Protein 2Y9Q (pdb70)

CATH classification: 3.30.200.20 (+1 more: 1.10.510.10)

Sequence (367 aa):
AGPEMVRGQVFDVGPRYTNLSYIGEGAYGMVCCSAYDNVNKVRVAIKKISPFEHQTYCQRTLREIKILLRFRRHENIIGINDIIRAPTIEQMKDVYIVQDLMETDLYKKLLLKTQHLSNDHICYFLYQILRGLKYIHSANVLHRRDLKPSNLLLNNTTTCDLKKICDFGLARVADPDHDHTGFLTEYVATRWYRAPEIMMLNSKGYTKSIDIWSVGCILAEMLSNRPIFPGKHYLDQLNHILGILGSPSQEDLNCIINLKARNYLLSLPHKNKVPWNRLFPNADSSKALDLLDKMMLTFNPHHKRIEVEQALAHPYLEEQQYYDPSDEPIAEAPFKFDMELDDLPKEKLKELIFEETARRFQPGYMKLSPPSKSRLARRRAL

InterPro domains:
  IPR000719 Protein kinase domain [PF00069] (25-313)
  IPR000719 Protein kinase domain [PS50011] (25-313)
  IPR000719 Protein kinase domain [SM00220] (25-313)
  IPR003527 Mitogen-activated protein (MAP) kinase, conserved site [PS01351] (59-161)
  IPR008271 Serine/threonine-protein kinase, active site [PS00108] (145-157)
  IPR008349 Mitogen-activated protein (MAP) kinase, ERK1/2 [PR01770] (13-30)
  IPR008349 Mitogen-activated protein (MAP) kinase, ERK1/2 [PR01770] (118-127)
  IPR008349 Mitogen-activated protein (MAP) kinase, ERK1/2 [PR01770] (173-183)
  IPR008349 Mitogen-activated protein (MAP) kinase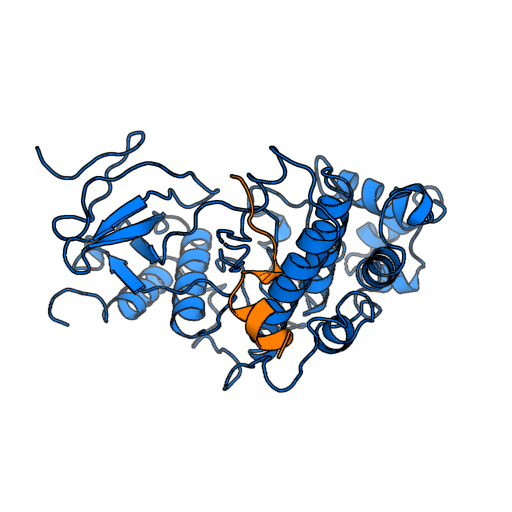, ERK1/2 [PR01770] (231-242)
  IPR008349 Mitogen-activated protein (MAP) kinase, ERK1/2 [PR01770] (252-262)
  IPR008349 Mitogen-activated protein (MAP) kinase, ERK1/2 [PR01770] (313-323)
  IPR011009 Protein kinase-like domain superfamily [SSF56112] (19-322)
  IPR017441 Protein kinase, ATP binding site [PS00107] (31-55)
  IPR050117 Mitogen-activated protein (MAP) kinase [PTHR24055] (24-315)

Foldseek 3Di:
DDFDADPHHGDRDDDQWADWDWDQDFPFWTKIWTAGPVVGDIWIKIKGFQLVDLLSLLLLLQQLQVQDQDDDQQAWHFDFKDADPDLVRGRMIMTITHDFDAWQLVVLVPDADDLVLLLLLLLSLLLVLQQCVLLQKAQQDDDRRQWGAHPVSRTHGHRSSPMDRDDQVDFDDPVLPPDGPADLLFALQSVAGRGGDHNLRVLSSSLQVSLCSLPVDGQQHAPGSVRSVVSLCQAQWQDDLVLLVSHDPVVVSVVSVPDDTHDHDQPCVVRVPDDPQSSVLSVQSSDNRSVRHDHSVVSCVRPSNVVPDDPVPSDYRPHHDDDPDDSSPDDSSVSSVSSCVSNVVRPPPD/DDDDPCCPPPVNVVVVD

GO terms:
  GO:0004674 protein serine/threonine kinase activity (F, IDA)
  GO:0004707 MAP kinase activity (F, IDA)
  GO:0005829 cytosol (C, IDA)
  GO:0045542 positive regulation of cholesterol biosynthetic process (P, IDA)
  GO:0070371 ERK1 and ERK2 cascade (P, IDA)
  GO:0007173 epidermal growth factor receptor signaling pathway (P, IDA)
  GO:0000165 MAPK cascade (P, IDA)
  GO:0010759 positive regulation of macrophage chemotaxis (P, IGI)
  GO:0120041 positive regulation of macrophage proliferation (P, IGI)
  GO:0061514 interleukin-34-mediated signaling pathway (P, IGI)
  GO:0005634 nucleus (C, IDA)
  GO:0005737 cytoplasm (C, IDA)
  GO:0045880 positive regulation of smoothened signaling pathway (P, IDA)
  GO:0070849 response to epidermal growth factor (P, IDA)
  GO:0005634 nucleus (C, TAS)
  GO:0005739 mitochondrion (C, TAS)
  GO:0005769 early endosome (C, TAS)
  GO:0005770 late endosome (C, TAS)
  GO:0005794 Golgi apparatus (C, TAS)
  GO:0005829 cytosol (C, TAS)

Structure (mmCIF, N/CA/C/O backbone):
data_2Y9Q
#
_entry.id   2Y9Q
#
_cell.length_a   65.360
_cell.length_b   65.880
_cell.length_c   95.050
_cell.angle_alpha   90.00
_cell.angle_beta   90.00
_cell.angle_gamma   90.00
#
_symmetry.space_group_name_H-M   'P 21 21 21'
#
loop_
_entity.id
_entity.type
_entity.pdbx_description
1 polymer 'MITOGEN-ACTIVATED PROTEIN KINASE 1'
2 polymer 'MAP KINASE-INTERACTING SERINE/THREONINE-PROTEIN KINASE 1'
3 non-polymer 'PHOSPHOAMINOPHOSPHONIC ACID-ADENYLATE ESTER'
4 water water
#
loop_
_atom_site.group_PDB
_atom_site.id
_atom_site.type_symbol
_atom_site.label_atom_id
_atom_site.label_alt_id
_atom_site.label_comp_id
_atom_site.label_asym_id
_atom_site.label_entity_id
_atom_site.label_seq_id
_atom_site.pdbx_PDB_ins_code
_atom_site.Cartn_x
_atom_site.Cartn_y
_atom_site.Cartn_z
_atom_site.occupancy
_atom_site.B_iso_or_equiv
_atom_site.auth_seq_id
_atom_site.auth_comp_id
_atom_site.auth_asym_id
_atom_site.auth_atom_id
_atom_site.pdbx_PDB_model_num
ATOM 1 N N . ALA A 1 11 ? 32.477 47.924 22.538 1.00 52.48 9 ALA A N 1
ATOM 2 C CA . ALA A 1 11 ? 33.455 47.812 23.616 1.00 48.99 9 ALA A CA 1
ATOM 3 C C . ALA A 1 11 ? 33.677 46.343 23.994 1.00 45.88 9 ALA A C 1
ATOM 4 O O . ALA A 1 11 ? 32.728 45.548 24.034 1.00 41.51 9 ALA A O 1
ATOM 6 N N . GLY A 1 12 ? 34.936 45.984 24.243 1.00 44.71 10 GLY A N 1
ATOM 7 C CA . GLY A 1 12 ? 35.271 44.658 24.728 1.00 43.79 10 GLY A CA 1
ATOM 8 C C . GLY A 1 12 ? 36.312 43.952 23.883 1.00 43.58 10 GLY A C 1
ATOM 9 O O . GLY A 1 12 ? 36.905 44.555 22.984 1.00 41.04 10 GLY A O 1
ATOM 10 N N . PRO A 1 13 ? 36.536 42.658 24.168 1.00 40.49 11 PRO A N 1
ATOM 11 C CA . PRO A 1 13 ? 37.478 41.867 23.371 1.00 35.15 11 PRO A CA 1
ATOM 12 C C . PRO A 1 13 ? 37.222 42.088 21.879 1.00 27.96 11 PRO A C 1
ATOM 13 O O . PRO A 1 13 ? 36.079 42.066 21.426 1.00 36.30 11 PRO A O 1
ATOM 17 N N . GLU A 1 14 ? 38.286 42.338 21.134 1.00 26.30 12 GLU A N 1
ATOM 18 C CA . GLU A 1 14 ? 38.184 42.637 19.718 1.00 28.13 12 GLU A CA 1
ATOM 19 C C . GLU A 1 14 ? 37.952 41.368 18.929 1.00 30.62 12 GLU A C 1
ATOM 20 O O . GLU A 1 14 ? 38.483 40.308 19.247 1.00 27.79 12 GLU A O 1
ATOM 26 N N . MET A 1 15 ? 37.137 41.477 17.895 1.00 31.33 13 MET A N 1
ATOM 27 C CA . MET A 1 15 ? 36.929 40.364 16.992 1.00 38.23 13 MET A CA 1
ATOM 28 C C . MET A 1 15 ? 37.494 40.711 15.626 1.00 37.21 13 MET A C 1
ATOM 29 O O . MET A 1 15 ? 37.354 41.841 15.147 1.00 41.27 13 MET A O 1
ATOM 34 N N . VAL A 1 16 ? 38.161 39.736 15.021 1.00 33.67 14 VAL A N 1
ATOM 35 C CA . VAL A 1 16 ? 38.716 39.887 13.688 1.00 44.82 14 VAL A CA 1
ATOM 36 C C . VAL A 1 16 ? 38.199 38.796 12.764 1.00 44.60 14 VAL A C 1
ATOM 37 O O . VAL A 1 16 ? 38.273 37.613 13.097 1.00 35.72 14 VAL A O 1
ATOM 41 N N . ARG A 1 17 ? 37.711 39.201 11.594 1.00 47.19 15 ARG A N 1
ATOM 42 C CA . ARG A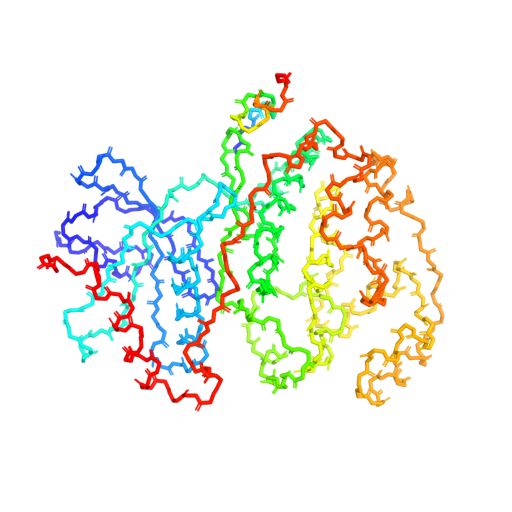 1 17 ? 37.188 38.262 10.608 1.00 43.33 15 ARG A CA 1
ATOM 43 C C . ARG A 1 17 ? 36.332 37.225 11.311 1.00 41.09 15 ARG A C 1
ATOM 44 O O . ARG A 1 17 ? 36.481 36.023 11.086 1.00 42.04 15 ARG A O 1
ATOM 52 N N . GLY A 1 18 ? 35.462 37.696 12.194 1.00 42.70 16 GLY A N 1
ATOM 53 C CA . GLY A 1 18 ? 34.475 36.832 12.803 1.00 50.10 16 GLY A CA 1
ATOM 54 C C . GLY A 1 18 ? 34.845 36.252 14.149 1.00 52.42 16 GLY A C 1
ATOM 55 O O . GLY A 1 18 ? 33.954 35.945 14.945 1.00 53.05 16 GLY A O 1
ATOM 56 N N . GLN A 1 19 ? 36.136 36.090 14.420 1.00 48.91 17 GLN A N 1
ATOM 57 C CA . GLN A 1 19 ? 36.523 35.458 15.673 1.00 50.16 17 GLN A CA 1
ATOM 58 C C . GLN A 1 19 ? 37.311 36.308 16.666 1.00 39.56 17 GLN A C 1
ATOM 59 O O . GLN A 1 19 ? 38.199 37.102 16.316 1.00 36.42 17 GLN A O 1
ATOM 65 N N . VAL A 1 20 ? 36.961 36.081 17.924 1.00 29.38 18 VAL A N 1
ATOM 66 C CA . VAL A 1 20 ? 37.530 36.803 19.048 1.00 26.67 18 VAL A CA 1
ATOM 67 C C . VAL A 1 20 ? 39.007 36.531 19.182 1.00 22.13 18 VAL A C 1
ATOM 68 O O . VAL A 1 20 ? 39.486 35.404 19.003 1.00 24.39 18 VAL A O 1
ATOM 72 N N . PHE A 1 21 ? 39.742 37.594 19.463 1.00 20.23 19 PHE A N 1
ATOM 73 C CA . PHE A 1 21 ? 41.142 37.511 19.768 1.00 17.82 19 PHE A CA 1
ATOM 74 C C . PHE A 1 21 ? 41.276 38.045 21.154 1.00 17.71 19 PHE A C 1
ATOM 75 O O . PHE A 1 21 ? 41.373 39.252 21.348 1.00 24.96 19 PHE A O 1
ATOM 83 N N . ASP A 1 22 ? 41.261 37.141 22.121 1.00 16.84 20 ASP A N 1
ATOM 84 C CA . ASP A 1 22 ? 41.217 37.525 23.521 1.00 16.46 20 ASP A CA 1
ATOM 85 C C . ASP A 1 22 ? 42.620 37.799 24.045 1.00 15.73 20 ASP A C 1
ATOM 86 O O . ASP A 1 22 ? 43.173 37.032 24.837 1.00 18.77 20 ASP A O 1
ATOM 91 N N . VAL A 1 23 ? 43.174 38.925 23.628 1.00 15.03 21 VAL A N 1
ATOM 92 C CA . VAL A 1 23 ? 44.566 39.237 23.907 1.00 13.68 21 VAL A CA 1
ATOM 93 C C . VAL A 1 23 ? 44.737 40.573 24.646 1.00 14.22 21 VAL A C 1
ATOM 94 O O . VAL A 1 23 ? 45.872 41.014 24.893 1.00 15.85 21 VAL A O 1
ATOM 98 N N . GLY A 1 24 ? 43.626 41.222 24.997 1.00 16.89 22 GLY A N 1
ATOM 99 C CA . GLY A 1 24 ? 43.687 42.474 25.720 1.00 17.88 22 GLY A CA 1
ATOM 100 C C . GLY A 1 24 ? 43.717 42.219 27.208 1.00 18.32 22 GLY A C 1
ATOM 101 O O . GLY A 1 24 ? 43.471 41.100 27.656 1.00 21.78 22 GLY A O 1
ATOM 102 N N . PRO A 1 25 ? 44.005 43.263 27.988 1.00 17.00 23 PRO A N 1
ATOM 103 C CA . PRO A 1 25 ? 44.250 44.652 27.570 1.00 16.78 23 PRO A CA 1
ATOM 104 C C . PRO A 1 25 ? 45.664 44.937 27.048 1.00 15.93 23 PRO A C 1
ATOM 105 O O . PRO A 1 25 ? 45.905 46.028 26.534 1.00 16.59 23 PRO A O 1
ATOM 109 N N . ARG A 1 26 ? 46.591 43.993 27.146 1.00 15.35 24 ARG A N 1
ATOM 110 C CA . ARG A 1 26 ? 47.947 44.301 26.730 1.00 14.87 24 ARG A CA 1
ATOM 111 C C . ARG A 1 26 ? 48.043 44.595 25.232 1.00 14.95 24 ARG A C 1
ATOM 112 O O . ARG A 1 26 ? 48.697 45.551 24.819 1.00 14.61 24 ARG A O 1
ATOM 120 N N . TYR A 1 27 ? 47.402 43.756 24.426 1.00 13.72 25 TYR A N 1
ATOM 121 C CA . TYR A 1 27 ? 47.467 43.885 22.977 1.00 13.35 25 TYR A CA 1
ATOM 122 C C . TYR A 1 27 ? 46.116 44.335 22.441 1.00 13.94 25 TYR A C 1
ATOM 123 O O . TYR A 1 27 ? 45.096 43.699 22.701 1.00 15.31 25 TYR A O 1
ATOM 132 N N . THR A 1 28 ? 46.115 45.439 21.699 1.00 14.22 26 THR A N 1
ATOM 133 C CA . THR A 1 28 ? 44.894 46.069 21.230 1.00 15.00 26 THR A CA 1
ATOM 134 C C . THR A 1 28 ? 45.025 46.544 19.788 1.00 15.09 26 THR A C 1
ATOM 135 O O . THR A 1 28 ? 46.078 46.440 19.187 1.00 14.89 26 THR A O 1
ATOM 139 N N . ASN A 1 29 ? 43.938 47.067 19.238 1.00 16.26 27 ASN A N 1
ATOM 140 C CA . ASN A 1 29 ? 43.935 47.594 17.869 1.00 18.62 27 ASN A CA 1
ATOM 141 C C . ASN A 1 29 ? 44.430 46.571 16.865 1.00 17.61 27 ASN A C 1
ATOM 142 O O . ASN A 1 29 ? 45.412 46.778 16.157 1.00 17.65 27 ASN A O 1
ATOM 147 N N . LEU A 1 30 ? 43.710 45.460 16.799 1.00 16.41 28 LEU A N 1
ATOM 148 C CA . LEU A 1 30 ? 44.072 44.352 15.952 1.00 16.09 28 LEU A CA 1
ATOM 149 C C . LEU A 1 30 ? 43.724 44.596 14.491 1.00 16.72 28 LEU A C 1
ATOM 150 O O . LEU A 1 30 ? 42.713 45.243 14.166 1.00 19.00 28 LEU A O 1
ATOM 155 N N . SER A 1 31 ? 44.562 44.044 13.618 1.00 16.07 29 SER A N 1
ATOM 156 C CA . SER A 1 31 ? 44.335 44.099 12.178 1.00 17.04 29 SER A CA 1
ATOM 157 C C . SER A 1 31 ? 44.694 42.765 11.558 1.00 16.83 29 SER A C 1
ATOM 158 O O . SER A 1 31 ? 45.735 42.200 11.840 1.00 15.94 29 SER A O 1
ATOM 161 N N . TYR A 1 32 ? 43.818 42.244 10.709 1.00 17.86 30 TYR A N 1
ATOM 162 C CA . TYR A 1 32 ? 44.065 40.964 10.059 1.00 17.89 30 TYR A CA 1
ATOM 163 C C . TYR A 1 32 ? 45.267 41.015 9.141 1.00 18.06 30 TYR A C 1
ATOM 164 O O . TYR A 1 32 ? 45.421 41.957 8.361 1.00 18.70 30 TYR A O 1
ATOM 173 N N . ILE A 1 33 ? 46.119 40.003 9.246 1.00 19.61 31 ILE A N 1
ATOM 174 C CA . ILE A 1 33 ? 47.178 39.786 8.266 1.00 20.17 31 ILE A CA 1
ATOM 175 C C . ILE A 1 33 ? 46.799 38.650 7.311 1.00 22.10 31 ILE A C 1
ATOM 176 O O . ILE A 1 33 ? 46.770 38.801 6.085 1.00 23.47 31 ILE A O 1
ATOM 181 N N . GLY A 1 34 ? 46.496 37.494 7.869 1.00 18.15 32 GLY A N 1
ATOM 182 C CA . GLY A 1 34 ? 46.217 36.347 7.036 1.00 23.02 32 GLY A CA 1
ATOM 183 C C . GLY A 1 34 ? 45.985 35.119 7.871 1.00 18.58 32 GLY A C 1
ATOM 184 O O . GLY A 1 34 ? 45.950 35.204 9.098 1.00 17.20 32 GLY A O 1
ATOM 185 N N . GLU A 1 35 ? 45.804 33.989 7.196 1.00 27.34 33 GLU A N 1
ATOM 186 C CA . GLU A 1 35 ? 45.552 32.714 7.840 1.00 21.32 33 GLU A CA 1
ATOM 187 C C . GLU A 1 35 ? 46.362 31.613 7.171 1.00 24.18 33 GLU A C 1
ATOM 188 O O . GLU A 1 35 ? 46.527 31.611 5.942 1.00 28.16 33 GLU A O 1
ATOM 194 N N . GLY A 1 36 ? 46.844 30.672 7.969 1.00 17.72 34 GLY A N 1
ATOM 195 C CA . GLY A 1 36 ? 47.310 29.410 7.441 1.00 18.22 34 GLY A CA 1
ATOM 196 C C . GLY A 1 36 ? 46.201 28.382 7.531 1.00 19.18 34 GLY A C 1
ATOM 197 O O . GLY A 1 36 ? 45.030 28.744 7.667 1.00 20.08 34 GLY A O 1
ATOM 198 N N . ALA A 1 37 ? 46.571 27.114 7.462 1.00 18.95 35 ALA A N 1
ATOM 199 C CA . ALA A 1 37 ? 45.616 26.021 7.596 1.00 19.56 35 ALA A CA 1
ATOM 200 C C . ALA A 1 37 ? 45.191 25.828 9.042 1.00 18.45 35 ALA A C 1
ATOM 201 O O . ALA A 1 37 ? 44.197 25.157 9.305 1.00 18.99 35 ALA A O 1
ATOM 203 N N . TYR A 1 38 ? 45.950 26.385 9.979 1.00 17.09 36 TYR A N 1
ATOM 204 C CA . TYR A 1 38 ? 45.673 26.195 11.417 1.00 16.14 36 TYR A CA 1
ATOM 205 C C . TYR A 1 38 ? 45.504 27.494 12.186 1.00 16.27 36 TYR A C 1
ATOM 206 O O . TYR A 1 38 ? 44.711 27.586 13.134 1.00 22.46 36 TYR A O 1
ATOM 215 N N . GLY A 1 39 ? 46.250 28.510 11.808 1.00 15.12 37 GLY A N 1
ATOM 216 C CA . GLY A 1 39 ? 46.268 29.723 12.581 1.00 14.43 37 GLY A CA 1
ATOM 217 C C . GLY A 1 39 ? 45.772 30.941 11.843 1.00 15.63 37 GLY A C 1
ATOM 218 O O . GLY A 1 39 ? 45.937 31.074 10.649 1.00 17.48 37 GLY A O 1
ATOM 219 N N . MET A 1 40 ? 45.138 31.841 12.587 1.00 14.78 38 MET A N 1
ATOM 220 C CA . MET A 1 40 ? 44.805 33.155 12.093 1.00 15.23 38 MET A CA 1
ATOM 221 C C . MET A 1 40 ? 45.761 34.148 12.711 1.00 14.31 38 MET A C 1
ATOM 222 O O . MET A 1 40 ? 45.937 34.181 13.913 1.00 13.56 38 MET A O 1
ATOM 227 N N . VAL A 1 41 ? 46.331 34.989 11.866 1.00 14.59 39 VAL A N 1
ATOM 228 C CA . VAL A 1 41 ? 47.376 35.892 12.260 1.00 13.95 39 VAL A CA 1
ATOM 229 C C . VAL A 1 41 ? 46.929 37.327 12.069 1.00 14.35 39 VAL A C 1
ATOM 230 O O . VAL A 1 41 ? 46.383 37.696 11.030 1.00 15.33 39 VAL A O 1
ATOM 234 N N . CYS A 1 42 ? 47.133 38.115 13.118 1.00 13.74 40 CYS A N 1
ATOM 235 C CA A CYS A 1 42 ? 46.820 39.537 13.124 0.71 14.08 40 CYS A CA 1
ATOM 236 C CA B CYS A 1 42 ? 46.843 39.536 13.076 0.29 14.09 40 CYS A CA 1
ATOM 237 C C . CYS A 1 42 ? 48.043 40.309 13.590 1.00 14.19 40 CYS A C 1
ATOM 238 O O . CYS A 1 42 ? 48.942 39.736 14.231 1.00 14.97 40 CYS A O 1
ATOM 243 N N . SER A 1 43 ? 48.070 41.604 13.290 1.00 13.96 41 SER A N 1
ATOM 244 C CA . SER A 1 43 ? 48.992 42.504 13.963 1.00 13.62 41 SER A CA 1
ATOM 245 C C . SER A 1 43 ? 48.220 43.137 15.116 1.00 13.51 41 SER A C 1
ATOM 246 O O . SER A 1 43 ? 46.974 43.180 15.107 1.00 13.94 41 SER A O 1
ATOM 249 N N . ALA A 1 44 ? 48.950 43.603 16.124 1.00 13.14 42 ALA A N 1
ATOM 250 C CA . ALA A 1 44 ? 48.353 44.186 17.322 1.00 15.03 42 ALA A CA 1
ATOM 251 C C . ALA A 1 44 ? 49.322 45.189 17.887 1.00 13.21 42 ALA A C 1
ATOM 252 O O . ALA A 1 44 ? 50.531 45.036 17.717 1.00 13.72 42 ALA A O 1
ATOM 254 N N . TYR A 1 45 ? 48.806 46.200 18.576 1.00 13.60 43 TYR A N 1
ATOM 255 C CA . TYR A 1 45 ? 49.646 47.123 19.304 1.00 13.79 43 TYR A CA 1
ATOM 256 C C . TYR A 1 45 ? 49.886 46.589 20.697 1.00 13.58 43 TYR A C 1
ATOM 257 O O . TYR A 1 45 ? 48.946 46.324 21.446 1.00 13.66 43 TYR A O 1
ATOM 266 N N . ASP A 1 46 ? 51.164 46.457 21.042 1.00 13.50 44 ASP A N 1
ATOM 267 C CA . ASP A 1 46 ? 51.577 46.094 22.399 1.00 13.59 44 ASP A CA 1
ATOM 268 C C . ASP A 1 46 ? 51.665 47.354 23.257 1.00 15.50 44 ASP A C 1
ATOM 269 O O . ASP A 1 46 ? 52.530 48.203 23.038 1.00 14.77 44 ASP A O 1
ATOM 274 N N . ASN A 1 47 ? 50.779 47.456 24.239 1.00 14.66 45 ASN A N 1
ATOM 275 C CA . ASN A 1 47 ? 50.722 48.641 25.095 1.00 15.54 45 ASN A CA 1
ATOM 276 C C . ASN A 1 47 ? 51.847 48.698 26.102 1.00 18.62 45 ASN A C 1
ATOM 277 O O . ASN A 1 47 ? 52.046 49.715 26.745 1.00 20.57 45 ASN A O 1
ATOM 282 N N . VAL A 1 48 ? 52.570 47.601 26.260 1.00 15.77 46 VAL A N 1
ATOM 283 C CA . VAL A 1 48 ? 53.761 47.619 27.113 1.00 16.53 46 VAL A CA 1
ATOM 284 C C . VAL A 1 48 ? 54.952 48.175 26.334 1.00 16.75 46 VAL A C 1
ATOM 285 O O . VAL A 1 48 ? 55.521 49.190 26.712 1.00 17.70 46 VAL A O 1
ATOM 289 N N . ASN A 1 49 ? 55.318 47.533 25.229 1.00 16.93 47 ASN A N 1
ATOM 290 C CA . ASN A 1 49 ? 56.523 47.945 24.516 1.00 17.68 47 ASN A CA 1
ATOM 291 C C . ASN A 1 49 ? 56.304 48.994 23.425 1.00 18.18 47 ASN A C 1
ATOM 292 O O . ASN A 1 49 ? 57.274 49.474 22.836 1.00 18.68 47 ASN A O 1
ATOM 297 N N . LYS A 1 50 ? 55.038 49.340 23.176 1.00 16.43 48 LYS A N 1
ATOM 298 C CA . LYS A 1 50 ? 54.651 50.469 22.322 1.00 16.65 48 LYS A CA 1
ATOM 299 C C . LYS A 1 50 ? 55.089 50.245 20.886 1.00 18.87 48 LYS A C 1
ATOM 300 O O . LYS A 1 50 ? 55.615 51.144 20.222 1.00 22.41 48 LYS A O 1
ATOM 306 N N . VAL A 1 51 ? 54.868 49.026 20.411 1.00 16.74 49 VAL A N 1
ATOM 307 C CA . VAL A 1 51 ? 55.185 48.667 19.046 1.00 15.50 49 VAL A CA 1
ATOM 308 C C . VAL A 1 51 ? 54.142 47.658 18.586 1.00 16.61 49 VAL A C 1
ATOM 309 O O . VAL A 1 51 ? 53.495 47.018 19.414 1.00 15.83 49 VAL A O 1
ATOM 313 N N . ARG A 1 52 ? 53.975 47.519 17.272 1.00 15.50 50 ARG A N 1
ATOM 314 C CA . ARG A 1 52 ? 53.066 46.521 16.741 1.00 15.08 50 ARG A CA 1
ATOM 315 C C . ARG A 1 52 ? 53.780 45.190 16.606 1.00 13.56 50 ARG A C 1
ATOM 316 O O . ARG A 1 52 ? 54.956 45.130 16.227 1.00 13.95 50 ARG A O 1
ATOM 324 N N . VAL A 1 53 ? 53.043 44.132 16.937 1.00 13.01 51 VAL A N 1
ATOM 325 C CA . VAL A 1 53 ? 53.533 42.765 16.963 1.00 12.69 51 VAL A CA 1
ATOM 326 C C . VAL A 1 53 ? 52.608 41.869 16.136 1.00 12.50 51 VAL A C 1
ATOM 327 O O . VAL A 1 53 ? 51.529 42.296 15.730 1.00 12.83 51 VAL A O 1
ATOM 331 N N . ALA A 1 54 ? 53.052 40.648 15.854 1.00 12.36 52 ALA A N 1
ATOM 332 C CA . ALA A 1 54 ? 52.212 39.632 15.227 1.00 12.26 52 ALA A CA 1
ATOM 333 C C . ALA A 1 54 ? 51.663 38.664 16.265 1.00 11.78 52 ALA A C 1
ATOM 334 O O . ALA A 1 54 ? 52.369 38.294 17.203 1.00 11.83 52 ALA A O 1
ATOM 336 N N . ILE A 1 55 ? 50.404 38.259 16.112 1.00 11.75 53 ILE A N 1
ATOM 337 C CA . ILE A 1 55 ? 49.789 37.283 17.001 1.00 11.45 53 ILE A CA 1
ATOM 338 C C . ILE A 1 55 ? 49.075 36.211 16.188 1.00 12.06 53 ILE A C 1
ATOM 339 O O . ILE A 1 55 ? 48.225 36.518 15.352 1.00 12.19 53 ILE A O 1
ATOM 344 N N . LYS A 1 56 ? 49.466 34.954 16.402 1.00 11.48 54 LYS A N 1
ATOM 345 C CA . LYS A 1 56 ? 48.809 33.831 15.748 1.00 11.78 54 LYS A CA 1
ATOM 346 C C . LYS A 1 56 ? 47.916 33.093 16.729 1.00 11.69 54 LYS A C 1
ATOM 347 O O . LYS A 1 56 ? 48.394 32.605 17.741 1.00 11.90 54 LYS A O 1
ATOM 353 N N . LYS A 1 57 ? 46.624 33.033 16.420 1.00 12.21 55 LYS A N 1
ATOM 354 C CA . LYS A 1 57 ? 45.679 32.272 17.212 1.00 12.40 55 LYS A CA 1
ATOM 355 C C . LYS A 1 57 ? 45.520 30.889 16.621 1.00 12.73 55 LYS A C 1
ATOM 356 O O . LYS A 1 57 ? 45.234 30.751 15.438 1.00 13.33 55 LYS A O 1
ATOM 362 N N . ILE A 1 58 ? 45.731 29.874 17.454 1.00 12.48 56 ILE A N 1
ATOM 363 C CA . ILE A 1 58 ? 45.375 28.512 17.101 1.00 12.92 56 ILE A CA 1
ATOM 364 C C . ILE A 1 58 ? 44.406 27.933 18.133 1.00 13.25 56 ILE A C 1
ATOM 365 O O . ILE A 1 58 ? 44.381 28.343 19.300 1.00 13.29 56 ILE A O 1
ATOM 370 N N . SER A 1 59 ? 43.604 26.991 17.670 1.00 14.02 57 SER A N 1
ATOM 371 C CA . SER A 1 59 ? 42.576 26.353 18.486 1.00 14.65 57 SER A CA 1
ATOM 372 C C . SER A 1 59 ? 42.672 24.846 18.282 1.00 14.97 57 SER A C 1
ATOM 373 O O . SER A 1 59 ? 41.871 24.255 17.554 1.00 15.93 57 SER A O 1
ATOM 376 N N . PRO A 1 60 ? 43.666 24.216 18.929 1.00 14.33 58 PRO A N 1
ATOM 377 C CA . PRO A 1 60 ? 44.071 22.874 18.523 1.00 14.55 58 PRO A CA 1
ATOM 378 C C . PRO A 1 60 ? 43.470 21.700 19.283 1.00 15.16 58 PRO A C 1
ATOM 379 O O . PRO A 1 60 ? 43.674 20.575 18.894 1.00 15.51 58 PRO A O 1
ATOM 383 N N . PHE A 1 61 ? 42.784 21.946 20.379 1.00 15.39 59 PHE A N 1
ATOM 384 C CA . PHE A 1 61 ? 42.665 20.898 21.387 1.00 15.77 59 PHE A CA 1
ATOM 385 C C . PHE A 1 61 ? 41.704 19.755 21.071 1.00 16.92 59 PHE A C 1
ATOM 386 O O . PHE A 1 61 ? 41.712 18.734 21.755 1.00 18.72 59 PHE A O 1
ATOM 394 N N . GLU A 1 62 ? 40.907 19.884 20.016 1.00 17.62 60 GLU A N 1
ATOM 395 C CA . GLU A 1 62 ? 40.002 18.809 19.632 1.00 18.93 60 GLU A CA 1
ATOM 396 C C . GLU A 1 62 ? 40.654 17.842 18.641 1.00 18.99 60 GLU A C 1
ATOM 397 O O . GLU A 1 62 ? 40.043 16.864 18.219 1.00 20.12 60 GLU A O 1
ATOM 403 N N . HIS A 1 63 ? 41.902 18.109 18.280 1.00 17.92 61 HIS A N 1
ATOM 404 C CA . HIS A 1 63 ? 42.585 17.279 17.284 1.00 18.11 61 HIS A CA 1
ATOM 405 C C . HIS A 1 63 ? 43.995 16.929 17.739 1.00 17.21 61 HIS A C 1
ATOM 406 O O . HIS A 1 63 ? 44.800 17.808 17.959 1.00 16.31 61 HIS A O 1
ATOM 413 N N . GLN A 1 64 ? 44.297 15.638 17.856 1.00 20.12 62 GLN A N 1
ATOM 414 C CA . GLN A 1 64 ? 45.617 15.222 18.310 1.00 19.84 62 GLN A CA 1
ATOM 415 C C . GLN A 1 64 ? 46.733 15.801 17.438 1.00 19.55 62 GLN A C 1
ATOM 416 O O . GLN A 1 64 ? 47.748 16.256 17.946 1.00 18.14 62 GLN A O 1
ATOM 422 N N . THR A 1 65 ? 46.550 15.797 16.126 1.00 19.70 63 THR A N 1
ATOM 423 C CA . THR A 1 65 ? 47.598 16.315 15.256 1.00 19.13 63 THR A CA 1
ATOM 424 C C . THR A 1 65 ? 47.796 17.823 15.390 1.00 17.53 63 THR A C 1
ATOM 425 O O . THR A 1 65 ? 48.921 18.316 15.246 1.00 16.74 63 THR A O 1
ATOM 429 N N . TYR A 1 66 ? 46.729 18.572 15.647 1.00 17.20 64 TYR A N 1
ATOM 430 C CA . TYR A 1 66 ? 46.883 20.006 15.819 1.00 15.93 64 TYR A CA 1
ATOM 431 C C . TYR A 1 66 ? 47.589 20.284 17.141 1.00 14.94 64 TYR A C 1
ATOM 432 O O . TYR A 1 66 ? 48.352 21.232 17.256 1.00 14.01 64 TYR A O 1
ATOM 441 N N . CYS A 1 67 ? 47.306 19.464 18.146 1.00 15.35 65 CYS A N 1
ATOM 442 C CA . CYS A 1 67 ? 48.029 19.577 19.409 1.00 14.77 65 CYS A CA 1
ATOM 443 C C . CYS A 1 67 ? 49.525 19.341 19.202 1.00 14.65 65 CYS A C 1
ATOM 444 O O . CYS A 1 67 ? 50.346 20.077 19.751 1.00 13.90 65 CYS A O 1
ATOM 447 N N . GLN A 1 68 ? 49.872 18.305 18.441 1.00 15.57 66 GLN A N 1
ATOM 448 C CA . GLN A 1 68 ? 51.272 18.064 18.087 1.00 15.62 66 GLN A CA 1
ATOM 449 C C . GLN A 1 68 ? 51.898 19.286 17.438 1.00 14.58 66 GLN A C 1
ATOM 450 O O . GLN A 1 68 ? 53.016 19.680 17.793 1.00 14.11 66 GLN A O 1
ATOM 456 N N . ARG A 1 69 ? 51.213 19.878 16.449 1.00 14.43 67 ARG A N 1
ATOM 457 C CA . ARG A 1 69 ? 51.766 21.050 15.772 1.00 13.65 67 ARG A CA 1
ATOM 458 C C . ARG A 1 69 ? 52.048 22.172 16.752 1.00 12.65 67 ARG A C 1
ATOM 459 O O . ARG A 1 69 ? 53.091 22.815 16.701 1.00 12.14 67 ARG A O 1
ATOM 467 N N . THR A 1 70 ? 51.098 22.425 17.646 1.00 12.51 68 THR A N 1
ATOM 468 C CA . THR A 1 70 ? 51.198 23.543 18.564 1.00 11.78 68 THR A CA 1
ATOM 469 C C . THR A 1 70 ? 52.341 23.320 19.540 1.00 11.71 68 THR A C 1
ATOM 470 O O . THR A 1 70 ? 53.166 24.211 19.774 1.00 11.26 68 THR A O 1
ATOM 474 N N . LEU A 1 71 ? 52.416 22.119 20.087 1.00 12.37 69 LEU A N 1
ATOM 475 C CA . LEU A 1 71 ? 53.477 21.808 21.038 1.00 12.64 69 LEU A CA 1
ATOM 476 C C . LEU A 1 71 ? 54.847 21.902 20.383 1.00 12.59 69 LEU A C 1
ATOM 477 O O . LEU A 1 71 ? 55.767 22.503 20.948 1.00 12.44 69 LEU A O 1
ATOM 482 N N . ARG A 1 72 ? 54.993 21.298 19.208 1.00 12.89 70 ARG A N 1
ATOM 483 C CA . ARG A 1 72 ? 56.286 21.291 18.520 1.00 12.96 70 ARG A CA 1
ATOM 484 C C . ARG A 1 72 ? 56.745 22.707 18.208 1.00 12.10 70 ARG A C 1
ATOM 485 O O . ARG A 1 72 ? 57.904 23.075 18.428 1.00 12.07 70 ARG A O 1
ATOM 493 N N . GLU A 1 73 ? 55.843 23.517 17.664 1.00 11.58 71 GLU A N 1
ATOM 494 C CA . GLU A 1 73 ? 56.233 24.858 17.272 1.00 10.98 71 GLU A CA 1
ATOM 495 C C . GLU A 1 73 ? 56.637 25.685 18.487 1.00 11.01 71 GLU A C 1
ATOM 496 O O . GLU A 1 73 ? 57.628 26.398 18.466 1.00 10.63 71 GLU A O 1
ATOM 502 N N . ILE A 1 74 ? 55.869 25.580 19.563 1.00 11.95 72 ILE A N 1
ATOM 503 C CA . ILE A 1 74 ? 56.173 26.357 20.759 1.00 11.38 72 ILE A CA 1
ATOM 504 C C . ILE A 1 74 ? 57.490 25.901 21.390 1.00 11.71 72 ILE A C 1
ATOM 505 O O . ILE A 1 74 ? 58.354 26.705 21.703 1.00 12.53 72 ILE A O 1
ATOM 510 N N . LYS A 1 75 ? 57.656 24.598 21.571 1.00 11.99 73 LYS A N 1
ATOM 511 C CA . LYS A 1 75 ? 58.840 24.105 22.259 1.00 12.74 73 LYS A CA 1
ATOM 512 C C . LYS A 1 75 ? 60.093 24.421 21.454 1.00 12.73 73 LYS A C 1
ATOM 513 O O . LYS A 1 75 ? 61.120 24.834 22.010 1.00 13.19 73 LYS A O 1
ATOM 519 N N . ILE A 1 76 ? 60.013 24.255 20.145 1.00 12.33 74 ILE A N 1
ATOM 520 C CA . ILE A 1 76 ? 61.194 24.467 19.310 1.00 12.38 74 ILE A CA 1
ATOM 521 C C . ILE A 1 76 ? 61.542 25.960 19.214 1.00 11.86 74 ILE A C 1
ATOM 522 O O . ILE A 1 76 ? 62.702 26.360 19.407 1.00 12.23 74 ILE A O 1
ATOM 527 N N . LEU A 1 77 ? 60.554 26.792 18.929 1.00 11.20 75 LEU A N 1
ATOM 528 C CA . LEU A 1 77 ? 60.822 28.216 18.764 1.00 11.00 75 LEU A CA 1
ATOM 529 C C . LEU A 1 77 ? 61.237 28.896 20.064 1.00 11.33 75 LEU A C 1
ATOM 530 O O . LEU A 1 77 ? 62.021 29.836 20.044 1.00 11.69 75 LEU A O 1
ATOM 535 N N . LEU A 1 78 ? 60.779 28.399 21.205 1.00 12.01 76 LEU A N 1
ATOM 536 C CA . LEU A 1 78 ? 61.234 28.954 22.479 1.00 12.35 76 LEU A CA 1
ATOM 537 C C . LEU A 1 78 ? 62.697 28.613 22.765 1.00 13.23 76 LEU A C 1
ATOM 538 O O . LEU A 1 78 ? 63.386 29.336 23.482 1.00 15.10 76 LEU A O 1
ATOM 543 N N . ARG A 1 79 ? 63.154 27.482 22.248 1.00 13.39 77 ARG A N 1
ATOM 544 C CA . ARG A 1 79 ? 64.518 27.041 22.478 1.00 14.41 77 ARG A CA 1
ATOM 545 C C . ARG A 1 79 ? 65.483 27.670 21.472 1.00 14.24 77 ARG A C 1
ATOM 546 O O . ARG A 1 79 ? 66.614 28.026 21.829 1.00 18.81 77 ARG A O 1
ATOM 554 N N . PHE A 1 80 ? 65.036 27.812 20.233 1.00 13.29 78 PHE A N 1
ATOM 555 C CA . PHE A 1 80 ? 65.908 28.303 19.186 1.00 13.18 78 PHE A CA 1
ATOM 556 C C . PHE A 1 80 ? 66.147 29.805 19.324 1.00 13.15 78 PHE A C 1
ATOM 557 O O . PHE A 1 80 ? 65.257 30.554 19.750 1.00 12.83 78 PHE A O 1
ATOM 565 N N . ARG A 1 81 ? 67.349 30.238 18.964 1.00 13.65 79 ARG A N 1
ATOM 566 C CA A ARG A 1 81 ? 67.699 31.657 18.944 0.47 13.84 79 ARG A CA 1
ATOM 567 C CA B ARG A 1 81 ? 67.652 31.661 18.907 0.53 13.79 79 ARG A CA 1
ATOM 568 C C . ARG A 1 81 ? 68.597 31.905 17.738 1.00 13.83 79 ARG A C 1
ATOM 569 O O . ARG A 1 81 ? 69.766 31.540 17.764 1.00 14.58 79 ARG A O 1
ATOM 574 N N . HIS A 1 82 ? 68.041 32.499 16.683 1.00 13.14 80 HIS A N 1
ATOM 575 C CA . HIS A 1 82 ? 68.796 32.743 15.477 1.00 13.17 80 HIS A CA 1
ATOM 576 C C . HIS A 1 82 ? 68.139 33.877 14.675 1.00 12.81 80 HIS A C 1
ATOM 577 O O . HIS A 1 82 ? 66.908 33.987 14.616 1.00 12.28 80 HIS A O 1
ATOM 584 N N . GLU A 1 83 ? 69.005 34.696 14.077 1.00 13.28 81 GLU A N 1
ATOM 585 C CA . GLU A 1 83 ? 68.640 35.909 13.336 1.00 13.35 81 GLU A CA 1
ATOM 586 C C . GLU A 1 83 ? 67.671 35.640 12.200 1.00 12.74 81 GLU A C 1
ATOM 587 O O . GLU A 1 83 ? 66.857 36.489 11.859 1.00 12.79 81 GLU A O 1
ATOM 593 N N . ASN A 1 84 ? 67.787 34.468 11.603 1.00 12.41 82 ASN A N 1
ATOM 594 C CA . ASN A 1 84 ? 66.912 34.092 10.477 1.00 12.09 82 ASN A CA 1
ATOM 595 C C . ASN A 1 84 ? 65.812 33.082 10.830 1.00 11.59 82 ASN A C 1
ATOM 596 O O . ASN A 1 84 ? 65.311 32.373 9.946 1.00 11.52 82 ASN A O 1
ATOM 601 N N . ILE A 1 85 ? 65.455 33.018 12.114 1.00 11.41 83 ILE A N 1
ATOM 602 C CA . ILE A 1 85 ? 64.356 32.188 12.591 1.00 11.03 83 ILE A CA 1
ATOM 603 C C . ILE A 1 85 ? 63.462 33.052 13.494 1.00 10.93 83 ILE A C 1
ATOM 604 O O . ILE A 1 85 ? 63.956 33.751 14.390 1.00 11.22 83 ILE A O 1
ATOM 609 N N . ILE A 1 86 ? 62.152 33.023 13.263 1.00 10.71 84 ILE A N 1
ATOM 610 C CA . ILE A 1 86 ? 61.228 33.835 14.064 1.00 10.74 84 ILE A CA 1
ATOM 611 C C . ILE A 1 86 ? 61.271 33.367 15.527 1.00 10.65 84 ILE A C 1
ATOM 612 O O . ILE A 1 86 ? 61.405 32.182 15.815 1.00 11.25 84 ILE A O 1
ATOM 617 N N . GLY A 1 87 ? 61.200 34.325 16.441 1.00 10.97 85 GLY A N 1
ATOM 618 C CA . GLY A 1 87 ? 61.160 34.002 17.862 1.00 11.95 85 GLY A CA 1
ATOM 619 C C . GLY A 1 87 ? 59.735 34.055 18.380 1.00 14.12 85 GLY A C 1
ATOM 620 O O . GLY A 1 87 ? 58.816 34.494 17.693 1.00 13.67 85 GLY A O 1
ATOM 621 N N . ILE A 1 88 ? 59.548 33.584 19.603 1.00 11.05 86 ILE A N 1
ATOM 622 C CA . ILE A 1 88 ? 58.302 33.796 20.317 1.00 11.06 86 ILE A CA 1
ATOM 623 C C . ILE A 1 88 ? 58.596 34.707 21.507 1.00 11.81 86 ILE A C 1
ATOM 624 O O . ILE A 1 88 ? 59.454 34.418 22.342 1.00 13.44 86 ILE A O 1
ATOM 629 N N . ASN A 1 89 ? 57.887 35.832 21.576 1.00 12.15 87 ASN A N 1
ATOM 630 C CA . ASN A 1 89 ? 58.085 36.807 22.641 1.00 13.10 87 ASN A CA 1
ATOM 631 C C . ASN A 1 89 ? 57.100 36.730 23.799 1.00 13.37 87 ASN A C 1
ATOM 632 O O . ASN A 1 89 ? 57.401 37.185 24.900 1.00 14.94 87 ASN A O 1
ATOM 637 N N . ASP A 1 90 ? 55.913 36.194 23.538 1.00 12.76 88 ASP A N 1
ATOM 638 C CA . ASP A 1 90 ? 54.860 36.084 24.531 1.00 12.99 88 ASP A CA 1
ATOM 639 C C . ASP A 1 90 ? 53.905 34.985 24.076 1.00 12.18 88 ASP A C 1
ATOM 640 O O . ASP A 1 90 ? 53.839 34.668 22.888 1.00 11.64 88 ASP A O 1
ATOM 645 N N . ILE A 1 91 ? 53.185 34.391 25.021 1.00 12.27 89 ILE A N 1
ATOM 646 C CA . ILE A 1 91 ? 52.123 33.443 24.724 1.00 11.76 89 ILE A CA 1
ATOM 647 C C . ILE A 1 91 ? 50.972 33.711 25.668 1.00 12.20 89 ILE A C 1
ATOM 648 O O . ILE A 1 91 ? 51.166 33.824 26.869 1.00 12.76 89 ILE A O 1
ATOM 653 N N . ILE A 1 92 ? 49.778 33.833 25.095 1.00 12.81 90 ILE A N 1
ATOM 654 C CA . ILE A 1 92 ? 48.563 34.051 25.856 1.00 12.55 90 ILE A CA 1
ATOM 655 C C . ILE A 1 92 ? 47.681 32.811 25.777 1.00 12.21 90 ILE A C 1
ATOM 656 O O . ILE A 1 92 ? 47.479 32.254 24.710 1.00 11.83 90 ILE A O 1
ATOM 661 N N . ARG A 1 93 ? 47.235 32.347 26.935 1.00 12.50 91 ARG A N 1
ATOM 662 C CA . ARG A 1 93 ? 46.203 31.308 27.029 1.00 12.45 91 ARG A CA 1
ATOM 663 C C . ARG A 1 93 ? 45.502 31.397 28.389 1.00 13.05 91 ARG A C 1
ATOM 664 O O . ARG A 1 93 ? 45.900 32.174 29.247 1.00 13.55 91 ARG A O 1
ATOM 672 N N . ALA A 1 94 ? 44.439 30.625 28.552 1.00 13.16 92 ALA A N 1
ATOM 673 C CA . ALA A 1 94 ? 43.587 30.721 29.746 1.00 13.81 92 ALA A CA 1
ATOM 674 C C . ALA A 1 94 ? 44.330 30.335 31.021 1.00 14.20 92 ALA A C 1
ATOM 675 O O . ALA A 1 94 ? 45.324 29.630 30.996 1.00 14.00 92 ALA A O 1
ATOM 677 N N . PRO A 1 95 ? 43.833 30.805 32.162 1.00 14.96 93 PRO A N 1
ATOM 678 C CA . PRO A 1 95 ? 44.522 30.567 33.433 1.00 15.65 93 PRO A CA 1
ATOM 679 C C . PRO A 1 95 ? 44.464 29.128 33.931 1.00 15.83 93 PRO A C 1
ATOM 680 O O . PRO A 1 95 ? 45.279 28.782 34.799 1.00 18.39 93 PRO A O 1
ATOM 684 N N . THR A 1 96 ? 43.512 28.331 33.450 1.00 15.52 94 THR A N 1
ATOM 685 C CA . THR A 1 96 ? 43.431 26.917 33.825 1.00 16.15 94 THR A CA 1
ATOM 686 C C . THR A 1 96 ? 43.321 26.044 32.586 1.00 15.21 94 THR A C 1
ATOM 687 O O . THR A 1 96 ? 42.873 26.476 31.529 1.00 15.16 94 THR A O 1
ATOM 691 N N . ILE A 1 97 ? 43.749 24.800 32.723 1.00 15.54 95 ILE A N 1
ATOM 692 C CA . ILE A 1 97 ? 43.704 23.874 31.607 1.00 15.23 95 ILE A CA 1
ATOM 693 C C . ILE A 1 97 ? 42.260 23.664 31.120 1.00 16.20 95 ILE A C 1
ATOM 694 O O . ILE A 1 97 ? 42.023 23.636 29.912 1.00 15.87 95 ILE A O 1
ATOM 699 N N . GLU A 1 98 ? 41.297 23.560 32.037 1.00 15.89 96 GLU A N 1
ATOM 700 C CA . GLU A 1 98 ? 39.884 23.418 31.659 1.00 16.12 96 GLU A CA 1
ATOM 701 C C . GLU A 1 98 ? 39.392 24.559 30.780 1.00 15.60 96 GLU A C 1
ATOM 702 O O . GLU A 1 98 ? 38.621 24.347 29.835 1.00 16.79 96 GLU A O 1
ATOM 708 N N . GLN A 1 99 ? 39.815 25.777 31.091 1.00 15.29 97 GLN A N 1
ATOM 709 C CA . GLN A 1 99 ? 39.349 26.942 30.360 1.00 15.07 97 GLN A CA 1
ATOM 710 C C . GLN A 1 99 ? 40.079 27.142 29.022 1.00 14.60 97 GLN A C 1
ATOM 711 O O . GLN A 1 99 ? 39.622 27.917 28.165 1.00 16.63 97 GLN A O 1
ATOM 717 N N . MET A 1 100 ? 41.239 26.506 28.867 1.00 14.36 98 MET A N 1
ATOM 718 C CA . MET A 1 100 ? 42.085 26.760 27.695 1.00 13.47 98 MET A CA 1
ATOM 719 C C . MET A 1 100 ? 41.563 26.074 26.438 1.00 13.57 98 MET A C 1
ATOM 720 O O . MET A 1 100 ? 41.581 24.851 26.353 1.00 14.84 98 MET A O 1
ATOM 725 N N . LYS A 1 101 ? 41.081 26.873 25.490 1.00 13.60 99 LYS A N 1
ATOM 726 C CA . LYS A 1 101 ? 40.638 26.389 24.170 1.00 13.91 99 LYS A CA 1
ATOM 727 C C . LYS A 1 101 ? 41.494 26.960 23.052 1.00 13.85 99 LYS A C 1
ATOM 728 O O . LYS A 1 101 ? 41.553 26.382 21.981 1.00 14.68 99 LYS A O 1
ATOM 734 N N . ASP A 1 102 ? 42.124 28.106 23.296 1.00 13.08 100 ASP A N 1
ATOM 735 C CA . ASP A 1 102 ? 42.923 28.795 22.290 1.00 12.79 100 ASP A CA 1
ATOM 736 C C . ASP A 1 102 ? 44.324 29.072 22.813 1.00 12.38 100 ASP A C 1
ATOM 737 O O . ASP A 1 102 ? 44.555 29.179 24.031 1.00 14.36 100 ASP A O 1
ATOM 742 N N . VAL A 1 103 ? 45.255 29.214 21.891 1.00 15.70 101 VAL A N 1
ATOM 743 C CA . VAL A 1 103 ? 46.585 29.666 22.234 1.00 15.18 101 VAL A CA 1
ATOM 744 C C . VAL A 1 103 ? 46.957 30.796 21.283 1.00 14.55 101 VAL A C 1
ATOM 745 O O . VAL A 1 103 ? 46.688 30.724 20.093 1.00 14.21 101 VAL A O 1
ATOM 749 N N . TYR A 1 104 ? 47.572 31.842 21.816 1.00 14.50 102 TYR A N 1
ATOM 750 C CA . TYR A 1 104 ? 47.989 32.991 21.022 1.00 14.06 102 TYR A CA 1
ATOM 751 C C . TYR A 1 104 ? 49.504 33.157 21.127 1.00 13.55 102 TYR A C 1
ATOM 752 O O . TYR A 1 104 ? 50.033 33.411 22.201 1.00 13.86 102 TYR A O 1
ATOM 761 N N . ILE A 1 105 ? 50.187 32.976 20.008 1.00 12.87 103 ILE A N 1
ATOM 762 C CA . ILE A 1 105 ? 51.633 33.066 19.936 1.00 12.42 103 ILE A CA 1
ATOM 763 C C . ILE A 1 105 ? 52.012 34.448 19.420 1.00 12.29 103 ILE A C 1
ATOM 764 O O . ILE A 1 105 ? 51.632 34.845 18.313 1.00 12.08 103 ILE A O 1
ATOM 769 N N . VAL A 1 106 ? 52.739 35.194 20.241 1.00 12.55 104 VAL A N 1
ATOM 770 C CA . VAL A 1 106 ? 53.120 36.560 19.913 1.00 12.64 104 VAL A CA 1
ATOM 771 C C . VAL A 1 106 ? 54.573 36.599 19.432 1.00 12.19 104 VAL A C 1
ATOM 772 O O . VAL A 1 106 ? 55.469 36.028 20.061 1.00 12.16 104 VAL A O 1
ATOM 776 N N . GLN A 1 107 ? 54.788 37.258 18.298 1.00 11.93 105 GLN A N 1
ATOM 777 C CA . GLN A 1 107 ? 56.082 37.257 17.607 1.00 11.51 105 GLN A CA 1
ATOM 778 C C . GLN A 1 107 ? 56.377 38.642 17.056 1.00 11.77 105 GLN A C 1
ATOM 779 O O . GLN A 1 107 ? 55.482 39.470 16.925 1.00 12.16 105 GLN A O 1
ATOM 785 N N . ASP A 1 108 ? 57.628 38.876 16.670 1.00 11.62 106 ASP A N 1
ATOM 786 C CA . ASP A 1 108 ? 57.959 40.092 15.936 1.00 13.21 106 ASP A CA 1
ATOM 787 C C . ASP A 1 108 ? 57.108 40.147 14.685 1.00 11.68 106 ASP A C 1
ATOM 788 O O . ASP A 1 108 ? 56.913 39.138 14.020 1.00 11.52 106 ASP A O 1
ATOM 793 N N . LEU A 1 109 ? 56.619 41.335 14.377 1.00 12.50 107 LEU A N 1
ATOM 794 C CA . LEU A 1 109 ? 55.821 41.561 13.174 1.00 12.52 107 LEU A CA 1
ATOM 795 C C . LEU A 1 109 ? 56.692 41.751 11.939 1.00 13.78 107 LEU A C 1
ATOM 796 O O . LEU A 1 109 ? 57.439 42.721 11.824 1.00 13.55 107 LEU A O 1
ATOM 801 N N . MET A 1 110 ? 56.599 40.807 11.022 1.00 11.47 108 MET A N 1
ATOM 802 C CA . MET A 1 110 ? 57.287 40.917 9.738 1.00 11.33 108 MET A CA 1
ATOM 803 C C . MET A 1 110 ? 56.267 41.463 8.751 1.00 12.10 108 MET A C 1
ATOM 804 O O . MET A 1 110 ? 55.071 41.370 8.978 1.00 15.37 108 MET A O 1
ATOM 809 N N . GLU A 1 111 ? 56.741 42.071 7.675 1.00 11.99 109 GLU A N 1
ATOM 810 C CA . GLU A 1 111 ? 55.875 42.839 6.802 1.00 12.63 109 GLU A CA 1
ATOM 811 C C . GLU A 1 111 ? 55.165 42.002 5.761 1.00 12.37 109 GLU A C 1
ATOM 812 O O . GLU A 1 111 ? 54.059 42.350 5.356 1.00 12.90 109 GLU A O 1
ATOM 818 N N . THR A 1 112 ? 55.786 40.909 5.343 1.00 11.67 110 THR A N 1
ATOM 819 C CA . THR A 1 112 ? 55.182 40.038 4.324 1.00 11.49 110 THR A CA 1
ATOM 820 C C . THR A 1 112 ? 55.806 38.653 4.351 1.00 10.80 110 THR A C 1
ATOM 821 O O . THR A 1 112 ? 56.592 38.347 5.239 1.00 10.63 110 THR A O 1
ATOM 825 N N . ASP A 1 113 ? 55.405 37.792 3.424 1.00 11.25 111 ASP A N 1
ATOM 826 C CA . ASP A 1 113 ? 56.052 36.499 3.245 1.00 10.01 111 ASP A CA 1
ATOM 827 C C . ASP A 1 113 ? 56.365 36.310 1.761 1.00 10.13 111 ASP A C 1
ATOM 828 O O . ASP A 1 113 ? 55.880 37.071 0.933 1.00 10.68 111 ASP A O 1
ATOM 833 N N . LEU A 1 114 ? 57.237 35.360 1.464 1.00 9.73 112 LEU A N 1
ATOM 834 C CA . LEU A 1 114 ? 57.697 35.186 0.093 1.00 9.89 112 LEU A CA 1
ATOM 835 C C . LEU A 1 114 ? 56.569 34.783 -0.868 1.00 10.26 112 LEU A C 1
ATOM 836 O O . LEU A 1 114 ? 56.579 35.162 -2.047 1.00 10.87 112 LEU A O 1
ATOM 841 N N . TYR A 1 115 ? 55.617 33.988 -0.402 1.00 10.19 113 TYR A N 1
ATOM 842 C CA . TYR A 1 115 ? 54.451 33.644 -1.215 1.00 10.68 113 TYR A CA 1
ATOM 843 C C . TYR A 1 1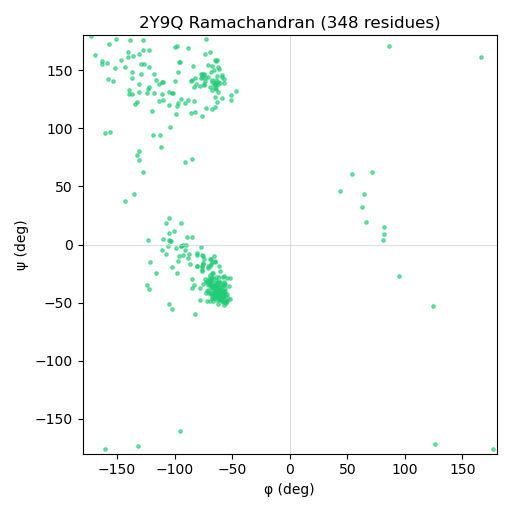15 ? 53.729 34.911 -1.699 1.00 12.53 113 TYR A C 1
ATOM 844 O O . TYR A 1 115 ? 53.432 35.069 -2.892 1.00 14.49 113 TYR A O 1
ATOM 853 N N . LYS A 1 116 ? 53.437 35.816 -0.764 1.00 12.48 114 LYS A N 1
ATOM 854 C CA A LYS A 1 116 ? 52.740 37.053 -1.102 0.55 12.19 114 LYS A CA 1
ATOM 855 C CA B LYS A 1 116 ? 52.736 37.046 -1.116 0.45 12.19 114 LYS A CA 1
ATOM 856 C C . LYS A 1 116 ? 53.587 37.934 -2.021 1.00 13.04 114 LYS A C 1
ATOM 857 O O . LYS A 1 116 ? 53.089 38.525 -2.988 1.00 15.47 114 LYS A O 1
ATOM 868 N N . LEU A 1 117 ? 54.871 38.021 -1.734 1.00 13.44 115 LEU A N 1
ATOM 869 C CA A LEU A 1 117 ? 55.725 38.890 -2.512 0.64 13.28 115 LEU A CA 1
ATOM 870 C CA B LEU A 1 117 ? 55.789 38.862 -2.501 0.36 13.99 115 LEU A CA 1
ATOM 871 C C . LEU A 1 117 ? 55.893 38.388 -3.948 1.00 12.74 115 LEU A C 1
ATOM 872 O O . LEU A 1 117 ? 55.886 39.187 -4.881 1.00 14.28 115 LEU A O 1
ATOM 881 N N . LEU A 1 118 ? 55.989 37.079 -4.138 1.00 12.21 116 LEU A N 1
ATOM 882 C CA . LEU A 1 118 ? 56.191 36.553 -5.493 1.00 12.69 116 LEU A CA 1
ATOM 883 C C . LEU A 1 118 ? 54.962 36.749 -6.361 1.00 13.60 116 LEU A C 1
ATOM 884 O O . LEU A 1 118 ? 55.062 36.664 -7.598 1.00 15.36 116 LEU A O 1
ATOM 889 N N . LYS A 1 119 ? 53.798 36.993 -5.768 1.00 13.58 117 LYS A N 1
ATOM 890 C CA . LYS A 1 119 ? 52.619 37.301 -6.570 1.00 15.68 117 LYS A CA 1
ATOM 891 C C . LYS A 1 119 ? 52.784 38.651 -7.271 1.00 23.98 117 LYS A C 1
ATOM 892 O O . LYS A 1 119 ? 52.242 38.865 -8.356 1.00 31.72 117 LYS A O 1
ATOM 898 N N . THR A 1 120 ? 53.524 39.544 -6.622 1.00 22.78 118 THR A N 1
ATOM 899 C CA . THR A 1 120 ? 53.514 40.970 -6.947 1.00 28.60 118 THR A CA 1
ATOM 900 C C . THR A 1 120 ? 54.728 41.370 -7.756 1.00 19.19 118 THR A C 1
ATOM 901 O O . THR A 1 120 ? 54.707 42.433 -8.394 1.00 25.65 118 THR A O 1
ATOM 905 N N . GLN A 1 121 ? 55.784 40.557 -7.732 1.00 18.47 119 GLN A N 1
ATOM 906 C CA . GLN A 1 121 ? 57.023 40.958 -8.368 1.00 19.01 119 GLN A CA 1
ATOM 907 C C . GLN A 1 121 ? 58.039 39.852 -8.639 1.00 15.77 119 GLN A C 1
ATOM 908 O O . GLN A 1 121 ? 58.089 38.827 -7.967 1.00 16.86 119 GLN A O 1
ATOM 914 N N . HIS A 1 122 ? 58.872 40.121 -9.640 1.00 15.54 120 HIS A N 1
ATOM 915 C CA . HIS A 1 122 ? 59.971 39.249 -10.025 1.00 15.09 120 HIS A CA 1
ATOM 916 C C . HIS A 1 122 ? 61.252 39.770 -9.382 1.00 15.43 120 HIS A C 1
ATOM 917 O O . HIS A 1 122 ? 61.646 40.911 -9.607 1.00 17.58 120 HIS A O 1
ATOM 924 N N . LEU A 1 123 ? 61.891 38.928 -8.582 1.00 13.90 121 LEU A N 1
ATOM 925 C CA . LEU A 1 123 ? 63.094 39.315 -7.869 1.00 13.66 121 LEU A CA 1
ATOM 926 C C . LEU A 1 123 ? 64.344 39.400 -8.728 1.00 14.09 121 LEU A C 1
ATOM 927 O O . LEU A 1 123 ? 64.608 38.532 -9.569 1.00 14.09 121 LEU A O 1
ATOM 932 N N . SER A 1 124 ? 65.128 40.454 -8.507 1.00 14.56 122 SER A N 1
ATOM 933 C CA . SER A 1 124 ? 66.454 40.559 -9.085 1.00 14.97 122 SER A CA 1
ATOM 934 C C . SER A 1 124 ? 67.361 39.439 -8.569 1.00 14.19 122 SER A C 1
ATOM 935 O O . SER A 1 124 ? 67.127 38.870 -7.511 1.00 13.41 122 SER A O 1
ATOM 938 N N . ASN A 1 125 ? 68.421 39.161 -9.317 1.00 15.20 123 ASN A N 1
ATOM 939 C CA . ASN A 1 125 ? 69.370 38.149 -8.902 1.00 14.01 123 ASN A CA 1
ATOM 940 C C . ASN A 1 125 ? 69.966 38.512 -7.547 1.00 13.70 123 ASN A C 1
ATOM 941 O O . ASN A 1 125 ? 70.173 37.635 -6.715 1.00 14.22 123 ASN A O 1
ATOM 946 N N . ASP A 1 126 ? 70.242 39.802 -7.325 1.00 14.67 124 ASP A N 1
ATOM 947 C CA . ASP A 1 126 ? 70.773 40.245 -6.028 1.00 14.54 124 ASP A CA 1
ATOM 948 C C . ASP A 1 126 ? 69.846 39.889 -4.867 1.00 13.36 124 ASP A C 1
ATOM 949 O O . ASP A 1 126 ? 70.292 39.466 -3.802 1.00 12.92 124 ASP A O 1
ATOM 954 N N . HIS A 1 127 ? 68.540 40.053 -5.062 1.00 13.26 125 HIS A N 1
ATOM 955 C CA . HIS A 1 127 ? 67.594 39.715 -4.008 1.00 12.58 125 HIS A CA 1
ATOM 956 C C . HIS A 1 127 ? 67.514 38.201 -3.802 1.00 11.79 125 HIS A C 1
ATOM 957 O O . HIS A 1 127 ? 67.460 37.734 -2.658 1.00 11.26 125 HIS A O 1
ATOM 964 N N . ILE A 1 128 ? 67.493 37.443 -4.900 1.00 11.82 126 ILE A N 1
ATOM 965 C CA . ILE A 1 128 ? 67.431 35.984 -4.831 1.00 11.25 126 ILE A CA 1
ATOM 966 C C . ILE A 1 128 ? 68.608 35.446 -4.034 1.00 11.40 126 ILE A C 1
ATOM 967 O O . ILE A 1 128 ? 68.455 34.612 -3.140 1.00 10.51 126 ILE A O 1
ATOM 972 N N . CYS A 1 129 ? 69.791 35.958 -4.350 1.00 12.13 127 CYS A N 1
ATOM 973 C CA . CYS A 1 129 ? 71.018 35.486 -3.741 1.00 11.50 127 CYS A CA 1
ATOM 974 C C . CYS A 1 129 ? 71.004 35.704 -2.241 1.00 11.20 127 CYS A C 1
ATOM 975 O O . CYS A 1 129 ? 71.311 34.785 -1.479 1.00 10.90 127 CYS A O 1
ATOM 978 N N . TYR A 1 130 ? 70.608 36.901 -1.810 1.00 11.40 128 TYR A N 1
ATOM 979 C CA . TYR A 1 130 ? 70.597 37.227 -0.384 1.00 11.25 128 TYR A CA 1
ATOM 980 C C . TYR A 1 130 ? 69.483 36.488 0.371 1.00 10.57 128 TYR A C 1
ATOM 981 O O . TYR A 1 130 ? 69.673 36.037 1.501 1.00 10.33 128 TYR A O 1
ATOM 990 N N . PHE A 1 131 ? 68.311 36.362 -0.227 1.00 10.46 129 PHE A N 1
ATOM 991 C CA . PHE A 1 131 ? 67.269 35.568 0.405 1.00 10.99 129 PHE A CA 1
ATOM 992 C C . PHE A 1 131 ? 67.722 34.101 0.542 1.00 10.50 129 PHE A C 1
ATOM 993 O O . PHE A 1 131 ? 67.525 33.481 1.592 1.00 9.81 129 PHE A O 1
ATOM 1001 N N . LEU A 1 132 ? 68.312 33.531 -0.505 1.00 9.67 130 LEU A N 1
ATOM 1002 C CA . LEU A 1 132 ? 68.779 32.146 -0.448 1.00 9.52 130 LEU A CA 1
ATOM 1003 C C . LEU A 1 132 ? 69.840 31.968 0.633 1.00 9.60 130 LEU A C 1
ATOM 1004 O O . LEU A 1 132 ? 69.811 30.999 1.381 1.00 9.43 130 LEU A O 1
ATOM 1009 N N . TYR A 1 133 ? 70.760 32.916 0.727 1.00 9.98 131 TYR A N 1
ATOM 1010 C CA . TYR A 1 133 ? 71.764 32.875 1.784 1.00 10.20 131 TYR A CA 1
ATOM 1011 C C . TYR A 1 133 ? 71.104 32.785 3.165 1.00 9.90 131 TYR A C 1
ATOM 1012 O O . TYR A 1 133 ? 71.477 31.962 3.991 1.00 10.44 131 TYR A O 1
ATOM 1021 N N . GLN A 1 134 ? 70.122 33.649 3.416 1.00 9.73 132 GLN A N 1
ATOM 1022 C CA . GLN A 1 134 ? 69.469 33.681 4.715 1.00 9.63 132 GLN A CA 1
ATOM 1023 C C . GLN A 1 134 ? 68.684 32.413 5.003 1.00 9.15 132 GLN A C 1
ATOM 1024 O O . GLN A 1 134 ? 68.698 31.933 6.116 1.00 9.14 132 GLN A O 1
ATOM 1030 N N . ILE A 1 135 ? 68.000 31.873 4.002 1.00 8.93 133 ILE A N 1
ATOM 1031 C CA . ILE A 1 135 ? 67.295 30.603 4.152 1.00 8.70 133 ILE A CA 1
ATOM 1032 C C . ILE A 1 135 ? 68.264 29.507 4.600 1.00 11.29 133 ILE A C 1
ATOM 1033 O O . ILE A 1 135 ? 68.006 28.770 5.562 1.00 10.81 133 ILE A O 1
ATOM 1038 N N . LEU A 1 136 ? 69.386 29.399 3.903 1.00 9.51 134 LEU A N 1
ATOM 1039 C CA . LEU A 1 136 ? 70.372 28.369 4.222 1.00 9.50 134 LEU A CA 1
ATOM 1040 C C . LEU A 1 136 ? 71.074 28.622 5.551 1.00 10.26 134 LEU A C 1
ATOM 1041 O O . LEU A 1 136 ? 71.421 27.682 6.265 1.00 10.02 134 LEU A O 1
ATOM 1046 N N . ARG A 1 137 ? 71.298 29.880 5.896 1.00 9.82 135 ARG A N 1
ATOM 1047 C CA . ARG A 1 137 ? 71.941 30.202 7.168 1.00 10.18 135 ARG A CA 1
ATOM 1048 C C . ARG A 1 137 ? 71.017 29.781 8.308 1.00 10.02 135 ARG A C 1
ATOM 1049 O O . ARG A 1 137 ? 71.450 29.158 9.300 1.00 10.35 135 ARG A O 1
ATOM 1057 N N . GLY A 1 138 ? 69.737 30.103 8.176 1.00 9.55 136 GLY A N 1
ATOM 1058 C CA . GLY A 1 138 ? 68.789 29.647 9.173 1.00 9.43 136 GLY A CA 1
ATOM 1059 C C . GLY A 1 138 ? 68.686 28.126 9.193 1.00 9.51 136 GLY A C 1
ATOM 1060 O O . GLY A 1 138 ? 68.626 27.508 10.261 1.00 9.77 136 GLY A O 1
ATOM 1061 N N . LEU A 1 139 ? 68.660 27.499 8.024 1.00 9.40 137 LEU A N 1
ATOM 1062 C CA . LEU A 1 139 ? 68.539 26.031 7.967 1.00 9.59 137 LEU A CA 1
ATOM 1063 C C . LEU A 1 139 ? 69.761 25.344 8.605 1.00 10.51 137 LEU A C 1
ATOM 1064 O O . LEU A 1 139 ? 69.646 24.274 9.218 1.00 10.55 137 LEU A O 1
ATOM 1069 N N . LYS A 1 140 ? 70.952 25.928 8.428 1.00 10.42 138 LYS A N 1
ATOM 1070 C CA . LYS A 1 140 ? 72.155 25.404 9.063 1.00 11.18 138 LYS A CA 1
ATOM 1071 C C . LYS A 1 140 ? 71.943 25.278 10.576 1.00 11.40 138 LYS A C 1
ATOM 1072 O O . LYS A 1 140 ? 72.321 24.274 11.183 1.00 11.99 138 LYS A O 1
ATOM 1078 N N . TYR A 1 141 ? 71.325 26.290 11.177 1.00 11.09 139 TYR A N 1
ATOM 1079 C CA . TYR A 1 141 ? 71.094 26.295 12.615 1.00 11.41 139 TYR A CA 1
ATOM 1080 C C . TYR A 1 141 ? 70.085 25.212 12.969 1.00 11.40 139 TYR A C 1
ATOM 1081 O O . TYR A 1 141 ? 70.293 24.438 13.877 1.00 12.00 139 TYR A O 1
ATOM 1090 N N . ILE A 1 142 ? 69.004 25.138 12.215 1.00 10.84 140 ILE A N 1
ATOM 1091 C CA . ILE A 1 142 ? 67.991 24.121 12.464 1.00 10.91 140 ILE A CA 1
ATOM 1092 C C . ILE A 1 142 ? 68.615 22.718 12.405 1.00 11.54 140 ILE A C 1
ATOM 1093 O O . ILE A 1 142 ? 68.449 21.882 13.313 1.00 12.12 140 ILE A O 1
ATOM 1098 N N . HIS A 1 143 ? 69.328 22.438 11.315 1.00 11.56 141 HIS A N 1
ATOM 1099 C CA . HIS A 1 143 ? 69.946 21.130 11.118 1.00 12.25 141 HIS A CA 1
ATOM 1100 C C . HIS A 1 143 ? 71.005 20.823 12.162 1.00 13.07 141 HIS A C 1
ATOM 1101 O O . HIS A 1 143 ? 71.177 19.666 12.531 1.00 13.83 141 HIS A O 1
ATOM 1108 N N . SER A 1 144 ? 71.670 21.870 12.669 1.00 13.03 142 SER A N 1
ATOM 1109 C CA . SER A 1 144 ? 72.692 21.682 13.701 1.00 13.91 142 SER A CA 1
ATOM 1110 C C . SER A 1 144 ? 72.082 21.206 15.020 1.00 14.38 142 SER A C 1
ATOM 1111 O O . SER A 1 144 ? 72.761 20.581 15.846 1.00 15.34 142 SER A O 1
ATOM 1114 N N . ALA A 1 145 ? 70.800 21.508 15.209 1.00 13.79 143 ALA A N 1
ATOM 1115 C CA . ALA A 1 145 ? 70.041 21.023 16.351 1.00 14.21 143 ALA A CA 1
ATOM 1116 C C . ALA A 1 145 ? 69.455 19.625 16.101 1.00 16.44 143 ALA A C 1
ATOM 1117 O O . ALA A 1 145 ? 68.670 19.115 16.905 1.00 14.98 143 ALA A O 1
ATOM 1119 N N . ASN A 1 146 ? 69.821 19.023 14.971 1.00 14.58 144 ASN A N 1
ATOM 1120 C CA . ASN A 1 146 ? 69.314 17.720 14.567 1.00 15.02 144 ASN A CA 1
ATOM 1121 C C . ASN A 1 146 ? 67.802 17.744 14.346 1.00 14.46 144 ASN A C 1
ATOM 1122 O O . ASN A 1 146 ? 67.126 16.755 14.566 1.00 15.01 144 ASN A O 1
ATOM 1127 N N . VAL A 1 147 ? 67.293 18.887 13.890 1.00 13.48 145 VAL A N 1
ATOM 1128 C CA . VAL A 1 147 ? 65.869 19.069 13.596 1.00 12.95 145 VAL A CA 1
ATOM 1129 C C . VAL A 1 147 ? 65.677 19.213 12.081 1.00 12.37 145 VAL A C 1
ATOM 1130 O O . VAL A 1 147 ? 66.501 19.813 11.402 1.00 12.03 145 VAL A O 1
ATOM 1134 N N . LEU A 1 148 ? 64.611 18.593 11.579 1.00 12.41 146 LEU A N 1
ATOM 1135 C CA . LEU A 1 148 ? 64.128 18.783 10.205 1.00 11.91 146 LEU A CA 1
ATOM 1136 C C . LEU A 1 148 ? 62.916 19.701 10.279 1.00 11.33 146 LEU A C 1
ATOM 1137 O O . LEU A 1 148 ? 62.007 19.445 11.061 1.00 11.58 146 LEU A O 1
ATOM 1142 N N . HIS A 1 149 ? 62.871 20.747 9.463 1.00 10.66 147 HIS A N 1
ATOM 1143 C CA . HIS A 1 149 ? 61.693 21.620 9.427 1.00 10.22 147 HIS A CA 1
ATOM 1144 C C . HIS A 1 149 ? 60.506 20.869 8.807 1.00 10.47 147 HIS A C 1
ATOM 1145 O O . HIS A 1 149 ? 59.390 20.898 9.334 1.00 10.58 147 HIS A O 1
ATOM 1152 N N . ARG A 1 150 ? 60.779 20.236 7.669 1.00 10.62 148 ARG A N 1
ATOM 1153 C CA A ARG A 1 150 ? 59.850 19.342 6.969 0.57 11.05 148 ARG A CA 1
ATOM 1154 C CA B ARG A 1 150 ? 59.854 19.342 6.971 0.43 11.05 148 ARG A CA 1
ATOM 1155 C C . ARG A 1 150 ? 58.729 20.043 6.204 1.00 10.75 148 ARG A C 1
ATOM 1156 O O . ARG A 1 150 ? 57.973 19.371 5.501 1.00 11.17 148 ARG A O 1
ATOM 1171 N N . ASP A 1 151 ? 58.618 21.360 6.325 1.00 10.18 149 ASP A N 1
ATOM 1172 C CA . ASP A 1 151 ? 57.554 22.064 5.609 1.00 10.03 149 ASP A CA 1
ATOM 1173 C C . ASP A 1 151 ? 57.957 23.438 5.080 1.00 9.49 149 ASP A C 1
ATOM 1174 O O . ASP A 1 151 ? 57.165 24.369 5.066 1.00 9.34 149 ASP A O 1
ATOM 1179 N N . LEU A 1 152 ? 59.195 23.572 4.618 1.00 9.30 150 LEU A N 1
ATOM 1180 C CA . LEU A 1 152 ? 59.626 24.842 4.087 1.00 8.93 150 LEU A CA 1
ATOM 1181 C C . LEU A 1 152 ? 58.869 25.157 2.795 1.00 9.02 150 LEU A C 1
ATOM 1182 O O . LEU A 1 152 ? 58.638 24.273 1.979 1.00 9.36 150 LEU A O 1
ATOM 1187 N N . LYS A 1 153 ? 58.494 26.417 2.640 1.00 8.85 151 LYS A N 1
ATOM 1188 C CA . LYS A 1 153 ? 57.709 26.866 1.483 1.00 9.06 151 LYS A CA 1
ATOM 1189 C C . LYS A 1 153 ? 57.695 28.383 1.497 1.00 9.20 151 LYS A C 1
ATOM 1190 O O . LYS A 1 153 ? 57.996 29.012 2.525 1.00 8.68 151 LYS A O 1
ATOM 1196 N N . PRO A 1 154 ? 57.340 28.997 0.368 1.00 9.15 152 PRO A N 1
ATOM 1197 C CA . PRO A 1 154 ? 57.411 30.461 0.342 1.00 9.15 152 PRO A CA 1
ATOM 1198 C C . PRO A 1 154 ? 56.547 31.141 1.432 1.00 9.16 152 PRO A C 1
ATOM 1199 O O . PRO A 1 154 ? 56.971 32.146 1.963 1.00 9.07 152 PRO A O 1
ATOM 1203 N N . SER A 1 155 ? 55.393 30.586 1.776 1.00 9.35 153 SER A N 1
ATOM 1204 C CA . SER A 1 155 ? 54.532 31.249 2.744 1.00 9.46 153 SER A CA 1
ATOM 1205 C C . SER A 1 155 ? 55.099 31.268 4.157 1.00 10.42 153 SER A C 1
ATOM 1206 O O . SER A 1 155 ? 54.588 32.016 4.981 1.00 10.88 153 SER A O 1
ATOM 1209 N N . ASN A 1 156 ? 56.092 30.431 4.466 1.00 8.97 154 ASN A N 1
ATOM 1210 C CA . ASN A 1 156 ? 56.700 30.519 5.796 1.00 8.64 154 ASN A CA 1
ATOM 1211 C C . ASN A 1 156 ? 58.107 31.126 5.844 1.00 10.03 154 ASN A C 1
ATOM 1212 O O . ASN A 1 156 ? 58.843 31.000 6.836 1.00 9.23 154 ASN A O 1
ATOM 1217 N N . LEU A 1 157 ? 58.453 31.839 4.781 1.00 8.48 155 LEU A N 1
ATOM 1218 C CA . LEU A 1 157 ? 59.618 32.694 4.764 1.00 8.45 155 LEU A CA 1
ATOM 1219 C C . LEU A 1 157 ? 59.145 34.148 4.887 1.00 9.81 155 LEU A C 1
ATOM 1220 O O . LEU A 1 157 ? 58.636 34.767 3.934 1.00 10.10 155 LEU A O 1
ATOM 1225 N N . LEU A 1 158 ? 59.277 34.670 6.098 1.00 8.78 156 LEU A N 1
ATOM 1226 C CA . LEU A 1 158 ? 58.836 36.016 6.403 1.00 9.16 156 LEU A CA 1
ATOM 1227 C C . LEU A 1 158 ? 59.898 37.024 5.985 1.00 10.32 156 LEU A C 1
ATOM 1228 O O . LEU A 1 158 ? 61.089 36.772 6.147 1.00 10.28 156 LEU A O 1
ATOM 1233 N N . LEU A 1 159 ? 59.460 38.179 5.483 1.00 9.86 157 LEU A N 1
ATOM 1234 C CA . LEU A 1 159 ? 60.348 39.176 4.884 1.00 10.71 157 LEU A CA 1
ATOM 1235 C C . LEU A 1 159 ? 59.976 40.583 5.330 1.00 12.40 157 LEU A C 1
ATOM 1236 O O . LEU A 1 159 ? 58.804 40.879 5.554 1.00 12.84 157 LEU A O 1
ATOM 1241 N N . ASN A 1 160 ? 60.970 41.463 5.423 1.00 12.97 158 ASN A N 1
ATOM 1242 C CA A ASN A 1 160 ? 60.761 42.895 5.618 0.62 13.61 158 ASN A CA 1
ATOM 1243 C CA B ASN A 1 160 ? 60.648 42.880 5.545 0.38 12.52 158 ASN A CA 1
ATOM 1244 C C . ASN A 1 160 ? 61.331 43.690 4.453 1.00 12.75 158 ASN A C 1
ATOM 1245 O O . ASN A 1 160 ? 62.066 43.157 3.646 1.00 12.94 158 ASN A O 1
ATOM 1254 N N . THR A 1 161 ? 61.040 44.989 4.416 1.00 14.13 159 THR A N 1
ATOM 1255 C CA B THR A 1 161 ? 61.488 45.823 3.307 0.39 16.18 159 THR A CA 1
ATOM 1256 C CA C THR A 1 161 ? 61.482 45.877 3.337 0.61 16.02 159 THR A CA 1
ATOM 1257 C C . THR A 1 161 ? 63.010 45.985 3.318 1.00 16.66 159 THR A C 1
ATOM 1258 O O . THR A 1 161 ? 63.620 46.289 2.287 1.00 19.61 159 THR A O 1
ATOM 1265 N N . THR A 1 162 ? 63.623 45.739 4.468 1.00 14.25 160 THR A N 1
ATOM 1266 C CA . THR A 1 162 ? 65.083 45.721 4.594 1.00 14.36 160 THR A CA 1
ATOM 1267 C C . THR A 1 162 ? 65.736 44.454 4.054 1.00 15.32 160 THR A C 1
ATOM 1268 O O . THR A 1 162 ? 66.956 44.327 4.099 1.00 17.48 160 THR A O 1
ATOM 1272 N N . CYS A 1 163 ? 64.923 43.517 3.580 1.00 13.76 161 CYS A N 1
ATOM 1273 C CA . CYS A 1 163 ? 65.382 42.248 2.995 1.00 12.77 161 CYS A CA 1
ATOM 1274 C C . CYS A 1 163 ? 65.719 41.208 4.066 1.00 11.63 161 CYS A C 1
ATOM 1275 O O . CYS A 1 163 ? 66.182 40.111 3.737 1.00 11.99 161 CYS A O 1
ATOM 1278 N N . ASP A 1 164 ? 65.484 41.533 5.330 1.00 12.54 162 ASP A N 1
ATOM 1279 C CA . ASP A 1 164 ? 65.648 40.539 6.388 1.00 14.15 162 ASP A CA 1
ATOM 1280 C C . ASP A 1 164 ? 64.627 39.412 6.204 1.00 15.54 162 ASP A C 1
ATOM 1281 O O . ASP A 1 164 ? 63.454 39.674 5.965 1.00 13.64 162 ASP A O 1
ATOM 1286 N N . LEU A 1 165 ? 65.092 38.172 6.338 1.00 10.62 163 LEU A N 1
ATOM 1287 C CA . LEU A 1 165 ? 64.276 36.971 6.150 1.00 9.81 163 LEU A CA 1
ATOM 1288 C C . LEU A 1 165 ? 64.317 36.104 7.407 1.00 11.62 163 LEU A C 1
ATOM 1289 O O . LEU A 1 165 ? 65.383 35.890 7.994 1.00 10.12 163 LEU A O 1
ATOM 1294 N N . LYS A 1 166 ? 63.140 35.637 7.837 1.00 10.33 164 LYS A N 1
ATOM 1295 C CA A LYS A 1 166 ? 63.013 34.743 8.993 0.47 10.30 164 LYS A CA 1
ATOM 1296 C CA B LYS A 1 166 ? 63.032 34.734 8.985 0.53 10.23 164 LYS A CA 1
ATOM 1297 C C . LYS A 1 166 ? 62.126 33.546 8.661 1.00 10.70 164 LYS A C 1
ATOM 1298 O O . LYS A 1 166 ? 61.027 33.707 8.155 1.00 11.44 164 LYS A O 1
ATOM 1309 N N . ILE A 1 167 ? 62.613 32.341 8.948 1.00 8.47 165 ILE A N 1
ATOM 1310 C CA . ILE A 1 167 ? 61.838 31.114 8.772 1.00 8.39 165 ILE A CA 1
ATOM 1311 C C . ILE A 1 167 ? 60.848 30.994 9.938 1.00 8.82 165 ILE A C 1
ATOM 1312 O O . ILE A 1 167 ? 61.214 31.237 11.087 1.00 9.72 165 ILE A O 1
ATOM 1317 N N . CYS A 1 168 ? 59.609 30.624 9.650 1.00 8.45 166 CYS A N 1
ATOM 1318 C CA . CYS A 1 168 ? 58.599 30.430 10.682 1.00 8.84 166 CYS A CA 1
ATOM 1319 C C . CYS A 1 168 ? 57.891 29.089 10.463 1.00 9.24 166 CYS A C 1
ATOM 1320 O O . CYS A 1 168 ? 58.314 28.289 9.654 1.00 8.66 166 CYS A O 1
ATOM 1323 N N . ASP A 1 169 ? 56.847 28.817 11.245 1.00 9.00 167 ASP A N 1
ATOM 1324 C CA . ASP A 1 169 ? 55.910 27.726 10.959 1.00 9.22 167 ASP A CA 1
ATOM 1325 C C . ASP A 1 169 ? 56.533 26.349 11.192 1.00 9.44 167 ASP A C 1
ATOM 1326 O O . ASP A 1 169 ? 56.680 25.535 10.278 1.00 9.42 167 ASP A O 1
ATOM 1331 N N . PHE A 1 170 ? 56.904 26.102 12.442 1.00 10.04 168 PHE A N 1
ATOM 1332 C CA . PHE A 1 170 ? 57.593 24.868 12.849 1.00 9.93 168 PHE A CA 1
ATOM 1333 C C . PHE A 1 170 ? 56.706 23.740 13.370 1.00 10.51 168 PHE A C 1
ATOM 1334 O O . PHE A 1 170 ? 57.186 22.802 13.997 1.00 11.14 168 PHE A O 1
ATOM 1342 N N . GLY A 1 171 ? 55.404 23.791 13.076 1.00 10.63 169 GLY A N 1
ATOM 1343 C CA . GLY A 1 171 ? 54.485 22.757 13.514 1.00 11.29 169 GLY A CA 1
ATOM 1344 C C . GLY A 1 171 ? 54.752 21.358 13.024 1.00 11.70 169 GLY A C 1
ATOM 1345 O O . GLY A 1 171 ? 54.284 20.408 13.643 1.00 12.55 169 GLY A O 1
ATOM 1346 N N . LEU A 1 172 ? 55.469 21.212 11.908 1.00 11.38 170 LEU A N 1
ATOM 1347 C CA . LEU A 1 172 ? 55.798 19.879 11.411 1.00 11.86 170 LEU A CA 1
ATOM 1348 C C . LEU A 1 172 ? 57.245 19.459 11.689 1.00 13.04 170 LEU A C 1
ATOM 1349 O O . LEU A 1 172 ? 57.657 18.362 11.285 1.00 14.07 170 LEU A O 1
ATOM 1354 N N . ALA A 1 173 ? 57.997 20.302 12.388 1.00 11.55 171 ALA A N 1
ATOM 1355 C CA . ALA A 1 173 ? 59.411 20.038 12.652 1.00 13.04 171 ALA A CA 1
ATOM 1356 C C . ALA A 1 173 ? 59.572 18.843 13.586 1.00 19.12 171 ALA A C 1
ATOM 1357 O O . ALA A 1 173 ? 58.783 18.648 14.512 1.00 19.55 171 ALA A O 1
ATOM 1359 N N . ARG A 1 174 ? 60.592 18.036 13.320 1.00 15.18 172 ARG A N 1
ATOM 1360 C CA . ARG A 1 174 ? 60.825 16.794 14.048 1.00 16.72 172 ARG A CA 1
ATOM 1361 C C . ARG A 1 174 ? 62.316 16.627 14.208 1.00 14.27 172 ARG A C 1
ATOM 1362 O O . ARG A 1 174 ? 63.090 17.101 13.377 1.00 14.09 172 ARG A O 1
ATOM 1370 N N . VAL A 1 175 ? 62.709 15.921 15.260 1.00 15.34 173 VAL A N 1
ATOM 1371 C CA . VAL A 1 175 ? 64.094 15.499 15.391 1.00 16.82 173 VAL A CA 1
ATOM 1372 C C . VAL A 1 175 ? 64.396 14.444 14.339 1.00 19.70 173 VAL A C 1
ATOM 1373 O O . VAL A 1 175 ? 63.591 13.550 14.089 1.00 21.01 173 VAL A O 1
ATOM 1377 N N . ALA A 1 176 ? 65.544 14.579 13.688 1.00 18.55 174 ALA A N 1
ATOM 1378 C CA . ALA A 1 176 ? 65.930 13.627 12.674 1.00 21.16 174 ALA A CA 1
ATOM 1379 C C . ALA A 1 176 ? 65.999 12.244 13.302 1.00 25.87 174 ALA A C 1
ATOM 1380 O O . ALA A 1 176 ? 66.630 12.032 14.352 1.00 28.22 174 ALA A O 1
ATOM 1382 N N . ASP A 1 177 ? 65.282 11.313 12.691 1.00 31.13 175 ASP A N 1
ATOM 1383 C CA . ASP A 1 177 ? 65.299 9.921 13.125 1.00 37.00 175 ASP A CA 1
ATOM 1384 C C . ASP A 1 177 ? 64.901 9.055 11.943 1.00 41.86 175 ASP A C 1
ATOM 1385 O O . ASP A 1 177 ? 63.714 8.880 11.676 1.00 46.55 175 ASP A O 1
ATOM 1390 N N . PRO A 1 178 ? 65.897 8.513 11.232 1.00 47.47 176 PRO A N 1
ATOM 1391 C CA . PRO A 1 178 ? 65.664 7.709 10.025 1.00 53.64 176 PRO A CA 1
ATOM 1392 C C . PRO A 1 178 ? 64.907 6.395 10.270 1.00 50.10 176 PRO A C 1
ATOM 1393 O O . PRO A 1 178 ? 64.421 5.797 9.311 1.00 56.58 176 PRO A O 1
ATOM 1397 N N . ASP A 1 179 ? 64.807 5.946 11.518 1.00 36.30 177 ASP A N 1
ATOM 1398 C CA . ASP A 1 179 ? 64.072 4.716 11.807 1.00 37.11 177 ASP A CA 1
ATOM 1399 C C . ASP A 1 179 ? 62.645 5.006 12.269 1.00 44.46 177 ASP A C 1
ATOM 1400 O O . ASP A 1 179 ? 61.794 4.115 12.308 1.00 45.58 177 ASP A O 1
ATOM 1405 N N . HIS A 1 180 ? 62.382 6.257 12.616 1.00 48.92 178 HIS A N 1
ATOM 1406 C CA . HIS A 1 180 ? 61.058 6.628 13.073 1.00 57.16 178 HIS A CA 1
ATOM 1407 C C . HIS A 1 180 ? 60.050 6.452 11.952 1.00 54.44 178 HIS A C 1
ATOM 1408 O O . HIS A 1 180 ? 60.228 6.985 10.860 1.00 44.63 178 HIS A O 1
ATOM 1415 N N . ASP A 1 181 ? 58.989 5.706 12.235 1.00 60.38 179 ASP A N 1
ATOM 1416 C CA . ASP A 1 181 ? 57.972 5.421 11.233 1.00 62.73 179 ASP A CA 1
ATOM 1417 C C . ASP A 1 181 ? 56.664 6.104 11.600 1.00 57.87 179 ASP A C 1
ATOM 1418 O O . ASP A 1 181 ? 55.865 5.565 12.363 1.00 56.50 179 ASP A O 1
ATOM 1423 N N . HIS A 1 182 ? 56.453 7.295 11.050 1.00 54.42 180 HIS A N 1
ATOM 1424 C CA . HIS A 1 182 ? 55.246 8.058 11.328 1.00 58.84 180 HIS A CA 1
ATOM 1425 C C . HIS A 1 182 ? 54.337 8.172 10.104 1.00 54.42 180 HIS A C 1
ATOM 1426 O O . HIS A 1 182 ? 54.385 9.168 9.378 1.00 54.33 180 HIS A O 1
ATOM 1428 N N . THR A 1 183 ? 53.502 7.164 9.867 1.00 57.91 181 THR A N 1
ATOM 1429 C CA . THR A 1 183 ? 52.427 7.349 8.908 1.00 56.17 181 THR A CA 1
ATOM 1430 C C . THR A 1 183 ? 51.554 8.405 9.548 1.00 57.04 181 THR A C 1
ATOM 1431 O O . THR A 1 183 ? 51.593 8.610 10.768 1.00 60.39 181 THR A O 1
ATOM 1435 N N . GLY A 1 184 ? 50.767 9.075 8.729 1.00 49.93 182 GLY A N 1
ATOM 1436 C CA . GLY A 1 184 ? 49.932 10.148 9.217 1.00 32.49 182 GLY A CA 1
ATOM 1437 C C . GLY A 1 184 ? 50.279 11.347 8.392 1.00 29.35 182 GLY A C 1
ATOM 1438 O O . GLY A 1 184 ? 49.412 11.968 7.783 1.00 25.38 182 GLY A O 1
ATOM 1439 N N . PHE A 1 185 ? 51.574 11.643 8.339 1.00 23.06 183 PHE A N 1
ATOM 1440 C CA . PHE A 1 185 ? 52.082 12.750 7.574 1.00 23.61 183 PHE A CA 1
ATOM 1441 C C . PHE A 1 185 ? 51.605 12.694 6.118 1.00 23.75 183 PHE A C 1
ATOM 1442 O O . PHE A 1 185 ? 51.378 13.722 5.493 1.00 31.40 183 PHE A O 1
ATOM 1450 N N . LEU A 1 186 ? 51.477 11.505 5.551 1.00 19.45 184 LEU A N 1
ATOM 1451 C CA . LEU A 1 186 ? 51.214 11.442 4.106 1.00 17.54 184 LEU A CA 1
ATOM 1452 C C . LEU A 1 186 ? 49.777 11.853 3.801 1.00 18.34 184 LEU A C 1
ATOM 1453 O O . LEU A 1 186 ? 49.498 12.414 2.734 1.00 19.78 184 LEU A O 1
ATOM 1458 N N . THR A 1 187 ? 48.885 11.609 4.745 1.00 18.66 185 THR A N 1
ATOM 1459 C CA . THR A 1 187 ? 47.453 11.777 4.488 1.00 19.01 185 THR A CA 1
ATOM 1460 C C . THR A 1 187 ? 46.846 12.950 5.258 1.00 18.96 185 THR A C 1
ATOM 1461 O O . THR A 1 187 ? 45.676 13.261 5.094 1.00 19.81 185 THR A O 1
ATOM 1465 N N . GLU A 1 188 ? 47.632 13.598 6.111 1.00 20.33 186 GLU A N 1
ATOM 1466 C CA . GLU A 1 188 ? 47.160 14.760 6.857 1.00 18.81 186 GLU A CA 1
ATOM 1467 C C . GLU A 1 188 ? 47.045 16.005 5.954 1.00 17.53 186 GLU A C 1
ATOM 1468 O O . GLU A 1 188 ? 47.906 16.249 5.123 1.00 16.40 186 GLU A O 1
ATOM 1474 N N . TYR A 1 189 ? 46.008 16.817 6.142 1.00 18.11 187 TYR A N 1
ATOM 1475 C CA . TYR A 1 189 ? 45.857 18.007 5.296 1.00 16.97 187 TYR A CA 1
ATOM 1476 C C . TYR A 1 189 ? 46.946 19.049 5.546 1.00 16.14 187 TYR A C 1
ATOM 1477 O O . TYR A 1 189 ? 47.231 19.401 6.687 1.00 16.66 187 TYR A O 1
ATOM 1486 N N . VAL A 1 190 ? 47.524 19.561 4.462 1.00 15.03 188 VAL A N 1
ATOM 1487 C CA . VAL A 1 190 ? 48.333 20.781 4.492 1.00 14.34 188 VAL A CA 1
ATOM 1488 C C . VAL A 1 190 ? 47.938 21.638 3.287 1.00 13.85 188 VAL A C 1
ATOM 1489 O O . VAL A 1 190 ? 47.348 21.132 2.313 1.00 13.86 188 VAL A O 1
ATOM 1493 N N . ALA A 1 191 ? 48.279 22.916 3.330 1.00 13.60 189 ALA A N 1
ATOM 1494 C CA . ALA A 1 191 ? 47.869 23.846 2.286 1.00 13.46 189 ALA A CA 1
ATOM 1495 C C . ALA A 1 191 ? 48.563 23.600 0.958 1.00 12.63 189 ALA A C 1
ATOM 1496 O O . ALA A 1 191 ? 47.983 23.878 -0.099 1.00 12.90 189 ALA A O 1
ATOM 1498 N N . THR A 1 192 ? 49.787 23.091 1.014 1.00 11.95 190 THR A N 1
ATOM 1499 C CA . THR A 1 192 ? 50.518 22.761 -0.196 1.00 11.31 190 THR A CA 1
ATOM 1500 C C . THR A 1 192 ? 51.526 21.667 0.047 1.00 10.96 190 THR A C 1
ATOM 1501 O O . THR A 1 192 ? 52.210 21.640 1.067 1.00 10.94 190 THR A O 1
ATOM 1505 N N . ARG A 1 193 ? 51.625 20.775 -0.930 1.00 10.86 191 ARG A N 1
ATOM 1506 C CA . ARG A 1 193 ? 52.589 19.686 -0.935 1.00 10.69 191 ARG A CA 1
ATOM 1507 C C . ARG A 1 193 ? 53.676 19.884 -1.996 1.00 10.14 191 ARG A C 1
ATOM 1508 O O . ARG A 1 193 ? 54.540 19.026 -2.151 1.00 10.10 191 ARG A O 1
ATOM 1516 N N . TRP A 1 194 ? 53.657 21.025 -2.679 1.00 9.90 192 TRP A N 1
ATOM 1517 C CA . TRP A 1 194 ? 54.506 21.230 -3.849 1.00 10.34 192 TRP A CA 1
ATOM 1518 C C . TRP A 1 194 ? 56.001 21.338 -3.549 1.00 9.37 192 TRP A C 1
ATOM 1519 O O . TRP A 1 194 ? 56.814 21.307 -4.480 1.00 9.11 192 TRP A O 1
ATOM 1530 N N . TYR A 1 195 ? 56.356 21.492 -2.274 1.00 9.10 193 TYR A N 1
ATOM 1531 C CA . TYR A 1 195 ? 57.751 21.673 -1.847 1.00 8.85 193 TYR A CA 1
ATOM 1532 C C . TYR A 1 195 ? 58.315 20.394 -1.211 1.00 9.85 193 TYR A C 1
ATOM 1533 O O . TYR A 1 195 ? 59.440 20.371 -0.750 1.00 9.47 193 TYR A O 1
ATOM 1542 N N . ARG A 1 196 ? 57.522 19.325 -1.204 1.00 9.52 194 ARG A N 1
ATOM 1543 C CA . ARG A 1 196 ? 57.929 18.069 -0.589 1.00 10.06 194 ARG A CA 1
ATOM 1544 C C . ARG A 1 196 ? 58.835 17.216 -1.480 1.00 10.19 194 ARG A C 1
ATOM 1545 O O . ARG A 1 196 ? 58.571 17.027 -2.656 1.00 10.14 194 ARG A O 1
ATOM 1553 N N . ALA A 1 197 ? 59.852 16.637 -0.868 1.00 10.59 195 ALA A N 1
ATOM 1554 C CA . ALA A 1 197 ? 60.771 15.730 -1.549 1.00 10.98 195 ALA A CA 1
ATOM 1555 C C . ALA A 1 197 ? 60.017 14.471 -1.975 1.00 11.66 195 ALA A C 1
ATOM 1556 O O . ALA A 1 197 ? 59.073 14.053 -1.335 1.00 12.05 195 ALA A O 1
ATOM 1558 N N . PRO A 1 198 ? 60.458 13.849 -3.060 1.00 11.97 196 PRO A N 1
ATOM 1559 C CA . PRO A 1 198 ? 59.729 12.686 -3.555 1.00 12.75 196 PRO A CA 1
ATOM 1560 C C . PRO A 1 198 ? 59.624 11.570 -2.524 1.00 13.76 196 PRO A C 1
ATOM 1561 O O . PRO A 1 198 ? 58.576 10.939 -2.415 1.00 15.54 196 PRO A O 1
ATOM 1565 N N . GLU A 1 199 ? 60.686 11.334 -1.763 1.00 14.19 197 GLU A N 1
ATOM 1566 C CA . GLU A 1 199 ? 60.669 10.234 -0.798 1.00 15.47 197 GLU A CA 1
ATOM 1567 C C . GLU A 1 199 ? 59.612 10.487 0.280 1.00 17.00 197 GLU A C 1
ATOM 1568 O O . GLU A 1 199 ? 59.047 9.537 0.809 1.00 19.97 197 GLU A O 1
ATOM 1574 N N . ILE A 1 200 ? 59.285 11.739 0.576 1.00 14.44 198 ILE A N 1
ATOM 1575 C CA . ILE A 1 200 ? 58.318 11.970 1.644 1.00 14.68 198 ILE A CA 1
ATOM 1576 C C . ILE A 1 200 ? 56.890 12.084 1.148 1.00 17.28 198 ILE A C 1
ATOM 1577 O O . ILE A 1 200 ? 55.979 12.308 1.952 1.00 22.22 198 ILE A O 1
ATOM 1582 N N . MET A 1 201 ? 56.704 11.962 -0.166 1.00 15.50 199 MET A N 1
ATOM 1583 C CA A MET A 1 201 ? 55.362 11.816 -0.713 0.46 15.64 199 MET A CA 1
ATOM 1584 C CA B MET A 1 201 ? 55.387 11.789 -0.783 0.54 15.18 199 MET A CA 1
ATOM 1585 C C . MET A 1 201 ? 54.972 10.336 -0.800 1.00 15.61 199 MET A C 1
ATOM 1586 O O . MET A 1 201 ? 53.792 10.004 -1.018 1.00 17.29 199 MET A O 1
ATOM 1595 N N . LEU A 1 202 ? 55.947 9.454 -0.589 1.00 17.10 200 LEU A N 1
ATOM 1596 C CA . LEU A 1 202 ? 55.740 8.010 -0.674 1.00 20.71 200 LEU A CA 1
ATOM 1597 C C . LEU A 1 202 ? 56.093 7.219 0.597 1.00 22.67 200 LEU A C 1
ATOM 1598 O O . LEU A 1 202 ? 55.420 6.224 0.943 1.00 25.30 200 LEU A O 1
ATOM 1603 N N . ASN A 1 203 ? 57.170 7.611 1.280 1.00 23.36 201 ASN A N 1
ATOM 1604 C CA . ASN A 1 203 ? 57.647 6.844 2.438 1.00 22.96 201 ASN A CA 1
ATOM 1605 C C . ASN A 1 203 ? 57.138 7.454 3.733 1.00 28.05 201 ASN A C 1
ATOM 1606 O O . ASN A 1 203 ? 56.998 8.678 3.827 1.00 30.30 201 ASN A O 1
ATOM 1611 N N . SER A 1 204 ? 56.912 6.602 4.733 1.00 27.78 202 SER A N 1
ATOM 1612 C CA . SER A 1 204 ? 56.518 7.052 6.061 1.00 36.80 202 SER A CA 1
ATOM 1613 C C . SER A 1 204 ? 57.692 6.985 7.046 1.00 39.87 202 SER A C 1
ATOM 1614 O O . SER A 1 204 ? 57.520 7.266 8.231 1.00 42.91 202 SER A O 1
ATOM 1617 N N . LYS A 1 205 ? 58.881 6.608 6.571 1.00 30.08 203 LYS A N 1
ATOM 1618 C CA . LYS A 1 205 ? 60.059 6.650 7.435 1.00 36.49 203 LYS A CA 1
ATOM 1619 C C . LYS A 1 205 ? 61.332 6.879 6.636 1.00 36.10 203 LYS A C 1
ATOM 1620 O O . LYS A 1 205 ? 61.295 6.969 5.404 1.00 34.36 203 LYS A O 1
ATOM 1626 N N . GLY A 1 206 ? 62.450 7.005 7.346 1.00 33.98 204 GLY A N 1
ATOM 1627 C CA . GLY A 1 206 ? 63.739 7.210 6.713 1.00 33.53 204 GLY A CA 1
ATOM 1628 C C . GLY A 1 206 ? 64.029 8.655 6.322 1.00 30.86 204 GLY A C 1
ATOM 1629 O O . GLY A 1 206 ? 65.012 8.905 5.626 1.00 37.12 204 GLY A O 1
ATOM 1630 N N . TYR A 1 207 ? 63.190 9.607 6.744 1.00 34.38 205 TYR A N 1
ATOM 1631 C CA . TYR A 1 207 ? 63.392 11.014 6.352 1.00 37.37 205 TYR A CA 1
ATOM 1632 C C . TYR A 1 207 ? 64.729 11.517 6.887 1.00 29.21 205 TYR A C 1
ATOM 1633 O O . TYR A 1 207 ? 65.087 11.222 8.021 1.00 28.92 205 TYR A O 1
ATOM 1642 N N . THR A 1 208 ? 65.451 12.293 6.084 1.00 20.78 206 THR A N 1
ATOM 1643 C CA . THR A 1 208 ? 66.689 12.903 6.550 1.00 18.84 206 THR A CA 1
ATOM 1644 C C . THR A 1 208 ? 66.655 14.407 6.293 1.00 17.29 206 THR A C 1
ATOM 1645 O O . THR A 1 208 ? 65.715 14.934 5.712 1.00 16.05 206 THR A O 1
ATOM 1649 N N . LYS A 1 209 ? 67.700 15.088 6.746 1.00 17.55 207 LYS A N 1
ATOM 1650 C CA . LYS A 1 209 ? 67.861 16.518 6.506 1.00 16.35 207 LYS A CA 1
ATOM 1651 C C . LYS A 1 209 ? 67.728 16.893 5.041 1.00 14.89 207 LYS A C 1
ATOM 1652 O O . LYS A 1 209 ? 67.351 18.013 4.724 1.00 13.83 207 LYS A O 1
ATOM 1658 N N . SER A 1 210 ? 68.065 15.977 4.140 1.00 15.03 208 SER A N 1
ATOM 1659 C CA . SER A 1 210 ? 67.996 16.287 2.730 1.00 13.92 208 SER A CA 1
ATOM 1660 C C . SER A 1 210 ? 66.591 16.629 2.256 1.00 12.92 208 SER A C 1
ATOM 1661 O O . SER A 1 210 ? 66.425 17.218 1.192 1.00 12.01 208 SER A O 1
ATOM 1664 N N . ILE A 1 211 ? 65.557 16.261 3.002 1.00 13.23 209 ILE A N 1
ATOM 1665 C CA . ILE A 1 211 ? 64.229 16.671 2.571 1.00 12.39 209 ILE A CA 1
ATOM 1666 C C . ILE A 1 211 ? 64.107 18.200 2.587 1.00 11.51 209 ILE A C 1
ATOM 1667 O O . ILE A 1 211 ? 63.419 18.771 1.761 1.00 10.73 209 ILE A O 1
ATOM 1672 N N . ASP A 1 212 ? 64.772 18.860 3.532 1.00 11.85 210 ASP A N 1
ATOM 1673 C CA . ASP A 1 212 ? 64.698 20.310 3.599 1.00 11.26 210 ASP A CA 1
ATOM 1674 C C . ASP A 1 212 ? 65.497 20.969 2.473 1.00 10.61 210 ASP A C 1
ATOM 1675 O O . ASP A 1 212 ? 65.131 22.044 2.002 1.00 10.01 210 ASP A O 1
ATOM 1680 N N . ILE A 1 213 ? 66.587 20.345 2.061 1.00 10.93 211 ILE A N 1
ATOM 1681 C CA . ILE A 1 213 ? 67.367 20.867 0.947 1.00 10.52 211 ILE A CA 1
ATOM 1682 C C . ILE A 1 213 ? 66.538 20.802 -0.332 1.00 9.88 211 ILE A C 1
ATOM 1683 O O . ILE A 1 213 ? 66.544 21.735 -1.135 1.00 9.42 211 ILE A O 1
ATOM 1688 N N . TRP A 1 214 ? 65.785 19.719 -0.515 1.00 10.02 212 TRP A N 1
ATOM 1689 C CA . TRP A 1 214 ? 64.866 19.649 -1.650 1.00 9.59 212 TRP A CA 1
ATOM 1690 C C . TRP A 1 214 ? 63.908 20.826 -1.629 1.00 9.04 212 TRP A C 1
ATOM 1691 O O . TRP A 1 214 ? 63.699 21.492 -2.630 1.00 8.73 212 TRP A O 1
ATOM 1702 N N . SER A 1 215 ? 63.300 21.093 -0.482 1.00 9.12 213 SER A N 1
ATOM 1703 C CA . SER A 1 215 ? 62.344 22.182 -0.422 1.00 8.79 213 SER A CA 1
ATOM 1704 C C . SER A 1 215 ? 62.974 23.518 -0.784 1.00 8.62 213 SER A C 1
ATOM 1705 O O . SER A 1 215 ? 62.390 24.320 -1.502 1.00 8.71 213 SER A O 1
ATOM 1708 N N . VAL A 1 216 ? 64.170 23.747 -0.281 1.00 9.45 214 VAL A N 1
ATOM 1709 C CA . VAL A 1 216 ? 64.877 24.997 -0.594 1.00 9.88 214 VAL A CA 1
ATOM 1710 C C . VAL A 1 216 ? 65.142 25.090 -2.095 1.00 8.58 214 VAL A C 1
ATOM 1711 O O . VAL A 1 216 ? 64.978 26.162 -2.693 1.00 10.23 214 VAL A O 1
ATOM 1715 N N . GLY A 1 217 ? 65.514 23.971 -2.713 1.00 8.61 215 GLY A N 1
ATOM 1716 C CA . GLY A 1 217 ? 65.655 23.946 -4.168 1.00 8.64 215 GLY A CA 1
ATOM 1717 C C . GLY A 1 217 ? 64.389 24.365 -4.877 1.00 9.56 215 GLY A C 1
ATOM 1718 O O . GLY A 1 217 ? 64.437 25.113 -5.848 1.00 9.64 215 GLY A O 1
ATOM 1719 N N . CYS A 1 218 ? 63.251 23.866 -4.418 1.00 8.37 216 CYS A N 1
ATOM 1720 C CA . CYS A 1 218 ? 61.976 24.232 -5.016 1.00 8.39 216 CYS A CA 1
ATOM 1721 C C . CYS A 1 218 ? 61.722 25.722 -4.870 1.00 9.91 216 CYS A C 1
ATOM 1722 O O . CYS A 1 218 ? 61.188 26.370 -5.765 1.00 8.86 216 CYS A O 1
ATOM 1725 N N . ILE A 1 219 ? 62.086 26.263 -3.716 1.00 8.38 217 ILE A N 1
ATOM 1726 C CA . ILE A 1 219 ? 61.902 27.683 -3.443 1.00 8.61 217 ILE A CA 1
ATOM 1727 C C . ILE A 1 219 ? 62.836 28.517 -4.331 1.00 9.51 217 ILE A C 1
ATOM 1728 O O . ILE A 1 219 ? 62.403 29.543 -4.859 1.00 9.28 217 ILE A O 1
ATOM 1733 N N . LEU A 1 220 ? 64.084 28.090 -4.490 1.00 10.30 218 LEU A N 1
ATOM 1734 C CA . LEU A 1 220 ? 65.028 28.774 -5.369 1.00 10.07 218 LEU A CA 1
ATOM 1735 C C . LEU A 1 220 ? 64.483 28.817 -6.796 1.00 10.21 218 LEU A C 1
ATOM 1736 O O . LEU A 1 220 ? 64.479 29.871 -7.442 1.00 10.32 218 LEU A O 1
ATOM 1741 N N . ALA A 1 221 ? 64.019 27.668 -7.292 1.00 9.37 219 ALA A N 1
ATOM 1742 C CA . ALA A 1 221 ? 63.477 27.594 -8.650 1.00 9.87 219 ALA A CA 1
ATOM 1743 C C . ALA A 1 221 ? 62.333 28.586 -8.814 1.00 10.25 219 ALA A C 1
ATOM 1744 O O . ALA A 1 221 ? 62.241 29.311 -9.818 1.00 11.03 219 ALA A O 1
ATOM 1746 N N . GLU A 1 222 ? 61.475 28.653 -7.813 1.00 9.90 220 GLU A N 1
ATOM 1747 C CA . GLU A 1 222 ? 60.329 29.541 -7.868 1.00 10.38 220 GLU A CA 1
ATOM 1748 C C . GLU A 1 222 ? 60.720 31.028 -7.773 1.00 10.95 220 GLU A C 1
ATOM 1749 O O . GLU A 1 222 ? 60.066 31.876 -8.366 1.00 12.45 220 GLU A O 1
ATOM 1755 N N . MET A 1 223 ? 61.802 31.344 -7.064 1.00 10.69 221 MET A N 1
ATOM 1756 C CA . MET A 1 223 ? 62.332 32.714 -7.090 1.00 11.39 221 MET A CA 1
ATOM 1757 C C . MET A 1 223 ? 62.888 33.069 -8.476 1.00 12.36 221 MET A C 1
ATOM 1758 O O . MET A 1 223 ? 62.809 34.198 -8.907 1.00 13.36 221 MET A O 1
ATOM 1763 N N . LEU A 1 224 ? 63.445 32.086 -9.167 1.00 11.91 222 LEU A N 1
ATOM 1764 C CA . LEU A 1 224 ? 63.999 32.327 -10.497 1.00 12.80 222 LEU A CA 1
ATOM 1765 C C . LEU A 1 224 ? 62.914 32.591 -11.532 1.00 13.71 222 LEU A C 1
ATOM 1766 O O . LEU A 1 224 ? 63.124 33.379 -12.449 1.00 14.89 222 LEU A O 1
ATOM 1771 N N . SER A 1 225 ? 61.756 31.939 -11.391 1.00 13.34 223 SER A N 1
ATOM 1772 C CA . SER A 1 225 ? 60.757 31.959 -12.467 1.00 14.32 223 SER A CA 1
ATOM 1773 C C . SER A 1 225 ? 59.388 32.514 -12.079 1.00 14.66 223 SER A C 1
ATOM 1774 O O . SER A 1 225 ? 58.577 32.788 -12.948 1.00 15.77 223 SER A O 1
ATOM 1777 N N . ASN A 1 226 ? 59.124 32.629 -10.786 1.00 13.86 224 ASN A N 1
ATOM 1778 C CA . ASN A 1 226 ? 57.807 33.034 -10.270 1.00 14.17 224 ASN A CA 1
ATOM 1779 C C . ASN A 1 226 ? 56.697 32.021 -10.558 1.00 15.39 224 ASN A C 1
ATOM 1780 O O . ASN A 1 226 ? 55.514 32.379 -10.521 1.00 15.39 224 ASN A O 1
ATOM 1785 N N . ARG A 1 227 ? 57.082 30.775 -10.850 1.00 14.24 225 ARG A N 1
ATOM 1786 C CA . ARG A 1 227 ? 56.133 29.665 -10.960 1.00 15.51 225 ARG A CA 1
ATOM 1787 C C . ARG A 1 227 ? 56.639 28.526 -10.094 1.00 12.38 225 ARG A C 1
ATOM 1788 O O . ARG A 1 227 ? 57.848 28.318 -9.976 1.00 12.56 225 ARG A O 1
ATOM 1796 N N . PRO A 1 228 ? 55.730 27.754 -9.496 1.00 11.66 226 PRO A N 1
ATOM 1797 C CA . PRO A 1 228 ? 56.164 26.560 -8.775 1.00 10.79 226 PRO A CA 1
ATOM 1798 C C . PRO A 1 228 ? 56.785 25.582 -9.763 1.00 10.89 226 PRO A C 1
ATOM 1799 O O . PRO A 1 228 ? 56.283 25.434 -10.885 1.00 13.43 226 PRO A O 1
ATOM 1803 N N . ILE A 1 229 ? 57.882 24.935 -9.366 1.00 11.38 227 ILE A N 1
ATOM 1804 C CA . ILE A 1 229 ? 58.586 24.055 -10.297 1.00 10.57 227 ILE A CA 1
ATOM 1805 C C . ILE A 1 229 ? 57.892 22.699 -10.462 1.00 10.98 227 ILE A C 1
ATOM 1806 O O . ILE A 1 229 ? 57.838 22.139 -11.557 1.00 13.23 227 ILE A O 1
ATOM 1811 N N . PHE A 1 230 ? 57.347 22.183 -9.365 1.00 10.56 228 PHE A N 1
ATOM 1812 C CA . PHE A 1 230 ? 56.726 20.870 -9.356 1.00 11.05 228 PHE A CA 1
ATOM 1813 C C . PHE A 1 230 ? 55.304 20.930 -8.775 1.00 12.76 228 PHE A C 1
ATOM 1814 O O . PHE A 1 230 ? 55.003 20.338 -7.740 1.00 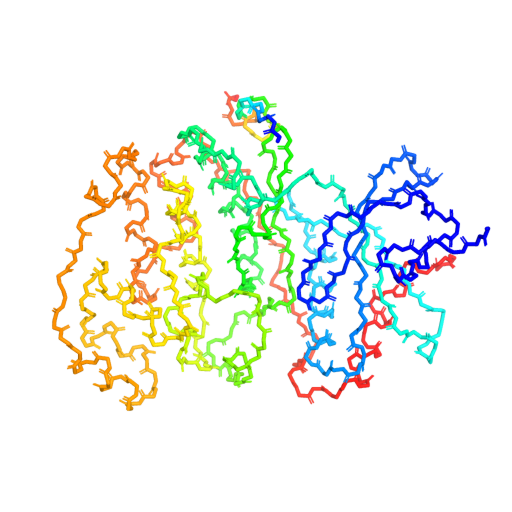11.91 228 PHE A O 1
ATOM 1822 N N . PRO A 1 231 ? 54.412 21.662 -9.421 1.00 11.18 229 PRO A N 1
ATOM 1823 C CA . PRO A 1 231 ? 53.037 21.619 -8.930 1.00 11.46 229 PRO A CA 1
ATOM 1824 C C . PRO A 1 231 ? 52.379 20.272 -9.264 1.00 12.23 229 PRO A C 1
ATOM 1825 O O . PRO A 1 231 ? 52.973 19.408 -9.923 1.00 16.29 229 PRO A O 1
ATOM 1829 N N . GLY A 1 232 ? 51.147 20.094 -8.819 1.00 16.32 230 GLY A N 1
ATOM 1830 C CA . GLY A 1 232 ? 50.383 18.914 -9.162 1.00 14.16 230 GLY A CA 1
ATOM 1831 C C . GLY A 1 232 ? 49.177 18.793 -8.275 1.00 13.92 230 GLY A C 1
ATOM 1832 O O . GLY A 1 232 ? 49.154 19.390 -7.181 1.00 15.62 230 GLY A O 1
ATOM 1833 N N . LYS A 1 233 ? 48.197 18.008 -8.708 1.00 17.03 231 LYS A N 1
ATOM 1834 C CA . LYS A 1 233 ? 46.913 17.881 -8.001 1.00 14.86 231 LYS A CA 1
ATOM 1835 C C . LYS A 1 233 ? 47.016 16.923 -6.811 1.00 17.28 231 LYS A C 1
ATOM 1836 O O . LYS A 1 233 ? 46.168 16.916 -5.903 1.00 18.62 231 LYS A O 1
ATOM 1842 N N . HIS A 1 234 ? 48.055 16.101 -6.836 1.00 14.80 232 HIS A N 1
ATOM 1843 C CA . HIS A 1 234 ? 48.271 15.075 -5.837 1.00 14.33 232 HIS A CA 1
ATOM 1844 C C . HIS A 1 234 ? 49.621 14.487 -6.107 1.00 19.36 232 HIS A C 1
ATOM 1845 O O . HIS A 1 234 ? 50.282 14.872 -7.063 1.00 13.72 232 HIS A O 1
ATOM 1852 N N . TYR A 1 235 ? 50.024 13.526 -5.284 1.00 14.20 233 TYR A N 1
ATOM 1853 C CA . TYR A 1 235 ? 51.394 13.052 -5.316 1.00 13.94 233 TYR A CA 1
ATOM 1854 C C . TYR A 1 235 ? 51.792 12.396 -6.639 1.00 14.45 233 TYR A C 1
ATOM 1855 O O . TYR A 1 235 ? 52.937 12.505 -7.043 1.00 14.09 233 TYR A O 1
ATOM 1864 N N . LEU A 1 236 ? 50.861 11.730 -7.320 1.00 15.41 234 LEU A N 1
ATOM 1865 C CA . LEU A 1 236 ? 51.227 11.096 -8.581 1.00 17.34 234 LEU A CA 1
ATOM 1866 C C . LEU A 1 236 ? 51.446 12.167 -9.638 1.00 15.71 234 LEU A C 1
ATOM 1867 O O . LEU A 1 236 ? 52.355 12.053 -10.459 1.00 15.85 234 LEU A O 1
ATOM 1872 N N . ASP A 1 237 ? 50.605 13.197 -9.633 1.00 15.41 235 ASP A N 1
ATOM 1873 C CA . ASP A 1 237 ? 50.727 14.275 -10.610 1.00 15.27 235 ASP A CA 1
ATOM 1874 C C . ASP A 1 237 ? 52.036 15.012 -10.355 1.00 14.24 235 ASP A C 1
ATOM 1875 O O . ASP A 1 237 ? 52.797 15.317 -11.271 1.00 15.00 235 ASP A O 1
ATOM 1880 N N . GLN A 1 238 ? 52.317 15.279 -9.083 1.00 13.41 236 GLN A N 1
ATOM 1881 C CA . GLN A 1 238 ? 53.562 15.950 -8.704 1.00 12.52 236 GLN A CA 1
ATOM 1882 C C . GLN A 1 238 ? 54.787 15.155 -9.128 1.00 12.71 236 GLN A C 1
ATOM 1883 O O . GLN A 1 238 ? 55.737 15.707 -9.693 1.00 13.81 236 GLN A O 1
ATOM 1889 N N . LEU A 1 239 ? 54.762 13.852 -8.880 1.00 13.33 237 LEU A N 1
ATOM 1890 C CA . LEU A 1 239 ? 55.878 13.006 -9.319 1.00 13.79 237 LEU A CA 1
ATOM 1891 C C . LEU A 1 239 ? 56.058 13.033 -10.836 1.00 14.44 237 LEU A C 1
ATOM 1892 O O . LEU A 1 239 ? 57.186 13.006 -11.318 1.00 14.54 237 LEU A O 1
ATOM 1897 N N . ASN A 1 240 ? 54.970 13.088 -11.592 1.00 15.05 238 ASN A N 1
ATOM 1898 C CA . ASN A 1 240 ? 55.110 13.219 -13.043 1.00 15.99 238 ASN A CA 1
ATOM 1899 C C . ASN A 1 240 ? 55.781 14.542 -13.422 1.00 15.25 238 ASN A C 1
ATOM 1900 O O . ASN A 1 240 ? 56.573 14.602 -14.365 1.00 15.78 238 ASN A O 1
ATOM 1905 N N . HIS A 1 241 ? 55.467 15.602 -12.693 1.00 14.86 239 HIS A N 1
ATOM 1906 C CA . HIS A 1 241 ? 56.133 16.888 -12.923 1.00 13.79 239 HIS A CA 1
ATOM 1907 C C . HIS A 1 241 ? 57.628 16.814 -12.629 1.00 13.38 239 HIS A C 1
ATOM 1908 O O . HIS A 1 241 ? 58.438 17.386 -13.343 1.00 15.01 239 HIS A O 1
ATOM 1915 N N . ILE A 1 242 ? 57.985 16.147 -11.542 1.00 12.85 240 ILE A N 1
ATOM 1916 C CA . ILE A 1 242 ? 59.386 15.948 -11.179 1.00 12.60 240 ILE A CA 1
ATOM 1917 C C . ILE A 1 242 ? 60.118 15.144 -12.251 1.00 13.91 240 ILE A C 1
ATOM 1918 O O . ILE A 1 242 ? 61.164 15.566 -12.725 1.00 14.26 240 ILE A O 1
ATOM 1923 N N . LEU A 1 243 ? 59.559 14.004 -12.639 1.00 14.51 241 LEU A N 1
ATOM 1924 C CA . LEU A 1 243 ? 60.164 13.151 -13.666 1.00 15.78 241 LEU A CA 1
ATOM 1925 C C . LEU A 1 243 ? 60.301 13.870 -14.994 1.00 16.31 241 LEU A C 1
ATOM 1926 O O . LEU A 1 243 ? 61.255 13.645 -15.730 1.00 18.50 241 LEU A O 1
ATOM 1931 N N . GLY A 1 244 ? 59.359 14.763 -15.271 1.00 18.27 242 GLY A N 1
ATOM 1932 C CA . GLY A 1 244 ? 59.349 15.495 -16.527 1.00 18.05 242 GLY A CA 1
ATOM 1933 C C . GLY A 1 244 ? 60.451 16.538 -16.651 1.00 17.34 242 GLY A C 1
ATOM 1934 O O . GLY A 1 244 ? 60.778 16.976 -17.762 1.00 19.55 242 GLY A O 1
ATOM 1935 N N . ILE A 1 245 ? 61.027 16.923 -15.525 1.00 15.26 243 ILE A N 1
ATOM 1936 C CA . ILE A 1 245 ? 62.130 17.867 -15.505 1.00 14.99 243 ILE A CA 1
ATOM 1937 C C . ILE A 1 245 ? 63.458 17.154 -15.223 1.00 16.14 243 ILE A C 1
ATOM 1938 O O . ILE A 1 245 ? 64.423 17.337 -15.944 1.00 15.67 243 ILE A O 1
ATOM 1943 N N . LEU A 1 246 ? 63.511 16.347 -14.164 1.00 14.49 244 LEU A N 1
ATOM 1944 C CA . LEU A 1 246 ? 64.763 15.685 -13.787 1.00 17.41 244 LEU A CA 1
ATOM 1945 C C . LEU A 1 246 ? 65.106 14.497 -14.670 1.00 19.64 244 LEU A C 1
ATOM 1946 O O . LEU A 1 246 ? 66.262 14.038 -14.717 1.00 16.73 244 LEU A O 1
ATOM 1951 N N . GLY A 1 247 ? 64.099 13.994 -15.383 1.00 17.05 245 GLY A N 1
ATOM 1952 C CA . GLY A 1 247 ? 64.238 12.762 -16.133 1.00 17.56 245 GLY A CA 1
ATOM 1953 C C . GLY A 1 247 ? 63.941 11.560 -15.262 1.00 17.90 245 GLY A C 1
ATOM 1954 O O . GLY A 1 247 ? 63.806 11.679 -14.044 1.00 17.70 245 GLY A O 1
ATOM 1955 N N . SER A 1 248 ? 63.852 10.395 -15.890 1.00 19.45 246 SER A N 1
ATOM 1956 C CA . SER A 1 248 ? 63.572 9.148 -15.186 1.00 21.36 246 SER A CA 1
ATOM 1957 C C . SER A 1 248 ? 64.649 8.803 -14.184 1.00 20.33 246 SER A C 1
ATOM 1958 O O . SER A 1 248 ? 65.830 8.801 -14.514 1.00 23.31 246 SER A O 1
ATOM 1961 N N . PRO A 1 249 ? 64.237 8.474 -12.954 1.00 20.79 247 PRO A N 1
ATOM 1962 C CA . PRO A 1 249 ? 65.213 8.044 -11.958 1.00 25.62 247 PRO A CA 1
ATOM 1963 C C . PRO A 1 249 ? 65.803 6.692 -12.334 1.00 28.42 247 PRO A C 1
ATOM 1964 O O . PRO A 1 249 ? 65.141 5.865 -12.968 1.00 28.30 247 PRO A O 1
ATOM 1968 N N . SER A 1 250 ? 67.056 6.476 -11.966 1.00 28.93 248 SER A N 1
ATOM 1969 C CA . SER A 1 250 ? 67.640 5.153 -12.040 1.00 29.92 248 SER A CA 1
ATOM 1970 C C . SER A 1 250 ? 67.009 4.256 -11.000 1.00 25.65 248 SER A C 1
ATOM 1971 O O . SER A 1 250 ? 66.343 4.720 -10.067 1.00 24.87 248 SER A O 1
ATOM 1974 N N . GLN A 1 251 ? 67.226 2.954 -11.138 1.00 34.69 249 GLN A N 1
ATOM 1975 C CA . GLN A 1 251 ? 66.737 2.018 -10.145 1.00 37.82 249 GLN A CA 1
ATOM 1976 C C . GLN A 1 251 ? 67.326 2.320 -8.769 1.00 39.95 249 GLN A C 1
ATOM 1977 O O . GLN A 1 251 ? 66.635 2.222 -7.764 1.00 34.22 249 GLN A O 1
ATOM 1983 N N . GLU A 1 252 ? 68.604 2.685 -8.718 1.00 40.03 250 GLU A N 1
ATOM 1984 C CA . GLU A 1 252 ? 69.235 3.023 -7.440 1.00 38.37 250 GLU A CA 1
ATOM 1985 C C . GLU A 1 252 ? 68.637 4.302 -6.846 1.00 34.78 250 GLU A C 1
ATOM 1986 O O . GLU A 1 252 ? 68.509 4.426 -5.626 1.00 38.50 250 GLU A O 1
ATOM 1992 N N . ASP A 1 253 ? 68.263 5.248 -7.702 1.00 26.66 251 ASP A N 1
ATOM 1993 C CA . ASP A 1 253 ? 67.596 6.458 -7.241 1.00 27.95 251 ASP A CA 1
ATOM 1994 C C . ASP A 1 253 ? 66.279 6.097 -6.564 1.00 40.44 251 ASP A C 1
ATOM 1995 O O . ASP A 1 253 ? 65.881 6.741 -5.587 1.00 38.13 251 ASP A O 1
ATOM 2000 N N . LEU A 1 254 ? 65.622 5.073 -7.116 1.00 40.85 252 LEU A N 1
ATOM 2001 C CA . LEU A 1 254 ? 64.264 4.680 -6.734 1.00 51.42 252 LEU A CA 1
ATOM 2002 C C . LEU A 1 254 ? 64.260 3.620 -5.653 1.00 55.55 252 LEU A C 1
ATOM 2003 O O . LEU A 1 254 ? 63.210 3.278 -5.115 1.00 50.46 252 LEU A O 1
ATOM 2008 N N . ASN A 1 255 ? 65.436 3.079 -5.356 1.00 60.91 253 ASN A N 1
ATOM 2009 C CA . ASN A 1 255 ? 65.569 2.111 -4.282 1.00 59.96 253 ASN A CA 1
ATOM 2010 C C . ASN A 1 255 ? 65.347 2.776 -2.919 1.00 58.30 253 ASN A C 1
ATOM 2011 O O . ASN A 1 255 ? 65.175 2.094 -1.909 1.00 60.10 253 ASN A O 1
ATOM 2016 N N . CYS A 1 256 ? 65.330 4.106 -2.897 1.00 57.75 254 CYS A N 1
ATOM 2017 C CA . CYS A 1 256 ? 65.016 4.840 -1.667 1.00 54.26 254 CYS A CA 1
ATOM 2018 C C . CYS A 1 256 ? 63.503 4.797 -1.370 1.00 46.92 254 CYS A C 1
ATOM 2019 O O . CYS A 1 256 ? 63.075 5.072 -0.255 1.00 43.51 254 CYS A O 1
ATOM 2022 N N . ILE A 1 257 ? 62.706 4.429 -2.371 1.00 40.83 255 ILE A N 1
ATOM 2023 C CA . ILE A 1 257 ? 61.261 4.251 -2.191 1.00 38.29 255 ILE A CA 1
ATOM 2024 C C . ILE A 1 257 ? 60.980 2.853 -1.622 1.00 35.10 255 ILE A C 1
ATOM 2025 O O . ILE A 1 257 ? 61.358 1.844 -2.209 1.00 30.76 255 ILE A O 1
ATOM 2030 N N . ILE A 1 258 ? 60.305 2.810 -0.480 1.00 27.65 256 ILE A N 1
ATOM 2031 C CA . ILE A 1 258 ? 60.111 1.582 0.284 1.00 29.22 256 ILE A CA 1
ATOM 2032 C C . ILE A 1 258 ? 59.027 0.651 -0.269 1.00 28.61 256 ILE A C 1
ATOM 2033 O O . ILE A 1 258 ? 59.235 -0.555 -0.389 1.00 30.49 256 ILE A O 1
ATOM 2038 N N . ASN A 1 259 ? 57.861 1.204 -0.571 1.00 27.05 257 ASN A N 1
ATOM 2039 C CA . ASN A 1 259 ? 56.747 0.408 -1.082 1.00 26.58 257 ASN A CA 1
ATOM 2040 C C . ASN A 1 259 ? 57.090 -0.106 -2.482 1.00 26.31 257 ASN A C 1
ATOM 2041 O O . ASN A 1 259 ? 57.304 0.672 -3.407 1.00 25.22 257 ASN A O 1
ATOM 2046 N N . LEU A 1 260 ? 57.172 -1.425 -2.622 1.00 27.56 258 LEU A N 1
ATOM 2047 C CA . LEU A 1 260 ? 57.640 -2.033 -3.862 1.00 27.93 258 LEU A CA 1
ATOM 2048 C C . LEU A 1 260 ? 56.682 -1.767 -5.013 1.00 26.64 258 LEU A C 1
ATOM 2049 O O . LEU A 1 260 ? 57.113 -1.598 -6.148 1.00 28.16 258 LEU A O 1
ATOM 2054 N N . LYS A 1 261 ? 55.387 -1.734 -4.745 1.00 26.11 259 LYS A N 1
ATOM 2055 C CA . LYS A 1 261 ? 54.455 -1.463 -5.835 1.00 25.51 259 LYS A CA 1
ATOM 2056 C C . LYS A 1 261 ? 54.519 -0.006 -6.288 1.00 23.84 259 LYS A C 1
ATOM 2057 O O . LYS A 1 261 ? 54.364 0.278 -7.471 1.00 26.37 259 LYS A O 1
ATOM 2063 N N . ALA A 1 262 ? 54.812 0.907 -5.368 1.00 23.23 260 ALA A N 1
ATOM 2064 C CA . ALA A 1 262 ? 55.036 2.292 -5.752 1.00 22.18 260 ALA A CA 1
ATOM 2065 C C . ALA A 1 262 ? 56.318 2.406 -6.599 1.00 22.24 260 ALA A C 1
ATOM 2066 O O . ALA A 1 262 ? 56.344 3.086 -7.630 1.00 21.59 260 ALA A O 1
ATOM 2068 N N . ARG A 1 263 ? 57.373 1.730 -6.155 1.00 23.25 261 ARG A N 1
ATOM 2069 C CA . ARG A 1 263 ? 58.631 1.722 -6.880 1.00 23.61 261 ARG A CA 1
ATOM 2070 C C . ARG A 1 263 ? 58.450 1.136 -8.289 1.00 23.85 261 ARG A C 1
ATOM 2071 O O . ARG A 1 263 ? 58.908 1.713 -9.269 1.00 23.78 261 ARG A O 1
ATOM 2079 N N . ASN A 1 264 ? 57.769 -0.004 -8.383 1.00 24.73 262 ASN A N 1
ATOM 2080 C CA . ASN A 1 264 ? 57.520 -0.632 -9.679 1.00 25.39 262 ASN A CA 1
ATOM 2081 C C . ASN A 1 264 ? 56.649 0.258 -10.571 1.00 24.29 262 ASN A C 1
ATOM 2082 O O . ASN A 1 264 ? 56.862 0.332 -11.779 1.00 24.61 262 ASN A O 1
ATOM 2087 N N . TYR A 1 265 ? 55.678 0.939 -9.981 1.00 23.78 263 TYR A N 1
ATOM 2088 C CA . TYR A 1 265 ? 54.869 1.883 -10.745 1.00 23.03 263 TYR A CA 1
ATOM 2089 C C . TYR A 1 265 ? 55.771 2.972 -11.356 1.00 22.37 263 TYR A C 1
ATOM 2090 O O . TYR A 1 265 ? 55.690 3.257 -12.548 1.00 22.54 263 TYR A O 1
ATOM 2099 N N . LEU A 1 266 ? 56.643 3.564 -10.549 1.00 21.33 264 LEU A N 1
ATOM 2100 C CA . LEU A 1 266 ? 57.519 4.616 -11.044 1.00 20.73 264 LEU A CA 1
ATOM 2101 C C . LEU A 1 266 ? 58.428 4.082 -12.137 1.00 21.45 264 LEU A C 1
ATOM 2102 O O . LEU A 1 266 ? 58.640 4.745 -13.142 1.00 21.21 264 LEU A O 1
ATOM 2107 N N . LEU A 1 267 ? 58.971 2.894 -11.921 1.00 22.55 265 LEU A N 1
ATOM 2108 C CA . LEU A 1 267 ? 59.937 2.318 -12.856 1.00 23.62 265 LEU A CA 1
ATOM 2109 C C . LEU A 1 267 ? 59.292 1.993 -14.195 1.00 25.97 265 LEU A C 1
ATOM 2110 O O . LEU A 1 267 ? 59.985 1.929 -15.206 1.00 33.18 265 LEU A O 1
ATOM 2115 N N . SER A 1 268 ? 57.979 1.778 -14.199 1.00 25.00 266 SER A N 1
ATOM 2116 C CA . SER A 1 268 ? 57.258 1.395 -15.421 1.00 30.88 266 SER A CA 1
ATOM 2117 C C . SER A 1 268 ? 56.786 2.584 -16.276 1.00 29.85 266 SER A C 1
ATOM 2118 O O . SER A 1 268 ? 56.299 2.388 -17.398 1.00 29.67 266 SER A O 1
ATOM 2121 N N . LEU A 1 269 ? 56.915 3.803 -15.751 1.00 25.68 267 LEU A N 1
ATOM 2122 C CA . LEU A 1 269 ? 56.475 5.004 -16.468 1.00 23.67 267 LEU A CA 1
ATOM 2123 C C . LEU A 1 269 ? 57.327 5.259 -17.689 1.00 25.73 267 LEU A C 1
ATOM 2124 O O . LEU A 1 269 ? 58.481 4.844 -17.729 1.00 24.73 267 LEU A O 1
ATOM 2129 N N . PRO A 1 270 ? 56.761 5.936 -18.700 1.00 29.06 268 PRO A N 1
ATOM 2130 C CA . PRO A 1 270 ? 57.510 6.204 -19.936 1.00 30.87 268 PRO A CA 1
ATOM 2131 C C . PRO A 1 270 ? 58.796 6.967 -19.648 1.00 24.39 268 PRO A C 1
ATOM 2132 O O . PRO A 1 270 ? 58.807 7.836 -18.773 1.00 25.61 268 PRO A O 1
ATOM 2136 N N . HIS A 1 271 ? 59.866 6.642 -20.369 1.00 26.34 269 HIS A N 1
ATOM 2137 C CA . HIS A 1 271 ? 61.140 7.279 -20.123 1.00 24.23 269 HIS A CA 1
ATOM 2138 C C . HIS A 1 271 ? 61.076 8.770 -20.391 1.00 26.77 269 HIS A C 1
ATOM 2139 O O . HIS A 1 271 ? 60.497 9.196 -21.390 1.00 26.15 269 HIS A O 1
ATOM 2146 N N . LYS A 1 272 ? 61.692 9.549 -19.499 1.00 20.94 270 LYS A N 1
ATOM 2147 C CA . LYS A 1 272 ? 61.827 10.995 -19.651 1.00 20.18 270 LYS A CA 1
ATOM 2148 C C . LYS A 1 272 ? 63.294 11.399 -19.624 1.00 22.12 270 LYS A C 1
ATOM 2149 O O . LYS A 1 272 ? 64.075 10.919 -18.798 1.00 19.45 270 LYS A O 1
ATOM 2155 N N . ASN A 1 273 ? 63.689 12.279 -20.540 1.00 23.33 271 ASN A N 1
ATOM 2156 C CA . ASN A 1 273 ? 65.027 12.836 -20.488 1.00 20.45 271 ASN A CA 1
ATOM 2157 C C . ASN A 1 273 ? 65.071 14.016 -19.528 1.00 19.39 271 ASN A C 1
ATOM 2158 O O . ASN A 1 273 ? 64.048 14.638 -19.274 1.00 20.57 271 ASN A O 1
ATOM 2163 N N . LYS A 1 274 ? 66.247 14.279 -18.963 1.00 18.22 272 LYS A N 1
ATOM 2164 C CA . LYS A 1 274 ? 66.464 15.453 -18.144 1.00 17.54 272 LYS A CA 1
ATOM 2165 C C . LYS A 1 274 ? 66.336 16.692 -19.020 1.00 17.52 272 LYS A C 1
ATOM 2166 O O . LYS A 1 274 ? 66.840 16.716 -20.161 1.00 19.91 272 LYS A O 1
ATOM 2172 N N . VAL A 1 275 ? 65.654 17.706 -18.499 1.00 16.90 273 VAL A N 1
ATOM 2173 C CA . VAL A 1 275 ? 65.637 19.024 -19.117 1.00 17.08 273 VAL A CA 1
ATOM 2174 C C . VAL A 1 275 ? 66.761 19.876 -18.540 1.00 16.70 273 VAL A C 1
ATOM 2175 O O . VAL A 1 275 ? 66.808 20.090 -17.339 1.00 16.56 273 VAL A O 1
ATOM 2179 N N . PRO A 1 276 ? 67.670 20.369 -19.387 1.00 16.80 274 PRO A N 1
ATOM 2180 C CA . PRO A 1 276 ? 68.760 21.181 -18.844 1.00 16.57 274 PRO A CA 1
ATOM 2181 C C . PRO A 1 276 ? 68.212 22.405 -18.145 1.00 16.85 274 PRO A C 1
ATOM 2182 O O . PRO A 1 276 ? 67.254 23.016 -18.599 1.00 17.33 274 PRO A O 1
ATOM 2186 N N . TRP A 1 277 ? 68.793 22.757 -17.009 1.00 16.15 275 TRP A N 1
ATOM 2187 C CA . TRP A 1 277 ? 68.285 23.876 -16.253 1.00 14.10 275 TRP A CA 1
ATOM 2188 C C . TRP A 1 277 ? 68.250 25.196 -17.031 1.00 18.12 275 TRP A C 1
ATOM 2189 O O . TRP A 1 277 ? 67.339 25.992 -16.836 1.00 17.54 275 TRP A O 1
ATOM 2200 N N . ASN A 1 278 ? 69.219 25.433 -17.909 1.00 16.69 276 ASN A N 1
ATOM 2201 C CA . ASN A 1 278 ? 69.261 26.708 -18.593 1.00 19.66 276 ASN A CA 1
ATOM 2202 C C . ASN A 1 278 ? 68.219 26.788 -19.704 1.00 19.34 276 ASN A C 1
ATOM 2203 O O . ASN A 1 278 ? 67.980 27.862 -20.247 1.00 20.34 276 ASN A O 1
ATOM 2208 N N . ARG A 1 279 ? 67.564 25.673 -20.027 1.00 18.74 277 ARG A N 1
ATOM 2209 C CA . ARG A 1 279 ? 66.422 25.708 -20.937 1.00 20.62 277 ARG A CA 1
ATOM 2210 C C . ARG A 1 279 ? 65.142 26.074 -20.194 1.00 19.52 277 ARG A C 1
ATOM 2211 O O . ARG A 1 279 ? 64.267 26.720 -20.747 1.00 20.69 277 ARG A O 1
ATOM 2219 N N . LEU A 1 280 ? 65.025 25.623 -18.956 1.00 17.77 278 LEU A N 1
ATOM 2220 C CA . LEU A 1 280 ? 63.895 26.001 -18.111 1.00 17.05 278 LEU A CA 1
ATOM 2221 C C . LEU A 1 280 ? 64.022 27.411 -17.589 1.00 17.76 278 LEU A C 1
ATOM 2222 O O . LEU A 1 280 ? 63.017 28.109 -17.467 1.00 21.89 278 LEU A O 1
ATOM 2227 N N . PHE A 1 281 ? 65.256 27.839 -17.328 1.00 16.75 279 PHE A N 1
ATOM 2228 C CA . PHE A 1 281 ? 65.519 29.153 -16.749 1.00 14.36 279 PHE A CA 1
ATOM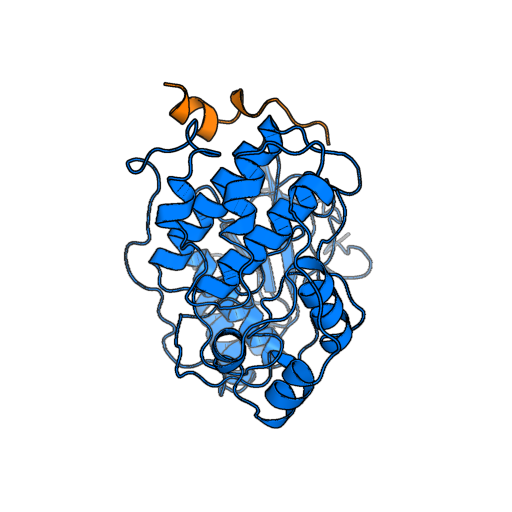 2229 C C . PHE A 1 281 ? 66.595 29.853 -17.567 1.00 14.64 279 PHE A C 1
ATOM 2230 O O . PHE A 1 281 ? 67.745 29.976 -17.116 1.00 14.09 279 PHE A O 1
ATOM 2238 N N . PRO A 1 282 ? 66.230 30.303 -18.785 1.00 16.47 280 PRO A N 1
ATOM 2239 C CA . PRO A 1 282 ? 67.244 30.883 -19.664 1.00 17.75 280 PRO A CA 1
ATOM 2240 C C . PRO A 1 282 ? 67.839 32.215 -19.209 1.00 17.83 280 PRO A C 1
ATOM 2241 O O . PRO A 1 282 ? 68.897 32.601 -19.723 1.00 20.27 280 PRO A O 1
ATOM 2245 N N . ASN A 1 283 ? 67.207 32.894 -18.259 1.00 17.24 281 ASN A N 1
ATOM 2246 C CA . ASN A 1 283 ? 67.714 34.184 -17.824 1.00 17.99 281 ASN A CA 1
ATOM 2247 C C . ASN A 1 283 ? 68.379 34.105 -16.459 1.00 20.58 281 ASN A C 1
ATOM 2248 O O . ASN A 1 283 ? 68.893 35.108 -15.966 1.00 22.44 281 ASN A O 1
ATOM 2253 N N . ALA A 1 284 ? 68.378 32.921 -15.860 1.00 16.10 282 ALA A N 1
ATOM 2254 C CA . ALA A 1 284 ? 68.936 32.760 -14.522 1.00 16.00 282 ALA A CA 1
ATOM 2255 C C . ALA A 1 284 ? 70.463 32.750 -14.510 1.00 15.33 282 ALA A C 1
ATOM 2256 O O . ALA A 1 284 ? 71.105 32.296 -15.459 1.00 16.58 282 ALA A O 1
ATOM 2258 N N . ASP A 1 285 ? 71.037 33.287 -13.436 1.00 14.25 283 ASP A N 1
ATOM 2259 C CA . ASP A 1 285 ? 72.468 33.180 -13.136 1.00 14.95 283 ASP A CA 1
ATOM 2260 C C . ASP A 1 285 ? 72.924 31.719 -13.203 1.00 13.61 283 ASP A C 1
ATOM 2261 O O . ASP A 1 285 ? 72.320 30.843 -12.590 1.00 12.35 283 ASP A O 1
ATOM 2266 N N . SER A 1 286 ? 73.994 31.462 -13.952 1.00 14.77 284 SER A N 1
ATOM 2267 C CA A SER A 1 286 ? 74.481 30.100 -14.150 0.56 14.43 284 SER A CA 1
ATOM 2268 C CA B SER A 1 286 ? 74.461 30.098 -14.145 0.44 14.41 284 SER A CA 1
ATOM 2269 C C . SER A 1 286 ? 74.943 29.466 -12.849 1.00 13.66 284 SER A C 1
ATOM 2270 O O . SER A 1 286 ? 74.829 28.261 -12.671 1.00 14.14 284 SER A O 1
ATOM 2275 N N . LYS A 1 287 ? 75.489 30.281 -11.948 1.00 14.32 285 LYS A N 1
ATOM 2276 C CA . LYS A 1 287 ? 75.905 29.769 -10.646 1.00 13.99 285 LYS A CA 1
ATOM 2277 C C . LYS A 1 287 ? 74.687 29.362 -9.820 1.00 13.13 285 LYS A C 1
ATOM 2278 O O . LYS A 1 287 ? 74.701 28.322 -9.159 1.00 11.59 285 LYS A O 1
ATOM 2284 N N . ALA A 1 288 ? 73.623 30.160 -9.872 1.00 11.81 286 ALA A N 1
ATOM 2285 C CA . ALA A 1 288 ? 72.386 29.777 -9.209 1.00 11.21 286 ALA A CA 1
ATOM 2286 C C . ALA A 1 288 ? 71.893 28.430 -9.728 1.00 12.84 286 ALA A C 1
ATOM 2287 O O . ALA A 1 288 ? 71.443 27.581 -8.951 1.00 11.13 286 ALA A O 1
ATOM 2289 N N . LEU A 1 289 ? 71.949 28.228 -11.049 1.00 10.83 287 LEU A N 1
ATOM 2290 C CA . LEU A 1 289 ? 71.454 26.974 -11.623 1.00 9.68 287 LEU A CA 1
ATOM 2291 C C . LEU A 1 289 ? 72.320 25.801 -11.235 1.00 11.00 287 LEU A C 1
ATOM 2292 O O . LEU A 1 289 ? 71.822 24.693 -11.078 1.00 12.97 287 LEU A O 1
ATOM 2297 N N . ASP A 1 290 ? 73.620 26.030 -11.116 1.00 10.97 288 ASP A N 1
ATOM 2298 C CA . ASP A 1 290 ? 74.531 24.974 -10.675 1.00 11.50 288 ASP A CA 1
ATOM 2299 C C . ASP A 1 290 ? 74.167 24.471 -9.281 1.00 12.12 288 ASP A C 1
ATOM 2300 O O . ASP A 1 290 ? 74.107 23.266 -9.043 1.00 13.21 288 ASP A O 1
ATOM 2305 N N . LEU A 1 291 ? 73.900 25.398 -8.374 1.00 12.16 289 LEU A N 1
ATOM 2306 C CA . LEU A 1 291 ? 73.498 25.041 -7.030 1.00 10.44 289 LEU A CA 1
ATOM 2307 C C . LEU A 1 291 ? 72.120 24.375 -7.037 1.00 11.35 289 LEU A C 1
ATOM 2308 O O . LEU A 1 291 ? 71.901 23.359 -6.374 1.00 11.22 289 LEU A O 1
ATOM 2313 N N . LEU A 1 292 ? 71.191 24.934 -7.802 1.00 10.15 290 LEU A N 1
ATOM 2314 C CA . LEU A 1 292 ? 69.869 24.322 -7.946 1.00 8.76 290 LEU A CA 1
ATOM 2315 C C . LEU A 1 292 ? 69.964 22.853 -8.342 1.00 10.79 290 LEU A C 1
ATOM 2316 O O . LEU A 1 292 ? 69.286 21.991 -7.775 1.00 10.25 290 LEU A O 1
ATOM 2321 N N . ASP A 1 293 ? 70.804 22.581 -9.338 1.00 10.04 291 ASP A N 1
ATOM 2322 C CA . ASP A 1 293 ? 71.017 21.255 -9.868 1.00 11.29 291 ASP A CA 1
ATOM 2323 C C . ASP A 1 293 ? 71.475 20.299 -8.772 1.00 12.05 291 ASP A C 1
ATOM 2324 O O . ASP A 1 293 ? 71.162 19.113 -8.797 1.00 13.80 291 ASP A O 1
ATOM 2329 N N . LYS A 1 294 ? 72.238 20.825 -7.824 1.00 11.60 292 LYS A N 1
ATOM 2330 C CA . LYS A 1 294 ? 72.837 20.008 -6.777 1.00 12.66 292 LYS A CA 1
ATOM 2331 C C . LYS A 1 294 ? 71.874 19.813 -5.585 1.00 12.56 292 LYS A C 1
ATOM 2332 O O . LYS A 1 294 ? 72.051 18.885 -4.807 1.00 14.95 292 LYS A O 1
ATOM 2338 N N . MET A 1 295 ? 70.837 20.650 -5.504 1.00 11.49 293 MET A N 1
ATOM 2339 C CA A MET A 1 295 ? 69.792 20.510 -4.489 0.45 11.93 293 MET A CA 1
ATOM 2340 C CA B MET A 1 295 ? 69.800 20.494 -4.481 0.55 11.95 293 MET A CA 1
ATOM 2341 C C . MET A 1 295 ? 68.670 19.589 -4.949 1.00 12.83 293 MET A C 1
ATOM 2342 O O . MET A 1 295 ? 68.161 18.761 -4.184 1.00 14.27 293 MET A O 1
ATOM 2351 N N . LEU A 1 296 ? 68.245 19.763 -6.198 1.00 11.94 294 LEU A N 1
ATOM 2352 C CA . LEU A 1 296 ? 67.128 18.969 -6.719 1.00 12.30 294 LEU A CA 1
ATOM 2353 C C . LEU A 1 296 ? 67.582 17.669 -7.398 1.00 14.20 294 LEU A C 1
ATOM 2354 O O . LEU A 1 296 ? 67.564 17.542 -8.622 1.00 14.37 294 LEU A O 1
ATOM 2359 N N . THR A 1 297 ? 68.056 16.717 -6.597 1.00 13.67 295 THR A N 1
ATOM 2360 C CA . THR A 1 297 ? 68.330 15.369 -7.073 1.00 13.71 295 THR A CA 1
ATOM 2361 C C . THR A 1 297 ? 67.315 14.408 -6.477 1.00 14.91 295 THR A C 1
ATOM 2362 O O . THR A 1 297 ? 66.964 14.513 -5.307 1.00 14.88 295 THR A O 1
ATOM 2366 N N . PHE A 1 298 ? 66.848 13.461 -7.270 1.00 14.11 296 PHE A N 1
ATOM 2367 C CA . PHE A 1 298 ? 65.822 12.532 -6.820 1.00 14.44 296 PHE A CA 1
ATOM 2368 C C . PHE A 1 298 ? 66.358 11.721 -5.643 1.00 14.44 296 PHE A C 1
ATOM 2369 O O . PHE A 1 298 ? 65.668 11.503 -4.647 1.00 14.38 296 PHE A O 1
ATOM 2377 N N . ASN A 1 299 ? 67.596 11.266 -5.770 1.00 14.61 297 ASN A N 1
ATOM 2378 C CA . ASN A 1 299 ? 68.209 10.463 -4.725 1.00 14.81 297 ASN A CA 1
ATOM 2379 C C . ASN A 1 299 ? 68.545 11.368 -3.546 1.00 14.17 297 ASN A C 1
ATOM 2380 O O . ASN A 1 299 ? 69.372 12.271 -3.675 1.00 13.80 297 ASN A O 1
ATOM 2385 N N . PRO A 1 300 ? 67.940 11.120 -2.377 1.00 14.15 298 PRO A N 1
ATOM 2386 C CA . PRO A 1 300 ? 68.187 12.021 -1.247 1.00 13.66 298 PRO A CA 1
ATOM 2387 C C . PRO A 1 300 ? 69.654 12.062 -0.807 1.00 13.69 298 PRO A C 1
ATOM 2388 O O . PRO A 1 300 ? 70.119 13.116 -0.346 1.00 16.59 298 PRO A O 1
ATOM 2392 N N . HIS A 1 301 ? 70.361 10.937 -0.948 1.00 14.28 299 HIS A N 1
ATOM 2393 C CA A HIS A 1 301 ? 71.741 10.840 -0.485 0.49 14.47 299 HIS A CA 1
ATOM 2394 C CA B HIS A 1 301 ? 71.745 10.853 -0.473 0.51 14.46 299 HIS A CA 1
ATOM 2395 C C . HIS A 1 301 ? 72.680 11.698 -1.327 1.00 14.78 299 HIS A C 1
ATOM 2396 O O . HIS A 1 301 ? 73.760 12.083 -0.866 1.00 15.24 299 HIS A O 1
ATOM 2409 N N . LYS A 1 302 ? 72.256 12.011 -2.552 1.00 14.25 300 LYS A N 1
ATOM 2410 C CA . LYS A 1 302 ? 73.109 12.741 -3.488 1.00 14.56 300 LYS A CA 1
ATOM 2411 C C . LYS A 1 302 ? 72.889 14.258 -3.464 1.00 13.36 300 LYS A C 1
ATOM 2412 O O . LYS A 1 302 ? 73.586 14.991 -4.164 1.00 16.92 300 LYS A O 1
ATOM 2418 N N . ARG A 1 303 ? 71.954 14.746 -2.645 1.00 12.86 301 ARG A N 1
ATOM 2419 C CA . ARG A 1 303 ? 71.703 16.184 -2.571 1.00 12.33 301 ARG A CA 1
ATOM 2420 C C . ARG A 1 303 ? 72.795 16.830 -1.767 1.00 12.19 301 ARG A C 1
ATOM 2421 O O . ARG A 1 303 ? 73.293 16.246 -0.794 1.00 12.42 301 ARG A O 1
ATOM 2429 N N . ILE A 1 304 ? 73.170 18.030 -2.165 1.00 11.90 302 ILE A N 1
ATOM 2430 C CA . ILE A 1 304 ? 74.121 18.813 -1.391 1.00 11.79 302 ILE A CA 1
ATOM 2431 C C . ILE A 1 304 ? 73.556 19.036 0.007 1.00 11.64 302 ILE A C 1
ATOM 2432 O O . ILE A 1 304 ? 72.346 19.202 0.180 1.00 11.43 302 ILE A O 1
ATOM 2437 N N . GLU A 1 305 ? 74.426 19.036 1.016 1.00 11.83 303 GLU A N 1
ATOM 2438 C CA . GLU A 1 305 ? 73.925 19.365 2.345 1.00 11.75 303 GLU A CA 1
ATOM 2439 C C . GLU A 1 305 ? 74.202 20.840 2.667 1.00 11.49 303 GLU A C 1
ATOM 2440 O O . GLU A 1 305 ? 74.872 21.545 1.925 1.00 11.41 303 GLU A O 1
ATOM 2446 N N . VAL A 1 306 ? 73.641 21.318 3.763 1.00 11.42 304 VAL A N 1
ATOM 2447 C CA . VAL A 1 306 ? 73.567 22.749 3.994 1.00 11.19 304 VAL A CA 1
ATOM 2448 C C . VAL A 1 306 ? 74.927 23.449 4.107 1.00 11.38 304 VAL A C 1
ATOM 2449 O O . VAL A 1 306 ? 75.081 24.554 3.599 1.00 11.21 304 VAL A O 1
ATOM 2453 N N . GLU A 1 307 ? 75.912 22.826 4.747 1.00 11.82 305 GLU A N 1
ATOM 2454 C CA . GLU A 1 307 ? 77.218 23.469 4.910 1.00 12.10 305 GLU A CA 1
ATOM 2455 C C . GLU A 1 307 ? 77.917 23.643 3.579 1.00 13.12 305 GLU A C 1
ATOM 2456 O O . GLU A 1 307 ? 78.427 24.723 3.276 1.00 12.01 305 GLU A O 1
ATOM 2462 N N . GLN A 1 308 ? 77.921 22.607 2.754 1.00 12.98 306 GLN A N 1
ATOM 2463 C CA . GLN A 1 308 ? 78.590 22.726 1.464 1.00 15.54 306 GLN A CA 1
ATOM 2464 C C . GLN A 1 308 ? 77.825 23.683 0.560 1.00 11.67 306 GLN A C 1
ATOM 2465 O O . GLN A 1 308 ? 78.421 24.363 -0.283 1.00 13.24 306 GLN A O 1
ATOM 2471 N N . ALA A 1 309 ? 76.507 23.761 0.727 1.00 11.35 307 ALA A N 1
ATOM 2472 C CA . ALA A 1 309 ? 75.671 24.664 -0.063 1.00 11.06 307 ALA A CA 1
ATOM 2473 C C . ALA A 1 309 ? 76.023 26.124 0.252 1.00 11.04 307 ALA A C 1
ATOM 2474 O O . ALA A 1 309 ? 76.124 26.938 -0.643 1.00 11.34 307 ALA A O 1
ATOM 2476 N N . LEU A 1 310 ? 76.236 26.446 1.527 1.00 12.73 308 LEU A N 1
ATOM 2477 C CA . LEU A 1 310 ? 76.630 27.792 1.930 1.00 12.08 308 LEU A CA 1
ATOM 2478 C C . LEU A 1 310 ? 77.957 28.190 1.308 1.00 13.17 308 LEU A C 1
ATOM 2479 O O . LEU A 1 310 ? 78.200 29.383 1.066 1.00 12.76 308 LEU A O 1
ATOM 2484 N N . ALA A 1 311 ? 78.796 27.190 1.027 1.00 11.72 309 ALA A N 1
ATOM 2485 C CA . ALA A 1 311 ? 80.106 27.397 0.404 1.00 12.07 309 ALA A CA 1
ATOM 2486 C C . ALA A 1 311 ? 80.090 27.376 -1.135 1.00 12.43 309 ALA A C 1
ATOM 2487 O O . ALA A 1 311 ? 81.133 27.466 -1.778 1.00 14.55 309 ALA A O 1
ATOM 2489 N N . HIS A 1 312 ? 78.905 27.305 -1.725 1.00 11.70 310 HIS A N 1
ATOM 2490 C CA . HIS A 1 312 ? 78.792 27.315 -3.161 1.00 11.75 310 HIS A CA 1
ATOM 2491 C C . HIS A 1 312 ? 79.128 28.692 -3.710 1.00 11.92 310 HIS A C 1
ATOM 2492 O O . HIS A 1 312 ? 78.772 29.719 -3.119 1.00 11.84 310 HIS A O 1
ATOM 2499 N N . PRO A 1 313 ? 79.770 28.736 -4.879 1.00 13.01 311 PRO A N 1
ATOM 2500 C CA . PRO A 1 313 ? 80.122 30.047 -5.440 1.00 14.38 311 PRO A CA 1
ATOM 2501 C C . PRO A 1 313 ? 78.982 31.057 -5.610 1.00 14.59 311 PRO A C 1
ATOM 2502 O O . PRO A 1 313 ? 79.245 32.259 -5.578 1.00 14.30 311 PRO A O 1
ATOM 2506 N N . TYR A 1 314 ? 77.742 30.609 -5.828 1.00 12.11 312 TYR A N 1
ATOM 2507 C CA . TYR A 1 314 ? 76.635 31.555 -5.990 1.00 12.09 312 TYR A CA 1
ATOM 2508 C C . TYR A 1 314 ? 76.530 32.494 -4.779 1.00 11.98 312 TYR A C 1
ATOM 2509 O O . TYR A 1 314 ? 76.165 33.673 -4.912 1.00 12.30 312 TYR A O 1
ATOM 2518 N N . LEU A 1 315 ? 76.862 31.960 -3.605 1.00 12.61 313 LEU A N 1
ATOM 2519 C CA . LEU A 1 315 ? 76.693 32.653 -2.327 1.00 11.69 313 LEU A CA 1
ATOM 2520 C C . LEU A 1 315 ? 77.977 33.266 -1.782 1.00 12.34 313 LEU A C 1
ATOM 2521 O O . LEU A 1 315 ? 78.020 33.717 -0.640 1.00 12.06 313 LEU A O 1
ATOM 2526 N N . GLU A 1 316 ? 79.011 33.310 -2.605 1.00 13.45 314 GLU A N 1
ATOM 2527 C CA A GLU A 1 316 ? 80.335 33.725 -2.145 0.49 13.40 314 GLU A CA 1
ATOM 2528 C CA B GLU A 1 316 ? 80.335 33.727 -2.142 0.51 13.38 314 GLU A CA 1
ATOM 2529 C C . GLU A 1 316 ? 80.399 35.096 -1.447 1.00 13.20 314 GLU A C 1
ATOM 2530 O O . GLU A 1 316 ? 81.208 35.286 -0.530 1.00 15.04 314 GLU A O 1
ATOM 2535 N N . GLN A 1 317 ? 79.580 36.061 -1.855 1.00 13.03 315 GLN A N 1
ATOM 2536 C CA A GLN A 1 317 ? 79.616 37.393 -1.254 0.42 14.20 315 GLN A CA 1
ATOM 2537 C CA B GLN A 1 317 ? 79.710 37.374 -1.237 0.58 13.40 315 GLN A CA 1
ATOM 2538 C C . GLN A 1 317 ? 79.231 37.356 0.219 1.00 15.95 315 GLN A C 1
ATOM 2539 O O . GLN A 1 317 ? 79.633 38.224 1.013 1.00 16.62 315 GLN A O 1
ATOM 2550 N N . TYR A 1 318 ? 78.426 36.354 0.573 1.00 13.52 316 TYR A N 1
ATOM 2551 C CA . TYR A 1 318 ? 77.842 36.268 1.905 1.00 12.62 316 TYR A CA 1
ATOM 2552 C C . TYR A 1 318 ? 78.473 35.179 2.754 1.00 15.36 316 TYR A C 1
ATOM 2553 O O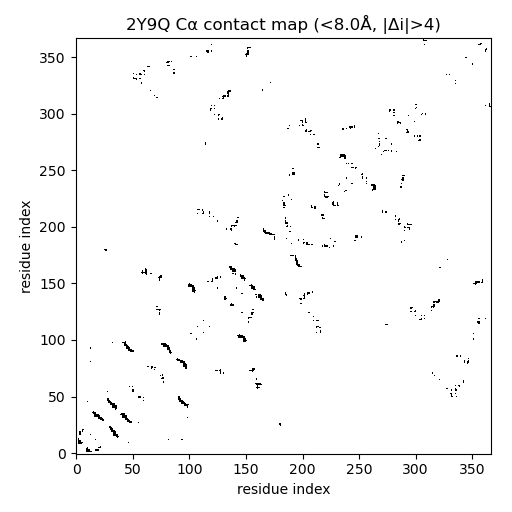 . TYR A 1 318 ? 78.227 35.118 3.940 1.00 13.95 316 TYR A O 1
ATOM 2562 N N . TYR A 1 319 ? 79.320 34.358 2.165 1.00 18.83 317 TYR A N 1
ATOM 2563 C CA . TYR A 1 319 ? 79.966 33.270 2.894 1.00 21.18 317 TYR A CA 1
ATOM 2564 C C . TYR A 1 319 ? 80.860 33.784 4.019 1.00 17.14 317 TYR A C 1
ATOM 2565 O O . TYR A 1 319 ? 81.786 34.568 3.803 1.00 19.76 317 TYR A O 1
ATOM 2574 N N . ASP A 1 320 ? 80.568 33.337 5.235 1.00 15.56 318 ASP A N 1
ATOM 2575 C CA . ASP A 1 320 ? 81.439 33.597 6.374 1.00 13.88 318 ASP A CA 1
ATOM 2576 C C . ASP A 1 320 ? 81.132 32.592 7.483 1.00 15.66 318 ASP A C 1
ATOM 2577 O O . ASP A 1 320 ? 80.232 32.787 8.273 1.00 15.27 318 ASP A O 1
ATOM 2582 N N . PRO A 1 321 ? 81.908 31.509 7.550 1.00 15.98 319 PRO A N 1
ATOM 2583 C CA . PRO A 1 321 ? 81.665 30.501 8.587 1.00 19.83 319 PRO A CA 1
ATOM 2584 C C . PRO A 1 321 ? 81.910 30.983 10.024 1.00 17.37 319 PRO A C 1
ATOM 2585 O O . PRO A 1 321 ? 81.566 30.266 10.964 1.00 19.58 319 PRO A O 1
ATOM 2589 N N . SER A 1 322 ? 82.491 32.164 10.204 1.00 16.53 320 SER A N 1
ATOM 2590 C CA . SER A 1 322 ? 82.622 32.729 11.543 1.00 18.27 320 SER A CA 1
ATOM 2591 C C . SER A 1 322 ? 81.353 33.405 12.046 1.00 15.83 320 SER A C 1
ATOM 2592 O O . SER A 1 322 ? 81.283 33.779 13.220 1.00 20.11 320 SER A O 1
ATOM 2595 N N . ASP A 1 323 ? 80.357 33.577 11.177 1.00 16.36 321 ASP A N 1
ATOM 2596 C CA . ASP A 1 323 ? 79.127 34.253 11.570 1.00 15.61 321 ASP A CA 1
ATOM 2597 C C . ASP A 1 323 ? 77.901 33.502 11.060 1.00 16.81 321 ASP A C 1
ATOM 2598 O O . ASP A 1 323 ? 76.953 34.087 10.539 1.00 15.45 321 ASP A O 1
ATOM 2603 N N . GLU A 1 324 ? 77.941 32.183 11.212 1.00 18.59 322 GLU A N 1
ATOM 2604 C CA . GLU A 1 324 ? 76.813 31.329 10.900 1.00 17.80 322 GLU A CA 1
ATOM 2605 C C . GLU A 1 324 ? 76.606 30.401 12.088 1.00 18.85 322 GLU A C 1
ATOM 2606 O O . GLU A 1 324 ? 77.053 29.252 12.063 1.00 24.12 322 GLU A O 1
ATOM 2612 N N . PRO A 1 325 ? 75.940 30.915 13.126 1.00 18.95 323 PRO A N 1
ATOM 2613 C CA . PRO A 1 325 ? 75.798 30.238 14.421 1.00 16.90 323 PRO A CA 1
ATOM 2614 C C . PRO A 1 325 ? 75.063 28.898 14.301 1.00 15.60 323 PRO A C 1
ATOM 2615 O O . PRO A 1 325 ? 74.222 28.690 13.422 1.00 17.67 323 PRO A O 1
ATOM 2619 N N . ILE A 1 326 ? 75.412 27.995 15.213 1.00 14.92 324 ILE A N 1
ATOM 2620 C CA . ILE A 1 326 ? 74.752 26.713 15.320 1.00 15.94 324 ILE A CA 1
ATOM 2621 C C . ILE A 1 326 ? 74.183 26.579 16.712 1.00 15.44 324 ILE A C 1
ATOM 2622 O O . ILE A 1 326 ? 74.477 27.375 17.617 1.00 16.01 324 ILE A O 1
ATOM 2627 N N . ALA A 1 327 ? 73.334 25.583 16.885 1.00 15.38 325 ALA A N 1
ATOM 2628 C CA . ALA A 1 327 ? 72.700 25.338 18.160 1.00 16.00 325 ALA A CA 1
ATOM 2629 C C . ALA A 1 3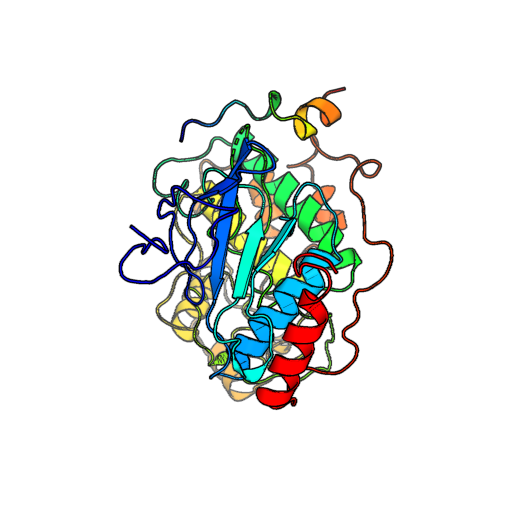27 ? 73.695 24.798 19.169 1.00 17.04 325 ALA A C 1
ATOM 2630 O O . ALA A 1 327 ? 74.711 24.217 18.798 1.00 17.23 325 ALA A O 1
ATOM 2632 N N . GLU A 1 328 ? 73.411 25.021 20.443 1.00 17.79 326 GLU A N 1
ATOM 2633 C CA . GLU A 1 328 ? 74.323 24.580 21.507 1.00 18.96 326 GLU A CA 1
ATOM 2634 C C . GLU A 1 328 ? 74.232 23.086 21.755 1.00 19.41 326 GLU A C 1
ATOM 2635 O O . GLU A 1 328 ? 75.151 22.487 22.320 1.00 22.41 326 GLU A O 1
ATOM 2641 N N . ALA A 1 329 ? 73.117 22.493 21.357 1.00 19.21 327 ALA A N 1
ATOM 2642 C CA . ALA A 1 329 ? 72.886 21.079 21.604 1.00 19.32 327 ALA A CA 1
ATOM 2643 C C . ALA A 1 329 ? 71.767 20.595 20.706 1.00 19.95 327 ALA A C 1
ATOM 2644 O O . ALA A 1 329 ? 70.963 21.393 20.213 1.00 18.55 327 ALA A O 1
ATOM 2646 N N . PRO A 1 330 ? 71.725 19.283 20.457 1.00 20.59 328 PRO A N 1
ATOM 2647 C CA . PRO A 1 330 ? 70.551 18.778 19.743 1.00 19.05 328 PRO A CA 1
ATOM 2648 C C . PRO A 1 330 ? 69.261 19.077 20.513 1.00 19.34 328 PRO A C 1
ATOM 2649 O O . PRO A 1 330 ? 69.216 19.105 21.745 1.00 19.40 328 PRO A O 1
ATOM 2653 N N . PHE A 1 331 ? 68.200 19.339 19.761 1.00 17.24 329 PHE A N 1
ATOM 2654 C CA . PHE A 1 331 ? 66.887 19.487 20.357 1.00 19.26 329 PHE A CA 1
ATOM 2655 C C . PHE A 1 331 ? 66.360 18.114 20.771 1.00 21.53 329 PHE A C 1
ATOM 2656 O O . PHE A 1 331 ? 66.589 17.126 20.083 1.00 19.68 329 PHE A O 1
ATOM 2664 N N . LYS A 1 332 ? 65.656 18.064 21.897 1.00 22.17 330 LYS A N 1
ATOM 2665 C CA . LYS A 1 332 ? 65.082 16.826 22.405 1.00 30.97 330 LYS A CA 1
ATOM 2666 C C . LYS A 1 332 ? 63.657 17.074 22.901 1.00 27.70 330 LYS A C 1
ATOM 2667 O O . LYS A 1 332 ? 63.424 17.996 23.678 1.00 29.25 330 LYS A O 1
ATOM 2673 N N . PHE A 1 333 ? 62.711 16.254 22.461 1.00 26.32 331 PHE A N 1
ATOM 2674 C CA . PHE A 1 333 ? 61.428 16.167 23.148 1.00 27.10 331 PHE A CA 1
ATOM 2675 C C . PHE A 1 333 ? 61.579 15.178 24.299 1.00 34.07 331 PHE A C 1
ATOM 2676 O O . PHE A 1 333 ? 62.258 14.163 24.160 1.00 34.73 331 PHE A O 1
ATOM 2684 N N . ASP A 1 334 ? 60.951 15.484 25.430 1.00 40.58 332 ASP A N 1
ATOM 2685 C CA . ASP A 1 334 ? 61.004 14.616 26.599 1.00 50.94 332 ASP A CA 1
ATOM 2686 C C . ASP A 1 334 ? 60.563 13.208 26.206 1.00 53.00 332 ASP A C 1
ATOM 2687 O O . ASP A 1 334 ? 61.200 12.214 26.565 1.00 55.20 332 ASP A O 1
ATOM 2692 N N . MET A 1 335 ? 59.462 13.137 25.463 1.00 41.52 333 MET A N 1
ATOM 2693 C CA . MET A 1 335 ? 58.889 11.868 25.042 1.00 36.46 333 MET A CA 1
ATOM 2694 C C . MET A 1 335 ? 58.370 11.951 23.615 1.00 35.14 333 MET A C 1
ATOM 2695 O O . MET A 1 335 ? 58.137 13.036 23.090 1.00 36.63 333 MET A O 1
ATOM 2700 N N . GLU A 1 336 ? 58.185 10.792 22.993 1.00 33.11 334 GLU A N 1
ATOM 2701 C CA . GLU A 1 336 ? 57.635 10.724 21.645 1.00 34.64 334 GLU A CA 1
ATOM 2702 C C . GLU A 1 336 ? 56.188 11.224 21.645 1.00 25.26 334 GLU A C 1
ATOM 2703 O O . GLU A 1 336 ? 55.338 10.654 22.310 1.00 30.88 334 GLU A O 1
ATOM 2709 N N . LEU A 1 337 ? 55.920 12.291 20.901 1.00 25.77 335 LEU A N 1
ATOM 2710 C CA . LEU A 1 337 ? 54.595 12.902 20.902 1.00 26.80 335 LEU A CA 1
ATOM 2711 C C . LEU A 1 337 ? 53.564 12.118 20.101 1.00 30.08 335 LEU A C 1
ATOM 2712 O O . LEU A 1 337 ? 52.365 12.267 20.312 1.00 29.91 335 LEU A O 1
ATOM 2717 N N . ASP A 1 338 ? 54.031 11.302 19.165 1.00 30.25 336 ASP A N 1
ATOM 2718 C CA . ASP A 1 338 ? 53.136 10.678 18.195 1.00 25.99 336 ASP A CA 1
ATOM 2719 C C . ASP A 1 338 ? 52.020 9.876 18.815 1.00 33.79 336 ASP A C 1
ATOM 2720 O O . ASP A 1 338 ? 50.907 9.864 18.296 1.00 49.06 336 ASP A O 1
ATOM 2725 N N . ASP A 1 339 ? 52.307 9.192 19.914 1.00 27.62 337 ASP A N 1
ATOM 2726 C CA . ASP A 1 339 ? 51.330 8.284 20.475 1.00 38.65 337 ASP A CA 1
ATOM 2727 C C . ASP A 1 339 ? 50.654 8.834 21.720 1.00 32.96 337 ASP A C 1
ATOM 2728 O O . ASP A 1 339 ? 49.926 8.118 22.411 1.00 34.96 337 ASP A O 1
ATOM 2733 N N . LEU A 1 340 ? 50.886 10.107 22.009 1.00 30.50 338 LEU A N 1
ATOM 2734 C CA . LEU A 1 340 ? 50.251 10.723 23.158 1.00 26.80 338 LEU A CA 1
ATOM 2735 C C . LEU A 1 340 ? 48.842 11.189 22.808 1.00 26.07 338 LEU A C 1
ATOM 2736 O O . LEU A 1 340 ? 48.625 11.780 21.749 1.00 24.58 338 LEU A O 1
ATOM 2741 N N . PRO A 1 341 ? 47.885 10.922 23.696 1.00 23.99 339 PRO A N 1
ATOM 2742 C CA . PRO A 1 341 ? 46.512 11.404 23.537 1.00 25.59 339 PRO A CA 1
ATOM 2743 C C . PRO A 1 341 ? 46.466 12.919 23.551 1.00 23.29 339 PRO A C 1
ATOM 2744 O O . PRO A 1 341 ? 47.332 13.553 24.154 1.00 23.11 339 PRO A O 1
ATOM 2748 N N . LYS A 1 342 ? 45.469 13.497 22.890 1.00 19.52 340 LYS A N 1
ATOM 2749 C CA . LYS A 1 342 ? 45.365 14.943 22.852 1.00 16.50 340 LYS A CA 1
ATOM 2750 C C . LYS A 1 342 ? 45.281 15.560 24.251 1.00 17.05 340 LYS A C 1
ATOM 2751 O O . LYS A 1 342 ? 45.700 16.698 24.462 1.00 15.55 340 LYS A O 1
ATOM 2757 N N . GLU A 1 343 ? 44.760 14.814 25.218 1.00 19.42 341 GLU A N 1
ATOM 2758 C CA . GLU A 1 343 ? 44.641 15.350 26.570 1.00 20.72 341 GLU A CA 1
ATOM 2759 C C . GLU A 1 343 ? 46.015 15.532 27.211 1.00 19.78 341 GLU A C 1
ATOM 2760 O O . GLU A 1 343 ? 46.241 16.497 27.934 1.00 17.09 341 GLU A O 1
ATOM 2766 N N . LYS A 1 344 ? 46.927 14.609 26.927 1.00 19.37 342 LYS A N 1
ATOM 2767 C CA . LYS A 1 344 ? 48.278 14.681 27.478 1.00 20.96 342 LYS A CA 1
ATOM 2768 C C . LYS A 1 344 ? 49.040 15.800 26.781 1.00 16.85 342 LYS A C 1
ATOM 2769 O O . LYS A 1 344 ? 49.741 16.585 27.419 1.00 17.31 342 LYS A O 1
ATOM 2775 N N . LEU A 1 345 ? 48.868 15.905 25.469 1.00 15.90 343 LEU A N 1
ATOM 2776 C CA . LEU A 1 345 ? 49.480 17.009 24.735 1.00 14.61 343 LEU A CA 1
ATOM 2777 C C . LEU A 1 345 ? 49.000 18.371 25.240 1.00 15.19 343 LEU A C 1
ATOM 2778 O O . LEU A 1 345 ? 49.784 19.307 25.325 1.00 14.32 343 LEU A O 1
ATOM 2783 N N . LYS A 1 346 ? 47.716 18.473 25.576 1.00 16.62 344 LYS A N 1
ATOM 2784 C CA . LYS A 1 346 ? 47.172 19.717 26.134 1.00 16.15 344 LYS A CA 1
ATOM 2785 C C . LYS A 1 346 ? 47.883 20.075 27.448 1.00 14.88 344 LYS A C 1
ATOM 2786 O O . LYS A 1 346 ? 48.235 21.236 27.687 1.00 13.23 344 LYS A O 1
ATOM 2792 N N . GLU A 1 347 ? 48.099 19.079 28.292 1.00 14.98 345 GLU A N 1
ATOM 2793 C CA . GLU A 1 347 ? 48.843 19.308 29.525 1.00 15.65 345 GLU A CA 1
ATOM 2794 C C . GLU A 1 347 ? 50.239 19.840 29.251 1.00 17.44 345 GLU A C 1
ATOM 2795 O O . GLU A 1 347 ? 50.704 20.757 29.928 1.00 17.28 345 GLU A O 1
ATOM 2801 N N . LEU A 1 348 ? 50.910 19.250 28.267 1.00 16.63 346 LEU A N 1
ATOM 2802 C CA . LEU A 1 348 ? 52.284 19.642 27.957 1.00 15.11 346 LEU A CA 1
ATOM 2803 C C . LEU A 1 348 ? 52.293 21.063 27.400 1.00 13.60 346 LEU A C 1
ATOM 2804 O O . LEU A 1 348 ? 53.210 21.832 27.696 1.00 14.71 346 LEU A O 1
ATOM 2809 N N . ILE A 1 349 ? 51.279 21.414 26.606 1.00 12.63 347 ILE A N 1
ATOM 2810 C CA . ILE A 1 349 ? 51.168 22.775 26.088 1.00 12.25 347 ILE A CA 1
ATOM 2811 C C . ILE A 1 349 ? 50.930 23.761 27.233 1.00 12.46 347 ILE A C 1
ATOM 2812 O O . ILE A 1 349 ? 51.521 24.839 27.266 1.00 13.61 347 ILE A O 1
ATOM 2817 N N . PHE A 1 350 ? 50.070 23.388 28.174 1.00 12.10 348 PHE A N 1
ATOM 2818 C CA . PHE A 1 350 ? 49.795 24.220 29.337 1.00 13.80 348 PHE A CA 1
ATOM 2819 C C . PHE A 1 350 ? 51.089 24.459 30.126 1.00 13.74 348 PHE A C 1
ATOM 2820 O O . PHE A 1 350 ? 51.388 25.573 30.513 1.00 14.06 348 PHE A O 1
ATOM 2828 N N . GLU A 1 351 ? 51.855 23.402 30.351 1.00 14.59 349 GLU A N 1
ATOM 2829 C CA . GLU A 1 351 ? 53.124 23.518 31.064 1.00 16.01 349 GLU A CA 1
ATOM 2830 C C . GLU A 1 351 ? 54.134 24.407 30.349 1.00 15.44 349 GLU A C 1
ATOM 2831 O O . GLU A 1 351 ? 54.792 25.242 30.985 1.00 16.33 349 GLU A O 1
ATOM 2837 N N . GLU A 1 352 ? 54.257 24.236 29.036 1.00 14.37 350 GLU A N 1
ATOM 2838 C CA . GLU A 1 352 ? 55.263 24.965 28.264 1.00 14.40 350 GLU A CA 1
ATOM 2839 C C . GLU A 1 352 ? 54.947 26.451 28.217 1.00 13.96 350 GLU A C 1
ATOM 2840 O O . GLU A 1 352 ? 55.839 27.275 28.058 1.00 16.06 350 GLU A O 1
ATOM 2846 N N . THR A 1 353 ? 53.667 26.783 28.315 1.00 12.80 351 THR A N 1
ATOM 2847 C CA . THR A 1 353 ? 53.248 28.172 28.231 1.00 12.73 351 THR A CA 1
ATOM 2848 C C . THR A 1 3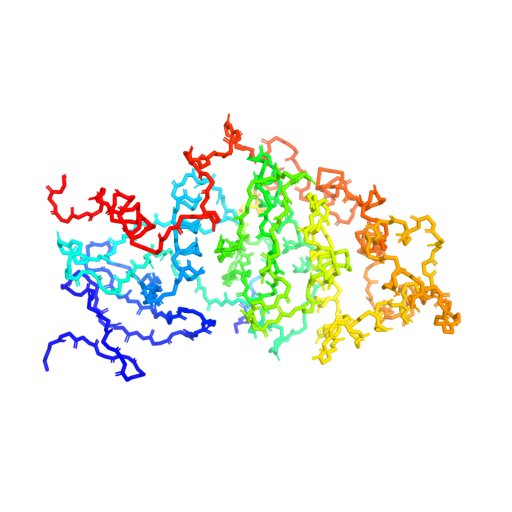53 ? 53.098 28.853 29.589 1.00 13.54 351 THR A C 1
ATOM 2849 O O . THR A 1 353 ? 52.807 30.048 29.647 1.00 13.79 351 THR A O 1
ATOM 2853 N N . ALA A 1 354 ? 53.333 28.124 30.681 1.00 14.58 352 ALA A N 1
ATOM 2854 C CA . ALA A 1 354 ? 53.093 28.658 32.019 1.00 16.08 352 ALA A CA 1
ATOM 2855 C C . ALA A 1 354 ? 53.968 29.889 32.340 1.00 17.05 352 ALA A C 1
ATOM 2856 O O . ALA A 1 354 ? 53.533 30.792 33.046 1.00 18.05 352 ALA A O 1
ATOM 2858 N N . ARG A 1 355 ? 55.194 29.870 31.805 1.00 17.11 353 ARG A N 1
ATOM 2859 C CA A ARG A 1 355 ? 56.158 30.922 32.115 0.64 18.42 353 ARG A CA 1
ATOM 2860 C CA B ARG A 1 355 ? 56.238 30.904 31.859 0.36 21.29 353 ARG A CA 1
ATOM 2861 C C . ARG A 1 355 ? 55.704 32.306 31.640 1.00 18.02 353 ARG A C 1
ATOM 2862 O O . ARG A 1 355 ? 56.230 33.309 32.131 1.00 19.44 353 ARG A O 1
ATOM 2877 N N . PHE A 1 356 ? 54.705 32.373 30.762 1.00 16.55 354 PHE A N 1
ATOM 2878 C CA . PHE A 1 356 ? 54.222 33.646 30.247 1.00 16.65 354 PHE A CA 1
ATOM 2879 C C . PHE A 1 356 ? 52.985 34.164 30.942 1.00 17.29 354 PHE A C 1
ATOM 2880 O O . PHE A 1 356 ? 52.536 35.264 30.660 1.00 17.95 354 PHE A O 1
ATOM 2888 N N . GLN A 1 357 ? 52.450 33.398 31.879 1.00 17.62 355 GLN A N 1
ATOM 2889 C CA . GLN A 1 357 ? 51.270 33.869 32.598 1.00 18.87 355 GLN A CA 1
ATOM 2890 C C . GLN A 1 357 ? 51.575 35.106 33.435 1.00 27.02 355 GLN A C 1
ATOM 2891 O O . GLN A 1 357 ? 52.630 35.165 34.077 1.00 21.93 355 GLN A O 1
ATOM 2897 N N . PRO A 1 358 ? 50.645 36.093 33.437 1.00 27.18 356 PRO A N 1
ATOM 2898 C CA . PRO A 1 358 ? 50.824 37.316 34.221 1.00 35.26 356 PRO A CA 1
ATOM 2899 C C . PRO A 1 358 ? 51.172 36.967 35.663 1.00 26.50 356 PRO A C 1
ATOM 2900 O O . PRO A 1 358 ? 50.434 36.200 36.264 1.00 35.86 356 PRO A O 1
ATOM 2904 N N . GLY A 1 359 ? 52.286 37.479 36.185 1.00 37.35 357 GLY A N 1
ATOM 2905 C CA . GLY A 1 359 ? 52.648 37.275 37.580 1.00 45.60 357 GLY A CA 1
ATOM 2906 C C . GLY A 1 359 ? 53.328 35.952 37.883 1.00 51.38 357 GLY A C 1
ATOM 2907 O O . GLY A 1 359 ? 53.436 35.550 39.040 1.00 54.13 357 GLY A O 1
ATOM 2908 N N . TYR A 1 360 ? 53.794 35.271 36.843 1.00 44.53 358 TYR A N 1
ATOM 2909 C CA . TYR A 1 360 ? 54.520 34.022 37.013 1.00 33.40 358 TYR A CA 1
ATOM 2910 C C . TYR A 1 360 ? 55.800 34.290 37.791 1.00 42.71 358 TYR A C 1
ATOM 2911 O O . TYR A 1 360 ? 56.516 35.248 37.495 1.00 46.56 358 TYR A O 1
ATOM 2920 N N . MET B 2 1 ? 55.003 45.503 -1.607 1.00 39.87 434 MET B N 1
ATOM 2921 C CA . MET B 2 1 ? 56.167 45.954 -0.857 1.00 40.81 434 MET B CA 1
ATOM 2922 C C . MET B 2 1 ? 57.320 46.270 -1.797 1.00 35.52 434 MET B C 1
ATOM 2923 O O . MET B 2 1 ? 57.609 45.514 -2.720 1.00 36.35 434 MET B O 1
ATOM 2928 N N . LYS B 2 2 ? 57.985 47.390 -1.551 1.00 34.17 435 LYS B N 1
ATOM 2929 C CA . LYS B 2 2 ? 59.182 47.759 -2.298 1.00 27.18 435 LYS B CA 1
ATOM 2930 C C . LYS B 2 2 ? 60.422 47.379 -1.488 1.00 26.53 435 LYS B C 1
ATOM 2931 O O . LYS B 2 2 ? 60.693 47.969 -0.452 1.00 31.18 435 LYS B O 1
ATOM 2937 N N . LEU B 2 3 ? 61.175 46.402 -1.965 1.00 22.51 436 LEU B N 1
ATOM 2938 C CA . LEU B 2 3 ? 62.388 45.987 -1.276 1.00 21.05 436 LEU B CA 1
ATOM 2939 C C . LEU B 2 3 ? 63.504 47.004 -1.472 1.00 21.90 436 LEU B C 1
ATOM 2940 O O . LEU B 2 3 ? 63.716 47.543 -2.578 1.00 23.03 436 LEU B O 1
ATOM 2945 N N . SER B 2 4 ? 64.213 47.268 -0.383 1.00 21.78 437 SER B N 1
ATOM 2946 C CA . SER B 2 4 ? 65.451 48.016 -0.437 1.00 22.64 437 SER B CA 1
ATOM 2947 C C . SER B 2 4 ? 66.514 47.112 -1.033 1.00 21.21 437 SER B C 1
ATOM 2948 O O . SER B 2 4 ? 66.328 45.906 -1.122 1.00 19.52 437 SER B O 1
ATOM 2951 N N . PRO B 2 5 ? 67.631 47.699 -1.465 1.00 22.39 438 PRO B N 1
ATOM 2952 C CA . PRO B 2 5 ? 68.725 46.855 -1.945 1.00 21.53 438 PRO B CA 1
ATOM 2953 C C . PRO B 2 5 ? 69.235 45.978 -0.814 1.00 19.70 438 PRO B C 1
ATOM 2954 O O . PRO B 2 5 ? 69.242 46.408 0.342 1.00 20.66 438 PRO B O 1
ATOM 2958 N N . PRO B 2 6 ? 69.652 44.747 -1.125 1.00 19.44 439 PRO B N 1
ATOM 2959 C CA . PRO B 2 6 ? 70.141 43.893 -0.040 1.00 20.01 439 PRO B CA 1
ATOM 2960 C C . PRO B 2 6 ? 71.305 44.514 0.733 1.00 17.77 439 PRO B C 1
ATOM 2961 O O . PRO B 2 6 ? 71.454 44.236 1.912 1.00 19.93 439 PRO B O 1
ATOM 2965 N N . SER B 2 7 ? 72.080 45.379 0.086 1.00 22.02 440 SER B N 1
ATOM 2966 C CA . SER B 2 7 ? 73.269 45.943 0.706 1.00 29.00 440 SER B CA 1
ATOM 2967 C C . SER B 2 7 ? 72.935 46.828 1.911 1.00 27.60 440 SER B C 1
ATOM 2968 O O . SER B 2 7 ? 73.818 47.171 2.697 1.00 32.62 440 SER B O 1
ATOM 2971 N N . LYS B 2 8 ? 71.665 47.199 2.052 1.00 24.68 441 LYS B N 1
ATOM 2972 C CA . LYS B 2 8 ? 71.223 48.027 3.167 1.00 33.16 441 LYS B CA 1
ATOM 2973 C C . LYS B 2 8 ? 70.837 47.182 4.386 1.00 27.95 441 LYS B C 1
ATOM 2974 O O . LYS B 2 8 ? 70.647 47.710 5.481 1.00 28.22 441 LYS B O 1
ATOM 2980 N N . SER B 2 9 ? 70.730 45.871 4.194 1.00 21.09 442 SER B N 1
ATOM 2981 C CA . SER B 2 9 ? 70.329 44.967 5.263 1.00 18.49 442 SER B CA 1
ATOM 2982 C C . SER B 2 9 ? 71.493 44.797 6.245 1.00 19.18 442 SER B C 1
ATOM 2983 O O . SER B 2 9 ? 72.651 44.812 5.830 1.00 22.21 442 SER B O 1
ATOM 2986 N N . ARG B 2 10 ? 71.194 44.627 7.532 1.00 20.17 443 ARG B N 1
ATOM 2987 C CA . ARG B 2 10 ? 72.242 44.584 8.566 1.00 20.38 443 ARG B CA 1
ATOM 2988 C C . ARG B 2 10 ? 73.216 43.417 8.376 1.00 19.47 443 ARG B C 1
ATOM 2989 O O . ARG B 2 10 ? 74.425 43.604 8.470 1.00 20.72 443 ARG B O 1
ATOM 2997 N N . LEU B 2 11 ? 72.700 42.219 8.102 1.00 16.90 444 LEU B N 1
ATOM 2998 C CA . LEU B 2 11 ? 73.545 41.045 7.884 1.00 15.83 444 LEU B CA 1
ATOM 2999 C C . LEU B 2 11 ? 74.410 41.224 6.638 1.00 17.53 444 LEU B C 1
ATOM 3000 O O . LEU B 2 11 ? 75.614 40.952 6.661 1.00 16.39 444 LEU B O 1
ATOM 3005 N N . ALA B 2 12 ? 73.823 41.701 5.548 1.00 17.61 445 ALA B N 1
ATOM 3006 C CA . ALA B 2 12 ? 74.622 42.027 4.363 1.00 16.56 445 ALA B CA 1
ATOM 3007 C C . ALA B 2 12 ? 75.728 43.028 4.681 1.00 20.23 445 ALA B C 1
ATOM 3008 O O . ALA B 2 12 ? 76.841 42.931 4.150 1.00 19.93 445 ALA B O 1
ATOM 3010 N N . ARG B 2 13 ? 75.419 44.021 5.507 1.00 20.07 446 ARG B N 1
ATOM 3011 C CA . ARG B 2 13 ? 76.399 45.064 5.818 1.00 20.99 446 ARG B CA 1
ATOM 3012 C C . ARG B 2 13 ? 77.561 44.473 6.605 1.00 24.28 446 ARG B C 1
ATOM 3013 O O . ARG B 2 13 ? 78.715 44.869 6.410 1.00 22.88 446 ARG B O 1
ATOM 3021 N N . ARG B 2 14 ? 77.268 43.517 7.489 1.00 20.93 447 ARG B N 1
ATOM 3022 C CA . ARG B 2 14 ? 78.338 42.817 8.214 1.00 22.48 447 ARG B CA 1
ATOM 3023 C C . ARG B 2 14 ? 79.257 42.081 7.241 1.00 20.05 447 ARG B C 1
ATOM 3024 O O . ARG B 2 14 ? 80.478 42.088 7.401 1.00 22.97 447 ARG B O 1
ATOM 3032 N N . ARG B 2 15 ? 78.673 41.462 6.220 1.00 18.46 448 ARG B N 1
ATOM 3033 C CA . ARG B 2 15 ? 79.452 40.721 5.234 1.00 19.93 448 ARG B CA 1
ATOM 3034 C C . ARG B 2 15 ? 80.303 41.609 4.336 1.00 23.99 448 ARG B C 1
ATOM 3035 O O . ARG B 2 15 ? 81.324 41.170 3.808 1.00 28.08 448 ARG B O 1
ATOM 3043 N N . ALA B 2 16 ? 79.881 42.853 4.156 1.00 21.61 449 ALA B N 1
ATOM 3044 C CA . ALA B 2 16 ? 80.585 43.770 3.262 1.00 29.82 449 ALA B CA 1
ATOM 3045 C C . ALA B 2 16 ? 81.865 44.306 3.884 1.00 37.53 449 ALA B C 1
ATOM 3046 O O . ALA B 2 16 ? 82.744 44.795 3.176 1.00 34.70 449 ALA B O 1
ATOM 3048 N N . LEU B 2 17 ? 81.971 44.221 5.205 1.00 34.93 450 LEU B N 1
ATOM 3049 C CA . LEU B 2 17 ? 83.156 44.722 5.895 1.00 41.89 450 LEU B CA 1
ATOM 3050 C C . LEU B 2 17 ? 84.373 43.839 5.629 1.00 49.31 450 LEU B C 1
ATOM 3051 O O . LEU B 2 17 ? 84.243 42.637 5.387 1.00 58.11 450 LEU B O 1
#

Solvent-accessible surface area: 17305 Å² total; per-residue (Å²): 170,52,99,62,126,14,167,62,62,55,2,81,3,44,125,83,4,44,100,23,57,59,64,12,107,56,47,53,5,10,35,0,11,0,69,3,57,92,102,133,78,76,14,11,0,39,14,11,61,2,20,149,87,47,54,68,0,22,28,7,3,9,8,0,38,0,2,39,176,11,99,21,71,2,7,2,30,19,84,15,1,40,16,23,92,64,64,147,104,0,133,37,0,7,1,2,20,72,59,17,94,24,18,0,105,80,4,16,146,96,53,124,5,58,63,96,25,5,13,1,1,0,0,3,0,0,4,0,0,16,16,0,6,40,0,52,0,4,0,16,9,1,20,3,44,2,0,32,0,26,46,57,0,21,0,37,0,17,25,0,2,22,0,30,49,22,62,77,119,47,83,18,103,37,16,44,124,50,147,12,66,33,64,95,19,9,0,0,9,3,13,28,8,24,86,34,18,49,77,16,2,0,2,0,6,0,0,0,0,0,0,18,0,19,42,46,179,41,18,2,34,16,190,89,94,59,37,3,1,71,70,0,6,30,27,24,6,45,18,58,114,107,28,0,67,30,0,86,86,102,175,22,51,73,82,6,69,90,44,97,138,97,116,101,40,67,16,98,191,65,18,101,150,24,48,88,105,0,13,56,0,0,49,92,0,2,34,11,6,13,148,140,14,24,91,9,82,109,0,1,41,13,76,12,0,84,123,10,106,48,81,110,36,9,65,102,15,183,56,76,13,140,36,114,69,77,4,36,127,31,77,75,101,70,0,31,76,18,0,47,109,46,0,31,132,36,40,128,89,185,82,179,11,38,66,11,74,106,0,170,5,6,121,96,29,82,186

Secondary structure (DSSP, 8-state):
--S-EETTEE---TTTEEEEEEEEE-SS-EEEEEEETTTTEEEEEEEE--TT-HHHHHHHHHHHHHHHH---TTB----EEE--SSTTT---EEEEEE--SEEHHHHHHH-PPPHHHHHHHHHHHHHHHHHHHHTTEE-----GGGEEE-TT--EEE---TT-EE--TT-B-TTTTTS--S--TT--HHHHH-SB---THHHHHHHHHHHHHHHHSS-SS--SSHHHHHHHHHHHH-PPPHHHHTT---HHHHHHHHHSPP-PPPPHHHH-TTS-HHHHHHHHHH--SSGGGSPPHHHHHTSGGGTTT--GGG----SS----SS-STT--HHHHHHHHHHHHGGGSTT-/--PPPGGGSHHHHHHH-

Radius of gyration: 21.02 Å; Cα contacts (8 Å, |Δi|>4): 654; chains: 2; bounding box: 50×52×58 Å

B-factor: mean 21.65, std 11.94, range [7.81, 84.39]

Organism: Homo sapiens (NCBI:txid9606)

Nearest PDB structures (foldseek):
  4fmq-assembly1_A  TM=9.959E-01  e=2.222E-62  Homo sapiens
  4h3q-assembly1_A  TM=9.867E-01  e=4.775E-60  Homo sapiens
  2gph-assembly1_A  TM=9.780E-01  e=1.777E-58  Rattus norvegicus
  3zuv-assembly1_A  TM=9.494E-01  e=1.982E-58  Rattus norvegicus
  6ges-assembly1_A  TM=9.590E-01  e=1.420E-54  Homo sapiens